Protein AF-0000000078947964 (afdb_homodimer)

pLDDT: mean 93.35, std 9.59, range [33.94, 98.94]

InterPro domains:
  IPR006076 FAD dependent oxidoreductase [PF01266] (6-351)
  IPR012727 Glycine oxidase ThiO [TIGR02352] (8-356)
  IPR036188 FAD/NAD(P)-binding domain superfamily [G3DSA:3.50.50.60] (6-352)
  IPR036188 FAD/NAD(P)-binding domain superfamily [SSF51905] (5-372)

Secondary structure (DSSP, 8-state):
-EEEEEEEEE--SHHHHHHHHHHHHTT--EEEE-SSSTT-SGGG-S--B---TTTTS-TT-HHHHHHHHHHHHHHHHHHHHHHHH------EEEEEEEEESSHHHHHHHHHHHHHHHHH-TT-EEEEHHHHHHH-TTS-TT--EEEEEEEEEE--HHHHHHHHHHHHHHTT-EEESS--EEEEEEETTEEEEEEETTS-EEEEEEEEE--GGGHHHHHHTTT-----EEEEEEEEEEEP-SS---SEEEETTEEEEE-TTSEEEEE---EE-SS----BHHHHHHHGGGGGTSGGGGGSBEEEEEEEEEEE-TTS--EEEEPTT-BSEEEEE--GGGHHHHHHHHHHHHHHHHTT---HHHHGGGSGGGGTGGGG-/-EEEEEEEEE--SHHHHHHHHHHHHTT--EEEE-SSSTT-SGGG-S--B---TTTTS-TT-HHHHHHHHHHHHHHHHHHHHHHHH------EEEEEEEEESSHHHHHHHHHHHHHHHHH-TT-EEEEHHHHHHH-TTS-TT--EEEEEEEEEE--HHHHHHHHHHHHHHTT-EEESS--EEEEEEETTEEEEEEETTS-EEEEEEEEE--GGGHHHHHHTTT-----EEEEEEEEEEEP-SS---SEEEETTEEEEE-TTSEEEEE---EE-SS----BHHHHHHHGGGGGTSGGGGGSBEEEEEEEEEEE-TTS--EEEEPTT-BSEEEEE--GGGHHHHHHHHHHHHHHHHTT---HHHHGGGSGGGGTGGGG-

Sequence (752 aa):
MKERFDLCIIGGGVIGLSIAIHTAKKGANVLVVEKDRLGQEASGGRAGLLTTVAEGVDRHDPYSIFSRESLQYLLQWIPELEEKTQISSGLVKQNLLRLALHEQEAALLEDHWLMQTETNSQIKRLSAEEARTLEPLLSNDLIMAICSPDEYHLEPSLYLNALARMARQLGVTIREQTEVIQFIHQNNRMYGVVTNTGTQIVAETTILAAGAWSHLLSRLAKVKVPVYPLKGQLIVLKQGDTDLNVMINTSKGYILSKPNGTVVLGATSEKEKFNKFITAKGIQELLPLFDYVPELKNWEIQHLWAGLRPATPDGQPIIGYVPEWEGWYLATGHSRHGVLLSGWTGHLVAEELEGKDQSHKLGSFGLHRFAMVERRMKERFDLCIIGGGVIGLSIAIHTAKKGANVLVVEKDRLGQEASGGRAGLLTTVAEGVDRHDPYSIFSRESLQYLLQWIPELEEKTQISSGLVKQNLLRLALHEQEAALLEDHWLMQTETNSQIKRLSAEEARTLEPLLSNDLIMAICSPDEYHLEPSLYLNALARMARQLGVTIREQTEVIQFIHQNNRMYGVVTNTGTQIVAETTILAAGAWSHLLSRLAKVKVPVYPLKGQLIVLKQGDTDLNVMINTSKGYILSKPNGTVVLGATSEKEKFNKFITAKGIQELLPLFDYVPELKNWEIQHLWAGLRPATPDGQPIIGYVPEWEGWYLATGHSRHGVLLSGWTGHLVAEELEGKDQSHKLGSFGLHRFAMVERR

Nearest PDB structures (foldseek):
  7cyx-assembly1_A  TM=9.283E-01  e=4.342E-41  Bacillus cereus ATCC 14579
  4ysh-assembly1_A  TM=9.351E-01  e=4.490E-38  Geobacillus kaustophilus HTA426
  7cyx-assembly1_B  TM=9.248E-01  e=4.918E-39  Bacillus cereus ATCC 14579
  6j39-assembly1_A  TM=8.889E-01  e=1.169E-32  Streptomyces sp. MJ635-86F5
  7fgp-assembly1_A  TM=8.368E-01  e=1.367E-29  Aureimonas altamirensis DSM 21988

Foldseek 3Di:
DEAEFAEEEEAQALQRLLLLLQLLVVPGAYEYEAQADHCPFLLQDFWQWLDAPPFQDDCPDLRNVLSVVLQVLCVVVQVVLCVVQVFHQQKDWFKEKEWDLDPVQVVVCCVRCVVVVVVPVQKDKAAPVRVCVQPVLFAPSTGIIIIHGGTIGTRSVSVSVSSVRSSVVSPYHYHHSWAFDAFDDDQQETQFTATPVRYTYGHQAYEYAHFQCSQVVVVNVPDGDQWHWWKWKKWKFAADPDDGRHWYQYPLFTWDDGPVRIIMFYIDTDRDHPDFDDDPVRVVSRVVVCNRRVVRVPTHGPDMGMHIGTAGPVQAWAWAADPPHGRYTYTYHNGNCCSSSNNVSSNLNSCVSVPHDPCVNNVCRHSVVVVPPVVD/DEAEWQEEEEAQALQRLLLLLQLLVVPGAYEYEAQADHCPFLLQDFWQWLDAPPFQDDCPDLRNVLSVVLQVLCVVVQVVLCVVQVFHQQKDWFKEKEWDLDDVQVVVCCVRCVVVVVVPVQKDKAAPVRVCVQPVLFAPSTGIIIIHGGTIGTRSVRVSVSSVRSSVVSPHHYHHSWAFDAFDDDQQETQFTATPVRYTYGHQAYEYAHFQCSQVVVVNVPDGDQWHWWKWKKWKFAADPDDGRHWYQYPLFTWDDGPVRIIMFYIDTDRDHPDFDDDPVRVVSRVVVCNRRVVRVPTHGPDMGMHIGTAGPVQAWAWAADPPHGRYTYTYHNGNCCSSSNNVSSNLNSCVSVPHDPCVNNVCRHPVVPVPPVVD

Solvent-accessible surface area (backbone atoms only — not comparable to full-atom values): 37801 Å² total; per-residue (Å²): 103,81,46,81,34,47,31,36,30,38,18,42,30,45,46,27,36,27,30,46,36,44,30,25,76,71,67,48,47,37,36,35,30,17,54,52,61,72,30,74,45,50,44,39,43,76,64,41,57,46,72,54,60,55,80,82,49,61,77,78,35,68,64,32,44,49,31,48,52,7,44,56,44,36,70,56,46,50,61,53,45,24,68,76,50,72,33,67,35,57,74,42,75,33,42,30,35,39,57,14,66,47,68,68,48,40,52,50,50,48,66,60,40,49,62,47,40,69,72,38,79,69,37,41,82,33,47,38,67,57,45,33,72,70,34,71,65,46,33,91,61,43,58,34,30,38,36,37,65,76,35,43,32,28,33,28,56,38,37,43,50,27,41,52,49,45,23,46,74,59,63,38,44,74,39,60,66,34,34,77,74,44,69,39,65,58,96,51,29,37,42,30,36,28,32,75,84,63,38,35,39,34,19,60,29,34,33,45,20,41,40,32,49,35,24,67,56,34,43,72,73,74,38,91,46,75,34,40,33,32,26,28,37,36,45,32,29,38,55,63,96,66,82,66,74,45,35,38,41,45,97,68,31,36,41,37,60,45,94,88,46,32,32,40,36,31,53,52,82,36,88,42,68,101,64,63,68,47,27,53,51,56,49,60,63,49,52,66,57,34,64,53,31,49,70,57,32,73,25,32,52,69,48,76,48,54,34,41,23,9,29,27,92,84,68,49,44,34,36,40,58,43,86,87,39,41,32,35,33,37,47,30,16,43,34,93,40,38,74,38,39,12,52,40,49,6,47,52,51,32,42,39,76,72,68,43,87,46,54,92,78,42,53,88,23,27,64,68,72,62,63,66,57,74,80,103,101,83,47,81,34,48,30,37,29,38,18,42,30,46,46,27,36,28,30,48,36,43,29,26,76,72,67,48,47,37,36,34,32,17,55,50,61,72,31,75,45,51,45,38,43,76,64,43,58,47,72,55,61,52,84,79,51,60,77,78,35,68,65,32,44,49,32,49,52,6,43,57,44,36,69,57,45,50,59,51,46,24,69,76,50,72,33,68,34,58,75,44,78,33,41,31,35,37,56,15,66,46,69,69,48,41,51,50,50,48,66,58,38,49,63,47,40,69,71,36,79,70,38,39,82,32,49,37,67,58,45,33,70,70,33,71,63,46,32,91,62,41,58,34,31,39,36,38,63,78,34,44,32,28,34,28,56,38,38,44,49,28,41,52,48,45,21,46,75,60,63,38,44,75,39,59,67,32,33,76,75,43,70,39,65,58,95,51,28,38,44,30,36,28,32,74,84,63,38,35,40,35,17,60,29,37,34,45,21,40,39,31,48,36,25,67,55,34,44,73,74,74,37,91,47,76,33,40,34,32,26,27,41,35,45,31,28,38,54,62,95,65,83,68,73,46,34,38,40,45,98,66,30,35,40,38,61,45,94,88,47,32,30,40,37,32,51,52,83,36,89,42,68,101,63,63,66,47,27,54,51,54,50,59,64,50,52,65,58,35,62,53,31,48,70,57,31,73,27,32,53,69,48,74,48,51,34,42,23,9,29,27,92,83,69,49,43,33,35,40,58,43,85,86,40,41,33,34,33,38,48,30,18,43,33,91,40,39,72,38,39,11,53,41,51,7,48,52,50,33,42,39,75,72,68,44,88,47,54,93,78,42,53,88,24,28,63,68,72,63,62,66,59,74,79,102

Structure (mmCIF, N/CA/C/O backbone):
data_AF-0000000078947964-model_v1
#
loop_
_entity.id
_entity.type
_entity.pdbx_description
1 polymer 'glycine oxidase'
#
loop_
_atom_site.group_PDB
_atom_site.id
_atom_site.type_symbol
_atom_site.label_atom_id
_atom_site.label_alt_id
_atom_site.label_comp_id
_atom_site.label_asym_id
_atom_site.label_entity_id
_atom_site.label_seq_id
_atom_site.pdbx_PDB_ins_code
_atom_site.Cartn_x
_atom_site.Cartn_y
_atom_site.Cartn_z
_atom_site.occupancy
_atom_site.B_iso_or_equiv
_atom_site.auth_seq_id
_atom_site.auth_comp_id
_atom_site.auth_asym_id
_atom_site.auth_atom_id
_atom_site.pdbx_PDB_model_num
ATOM 1 N N . MET A 1 1 ? -26.953 -17.953 -28.719 1 74.81 1 MET A N 1
ATOM 2 C CA . MET A 1 1 ? -26.016 -18.359 -29.766 1 74.81 1 MET A CA 1
ATOM 3 C C . MET A 1 1 ? -25.25 -19.609 -29.344 1 74.81 1 MET A C 1
ATOM 5 O O . MET A 1 1 ? -24.953 -19.781 -28.156 1 74.81 1 MET A O 1
ATOM 9 N N . LYS A 1 2 ? -25.156 -20.469 -30.234 1 86 2 LYS A N 1
ATOM 10 C CA . LYS A 1 2 ? -24.438 -21.719 -30.016 1 86 2 LYS A CA 1
ATOM 11 C C . LYS A 1 2 ? -23.141 -21.766 -30.812 1 86 2 LYS A C 1
ATOM 13 O O . LYS A 1 2 ? -23.141 -21.453 -32 1 86 2 LYS A O 1
ATOM 18 N N . GLU A 1 3 ? -22.016 -21.984 -30.047 1 94.38 3 GLU A N 1
ATOM 19 C CA . GLU A 1 3 ? -20.703 -22.094 -30.672 1 94.38 3 GLU A CA 1
ATOM 20 C C . GLU A 1 3 ? -20.062 -23.453 -30.375 1 94.38 3 GLU A C 1
ATOM 22 O O . GLU A 1 3 ? -20.297 -24.031 -29.312 1 94.38 3 GLU A O 1
ATOM 27 N N . ARG A 1 4 ? -19.297 -23.969 -31.375 1 97.38 4 ARG A N 1
ATOM 28 C CA . ARG A 1 4 ? -18.688 -25.297 -31.219 1 97.38 4 ARG A CA 1
ATOM 29 C C . ARG A 1 4 ? -17.172 -25.219 -31.266 1 97.38 4 ARG A C 1
ATOM 31 O O . ARG A 1 4 ? -16.609 -24.5 -32.094 1 97.38 4 ARG A O 1
ATOM 38 N N . PHE A 1 5 ? -16.562 -25.938 -30.391 1 98.38 5 PHE A N 1
ATOM 39 C CA . PHE A 1 5 ? -15.117 -26.047 -30.312 1 98.38 5 PHE A CA 1
ATOM 40 C C . PHE A 1 5 ? -14.695 -27.484 -30.016 1 98.38 5 PHE A C 1
ATOM 42 O O . PHE A 1 5 ? -15.516 -28.312 -29.594 1 98.38 5 PHE A O 1
ATOM 49 N N . ASP A 1 6 ? -13.461 -27.812 -30.375 1 98.5 6 ASP A N 1
ATOM 50 C CA . ASP A 1 6 ? -12.922 -29.094 -29.922 1 98.5 6 ASP A CA 1
ATOM 51 C C . ASP A 1 6 ? -12.688 -29.078 -28.406 1 98.5 6 ASP A C 1
ATOM 53 O O . ASP A 1 6 ? -13 -30.047 -27.719 1 98.5 6 ASP A O 1
ATOM 57 N N . LEU A 1 7 ? -12.141 -27.938 -27.953 1 98.69 7 LEU A N 1
ATOM 58 C CA . LEU A 1 7 ? -11.781 -27.797 -26.547 1 98.69 7 LEU A CA 1
ATOM 59 C C . LEU A 1 7 ? -12.305 -26.484 -25.969 1 98.69 7 LEU A C 1
ATOM 61 O O . LEU A 1 7 ? -12.164 -25.438 -26.594 1 98.69 7 LEU A O 1
ATOM 65 N N . CYS A 1 8 ? -12.914 -26.531 -24.812 1 98.81 8 CYS A N 1
ATOM 66 C CA . CYS A 1 8 ? -13.266 -25.375 -24 1 98.81 8 CYS A CA 1
ATOM 67 C C . CYS A 1 8 ? -12.469 -25.359 -22.703 1 98.81 8 CYS A C 1
ATOM 69 O O . CYS A 1 8 ? -12.648 -26.234 -21.844 1 98.81 8 CYS A O 1
ATOM 71 N N . ILE A 1 9 ? -11.594 -24.422 -22.609 1 98.94 9 ILE A N 1
ATOM 72 C CA . ILE A 1 9 ? -10.75 -24.297 -21.422 1 98.94 9 ILE A CA 1
ATOM 73 C C . ILE A 1 9 ? -11.289 -23.188 -20.531 1 98.94 9 ILE A C 1
ATOM 75 O O . ILE A 1 9 ? -11.422 -22.047 -20.953 1 98.94 9 ILE A O 1
ATOM 79 N N . ILE A 1 10 ? -11.586 -23.531 -19.266 1 98.75 10 ILE A N 1
ATOM 80 C CA . ILE A 1 10 ? -12.078 -22.578 -18.266 1 98.75 10 ILE A CA 1
ATOM 81 C C . ILE A 1 10 ? -10.914 -22.078 -17.406 1 98.75 10 ILE A C 1
ATOM 83 O O . ILE A 1 10 ? -10.422 -22.812 -16.547 1 98.75 10 ILE A O 1
ATOM 87 N N . GLY A 1 11 ? -10.516 -20.859 -17.641 1 98.38 11 GLY A N 1
ATOM 88 C CA . GLY A 1 11 ? -9.391 -20.266 -16.922 1 98.38 11 GLY A CA 1
ATOM 89 C C . GLY A 1 11 ? -8.289 -19.781 -17.844 1 98.38 11 GLY A C 1
ATOM 90 O O . GLY A 1 11 ? -7.672 -20.562 -18.562 1 98.38 11 GLY A O 1
ATOM 91 N N . GLY A 1 12 ? -8.086 -18.5 -17.766 1 97.94 12 GLY A N 1
ATOM 92 C CA . GLY A 1 12 ? -7.078 -17.875 -18.594 1 97.94 12 GLY A CA 1
ATOM 93 C C . GLY A 1 12 ? -5.773 -17.609 -17.859 1 97.94 12 GLY A C 1
ATOM 94 O O . GLY A 1 12 ? -5.129 -16.578 -18.078 1 97.94 12 GLY A O 1
ATOM 95 N N . GLY A 1 13 ? -5.332 -18.484 -17 1 98.06 13 GLY A N 1
ATOM 96 C CA . GLY A 1 13 ? -4.031 -18.438 -16.359 1 98.06 13 GLY A CA 1
ATOM 97 C C . GLY A 1 13 ? -2.953 -19.172 -17.141 1 98.06 13 GLY A C 1
ATOM 98 O O . GLY A 1 13 ? -3.17 -19.562 -18.281 1 98.06 13 GLY A O 1
ATOM 99 N N . VAL A 1 14 ? -1.85 -19.359 -16.484 1 98.44 14 VAL A N 1
ATOM 100 C CA . VAL A 1 14 ? -0.699 -19.938 -17.172 1 98.44 14 VAL A CA 1
ATOM 101 C C . VAL A 1 14 ? -0.992 -21.391 -17.531 1 98.44 14 VAL A C 1
ATOM 103 O O . VAL A 1 14 ? -0.545 -21.875 -18.578 1 98.44 14 VAL A O 1
ATOM 106 N N . ILE A 1 15 ? -1.751 -22.078 -16.734 1 98.69 15 ILE A N 1
ATOM 107 C CA . ILE A 1 15 ? -2.059 -23.469 -17.016 1 98.69 15 ILE A CA 1
ATOM 108 C C . ILE A 1 15 ? -2.992 -23.562 -18.219 1 98.69 15 ILE A C 1
ATOM 110 O O . ILE A 1 15 ? -2.707 -24.297 -19.172 1 98.69 15 ILE A O 1
ATOM 114 N N . GLY A 1 16 ? -4.086 -22.797 -18.234 1 98.81 16 GLY A N 1
ATOM 115 C CA . GLY A 1 16 ? -5.039 -22.812 -19.328 1 98.81 16 GLY A CA 1
ATOM 116 C C . GLY A 1 16 ? -4.43 -22.406 -20.656 1 98.81 16 GLY A C 1
ATOM 117 O O . GLY A 1 16 ? -4.641 -23.062 -21.672 1 98.81 16 GLY A O 1
ATOM 118 N N . LEU A 1 17 ? -3.678 -21.406 -20.609 1 98.81 17 LEU A N 1
ATOM 119 C CA . LEU A 1 17 ? -3.066 -20.906 -21.844 1 98.81 17 LEU A CA 1
ATOM 120 C C . LEU A 1 17 ? -2.023 -21.891 -22.375 1 98.81 17 LEU A C 1
ATOM 122 O O . LEU A 1 17 ? -1.867 -22.047 -23.578 1 98.81 17 LEU A O 1
ATOM 126 N N . SER A 1 18 ? -1.283 -22.531 -21.453 1 98.88 18 SER A N 1
ATOM 127 C CA . SER A 1 18 ? -0.306 -23.531 -21.875 1 98.88 18 SER A CA 1
ATOM 128 C C . SER A 1 18 ? -0.982 -24.703 -22.578 1 98.88 18 SER A C 1
ATOM 130 O O . SER A 1 18 ? -0.509 -25.172 -23.609 1 98.88 18 SER A O 1
ATOM 132 N N . ILE A 1 19 ? -2.076 -25.125 -22.047 1 98.88 19 ILE A N 1
ATOM 133 C CA . ILE A 1 19 ? -2.824 -26.203 -22.656 1 98.88 19 ILE A CA 1
ATOM 134 C C . ILE A 1 19 ? -3.361 -25.766 -24.016 1 98.88 19 ILE A C 1
ATOM 136 O O . ILE A 1 19 ? -3.27 -26.5 -25 1 98.88 19 ILE A O 1
ATOM 140 N N . ALA A 1 20 ? -3.881 -24.547 -24.078 1 98.94 20 ALA A N 1
ATOM 141 C CA . ALA A 1 20 ? -4.43 -24 -25.312 1 98.94 20 ALA A CA 1
ATOM 142 C C . ALA A 1 20 ? -3.383 -23.984 -26.422 1 98.94 20 ALA A C 1
ATOM 144 O O . ALA A 1 20 ? -3.654 -24.422 -27.547 1 98.94 20 ALA A O 1
ATOM 145 N N . ILE A 1 21 ? -2.221 -23.578 -26.094 1 98.88 21 ILE A N 1
ATOM 146 C CA . ILE A 1 21 ? -1.139 -23.453 -27.062 1 98.88 21 ILE A CA 1
ATOM 147 C C . ILE A 1 21 ? -0.768 -24.844 -27.594 1 98.88 21 ILE A C 1
ATOM 149 O O . ILE A 1 21 ? -0.714 -25.047 -28.812 1 98.88 21 ILE A O 1
ATOM 153 N N . HIS A 1 22 ? -0.539 -25.75 -26.719 1 98.88 22 HIS A N 1
ATOM 154 C CA . HIS A 1 22 ? -0.042 -27.062 -27.109 1 98.88 22 HIS A CA 1
ATOM 155 C C . HIS A 1 22 ? -1.091 -27.844 -27.906 1 98.88 22 HIS A C 1
ATOM 157 O O . HIS A 1 22 ? -0.754 -28.578 -28.828 1 98.88 22 HIS A O 1
ATOM 163 N N . THR A 1 23 ? -2.35 -27.672 -27.578 1 98.81 23 THR A N 1
ATOM 164 C CA . THR A 1 23 ? -3.41 -28.344 -28.312 1 98.81 23 THR A CA 1
ATOM 165 C C . THR A 1 23 ? -3.656 -27.688 -29.656 1 98.81 23 THR A C 1
ATOM 167 O O . THR A 1 23 ? -3.896 -28.359 -30.656 1 98.81 23 THR A O 1
ATOM 170 N N . ALA A 1 24 ? -3.574 -26.375 -29.672 1 98.75 24 ALA A N 1
ATOM 171 C CA . ALA A 1 24 ? -3.742 -25.641 -30.922 1 98.75 24 ALA A CA 1
ATOM 172 C C . ALA A 1 24 ? -2.639 -26.016 -31.922 1 98.75 24 ALA A C 1
ATOM 174 O O . ALA A 1 24 ? -2.891 -26.125 -33.125 1 98.75 24 ALA A O 1
ATOM 175 N N . LYS A 1 25 ? -1.42 -26.141 -31.438 1 98.19 25 LYS A N 1
ATOM 176 C CA . LYS A 1 25 ? -0.301 -26.547 -32.281 1 98.19 25 LYS A CA 1
ATOM 177 C C . LYS A 1 25 ? -0.592 -27.891 -32.969 1 98.19 25 LYS A C 1
ATOM 179 O O . LYS A 1 25 ? -0.065 -28.156 -34.062 1 98.19 25 LYS A O 1
ATOM 184 N N . LYS A 1 26 ? -1.456 -28.609 -32.344 1 97.56 26 LYS A N 1
ATOM 185 C CA . LYS A 1 26 ? -1.804 -29.922 -32.906 1 97.56 26 LYS A CA 1
ATOM 186 C C . LYS A 1 26 ? -3.064 -29.859 -33.75 1 97.56 26 LYS A C 1
ATOM 188 O O . LYS A 1 26 ? -3.574 -30.875 -34.219 1 97.56 26 LYS A O 1
ATOM 193 N N . GLY A 1 27 ? -3.648 -28.672 -33.844 1 97.88 27 GLY A N 1
ATOM 194 C CA . GLY A 1 27 ? -4.707 -28.453 -34.844 1 97.88 27 GLY A CA 1
ATOM 195 C C . GLY A 1 27 ? -6.082 -28.344 -34.188 1 97.88 27 GLY A C 1
ATOM 196 O O . GLY A 1 27 ? -7.086 -28.219 -34.906 1 97.88 27 GLY A O 1
ATOM 197 N N . ALA A 1 28 ? -6.164 -28.328 -32.938 1 98.5 28 ALA A N 1
ATOM 198 C CA . ALA A 1 28 ? -7.461 -28.281 -32.25 1 98.5 28 ALA A CA 1
ATOM 199 C C . ALA A 1 28 ? -8.062 -26.875 -32.344 1 98.5 28 ALA A C 1
ATOM 201 O O . ALA A 1 28 ? -7.34 -25.875 -32.25 1 98.5 28 ALA A O 1
ATOM 202 N N . ASN A 1 29 ? -9.352 -26.812 -32.469 1 98.75 29 ASN A N 1
ATOM 203 C CA . ASN A 1 29 ? -10.109 -25.578 -32.312 1 98.75 29 ASN A CA 1
ATOM 204 C C . ASN A 1 29 ? -10.414 -25.297 -30.844 1 98.75 29 ASN A C 1
ATOM 206 O O . ASN A 1 29 ? -11.289 -25.938 -30.25 1 98.75 29 ASN A O 1
ATOM 210 N N . VAL A 1 30 ? -9.734 -24.281 -30.297 1 98.88 30 VAL A N 1
ATOM 211 C CA . VAL A 1 30 ? -9.711 -24.125 -28.844 1 98.88 30 VAL A CA 1
ATOM 212 C C . VAL A 1 30 ? -10.336 -22.797 -28.453 1 98.88 30 VAL A C 1
ATOM 214 O O . VAL A 1 30 ? -10.086 -21.766 -29.094 1 98.88 30 VAL A O 1
ATOM 217 N N . LEU A 1 31 ? -11.156 -22.797 -27.344 1 98.81 31 LEU A N 1
ATOM 218 C CA . LEU A 1 31 ? -11.68 -21.594 -26.672 1 98.81 31 LEU A CA 1
ATOM 219 C C . LEU A 1 31 ? -11.211 -21.531 -25.234 1 98.81 31 LEU A C 1
ATOM 221 O O . LEU A 1 31 ? -11.32 -22.516 -24.484 1 98.81 31 LEU A O 1
ATOM 225 N N . VAL A 1 32 ? -10.617 -20.406 -24.906 1 98.81 32 VAL A N 1
ATOM 226 C CA . VAL A 1 32 ? -10.32 -20.109 -23.5 1 98.81 32 VAL A CA 1
ATOM 227 C C . VAL A 1 32 ? -11.289 -19.047 -22.984 1 98.81 32 VAL A C 1
ATOM 229 O O . VAL A 1 32 ? -11.438 -17.984 -23.578 1 98.81 32 VAL A O 1
ATOM 232 N N . VAL A 1 33 ? -11.953 -19.328 -21.859 1 98.44 33 VAL A N 1
ATOM 233 C CA . VAL A 1 33 ? -12.828 -18.344 -21.234 1 98.44 33 VAL A CA 1
ATOM 234 C C . VAL A 1 33 ? -12.281 -17.938 -19.875 1 98.44 33 VAL A C 1
ATOM 236 O O . VAL A 1 33 ? -11.781 -18.781 -19.125 1 98.44 33 VAL A O 1
ATOM 239 N N . GLU A 1 34 ? -12.273 -16.688 -19.625 1 97.94 34 GLU A N 1
ATOM 240 C CA . GLU A 1 34 ? -11.797 -16.078 -18.391 1 97.94 34 GLU A CA 1
ATOM 241 C C . GLU A 1 34 ? -12.82 -15.078 -17.828 1 97.94 34 GLU A C 1
ATOM 243 O O . GLU A 1 34 ? -13.273 -14.188 -18.547 1 97.94 34 GLU A O 1
ATOM 248 N N . LYS A 1 35 ? -13.234 -15.281 -16.562 1 96.06 35 LYS A N 1
ATOM 249 C CA . LYS A 1 35 ? -14.305 -14.484 -15.992 1 96.06 35 LYS A CA 1
ATOM 250 C C . LYS A 1 35 ? -13.898 -13.016 -15.883 1 96.06 35 LYS A C 1
ATOM 252 O O . LYS A 1 35 ? -14.742 -12.125 -16 1 96.06 35 LYS A O 1
ATOM 257 N N . ASP A 1 36 ? -12.594 -12.758 -15.641 1 95.19 36 ASP A N 1
ATOM 258 C CA . ASP A 1 36 ? -12.078 -11.391 -15.57 1 95.19 36 ASP A CA 1
ATOM 259 C C . ASP A 1 36 ? -11.086 -11.117 -16.703 1 95.19 36 ASP A C 1
ATOM 261 O O . ASP A 1 36 ? -11.406 -11.289 -17.875 1 95.19 36 ASP A O 1
ATOM 265 N N . ARG A 1 37 ? -9.93 -10.664 -16.375 1 94.38 37 ARG A N 1
ATOM 266 C CA . ARG A 1 37 ? -8.844 -10.5 -17.328 1 94.38 37 ARG A CA 1
ATOM 267 C C . ARG A 1 37 ? -7.805 -11.602 -17.172 1 94.38 37 ARG A C 1
ATOM 269 O O . ARG A 1 37 ? -7.68 -12.195 -16.109 1 94.38 37 ARG A O 1
ATOM 276 N N . LEU A 1 38 ? -7.09 -11.859 -18.203 1 95.25 38 LEU A N 1
ATOM 277 C CA . LEU A 1 38 ? -6.07 -12.898 -18.188 1 95.25 38 LEU A CA 1
ATOM 278 C C . LEU A 1 38 ? -5.043 -12.633 -17.078 1 95.25 38 LEU A C 1
ATOM 280 O O . LEU A 1 38 ? -4.609 -11.5 -16.891 1 95.25 38 LEU A O 1
ATOM 284 N N . GLY A 1 39 ? -4.75 -13.594 -16.344 1 91.38 39 GLY A N 1
ATOM 285 C CA . GLY A 1 39 ? -3.605 -13.578 -15.438 1 91.38 39 GLY A CA 1
ATOM 286 C C . GLY A 1 39 ? -3.812 -12.68 -14.234 1 91.38 39 GLY A C 1
ATOM 287 O O . GLY A 1 39 ? -2.846 -12.203 -13.633 1 91.38 39 GLY A O 1
ATOM 288 N N . GLN A 1 40 ? -5.008 -12.391 -13.797 1 87.56 40 GLN A N 1
ATOM 289 C CA . GLN A 1 40 ? -5.262 -11.438 -12.727 1 87.56 40 GLN A CA 1
ATOM 290 C C . GLN A 1 40 ? -5.191 -12.102 -11.359 1 87.56 40 GLN A C 1
ATOM 292 O O . GLN A 1 40 ? -5.176 -11.43 -10.328 1 87.56 40 GLN A O 1
ATOM 297 N N . GLU A 1 41 ? -5.09 -13.375 -11.32 1 89.69 41 GLU A N 1
ATOM 298 C CA . GLU A 1 41 ? -5.066 -14.078 -10.039 1 89.69 41 GLU A CA 1
ATOM 299 C C . GLU A 1 41 ? -3.689 -14.672 -9.766 1 89.69 41 GLU A C 1
ATOM 301 O O . GLU A 1 41 ? -2.678 -13.977 -9.844 1 89.69 41 GLU A O 1
ATOM 306 N N . ALA A 1 42 ? -3.578 -15.898 -9.406 1 86.62 42 ALA A N 1
ATOM 307 C CA . ALA A 1 42 ? -2.303 -16.484 -8.992 1 86.62 42 ALA A CA 1
ATOM 308 C C . ALA A 1 42 ? -1.256 -16.344 -10.094 1 86.62 42 ALA A C 1
ATOM 310 O O . ALA A 1 42 ? -0.069 -16.156 -9.812 1 86.62 42 ALA A O 1
ATOM 311 N N . SER A 1 43 ? -1.703 -16.375 -11.258 1 88.81 43 SER A N 1
ATOM 312 C CA . SER A 1 43 ? -0.79 -16.312 -12.391 1 88.81 43 SER A CA 1
ATOM 313 C C . SER A 1 43 ? -0.173 -14.93 -12.539 1 88.81 43 SER A C 1
ATOM 315 O O . SER A 1 43 ? 0.826 -14.758 -13.242 1 88.81 43 SER A O 1
ATOM 317 N N . GLY A 1 44 ? -0.773 -13.969 -11.969 1 87.06 44 GLY A N 1
ATOM 318 C CA . GLY A 1 44 ? -0.245 -12.617 -11.992 1 87.06 44 GLY A CA 1
ATOM 319 C C . GLY A 1 44 ? 0.666 -12.312 -10.812 1 87.06 44 GLY A C 1
ATOM 320 O O . GLY A 1 44 ? 1.015 -11.156 -10.578 1 87.06 44 GLY A O 1
ATOM 321 N N . GLY A 1 45 ? 1.02 -13.266 -10.078 1 86.94 45 GLY A N 1
ATOM 322 C CA . GLY A 1 45 ? 1.936 -13.047 -8.969 1 86.94 45 GLY A CA 1
ATOM 323 C C . GLY A 1 45 ? 3.227 -12.367 -9.391 1 86.94 45 GLY A C 1
ATOM 324 O O . GLY A 1 45 ? 3.422 -12.07 -10.57 1 86.94 45 GLY A O 1
ATOM 325 N N . ARG A 1 46 ? 4.102 -12.094 -8.438 1 83.69 46 ARG A N 1
ATOM 326 C CA . ARG A 1 46 ? 5.23 -11.227 -8.75 1 83.69 46 ARG A CA 1
ATOM 327 C C . ARG A 1 46 ? 6.555 -11.969 -8.609 1 83.69 46 ARG A C 1
ATOM 329 O O . ARG A 1 46 ? 7.582 -11.523 -9.117 1 83.69 46 ARG A O 1
ATOM 336 N N . ALA A 1 47 ? 6.555 -13.164 -8.031 1 91.44 47 ALA A N 1
ATOM 337 C CA . ALA A 1 47 ? 7.828 -13.812 -7.75 1 91.44 47 ALA A CA 1
ATOM 338 C C . ALA A 1 47 ? 8.336 -14.586 -8.969 1 91.44 47 ALA A C 1
ATOM 340 O O . ALA A 1 47 ? 9.43 -14.305 -9.477 1 91.44 47 ALA A O 1
ATOM 341 N N . GLY A 1 48 ? 7.527 -15.539 -9.469 1 94.81 48 GLY A N 1
ATOM 342 C CA . GLY A 1 48 ? 7.91 -16.297 -10.648 1 94.81 48 GLY A CA 1
ATOM 343 C C . GLY A 1 48 ? 9.125 -17.172 -10.422 1 94.81 48 GLY A C 1
ATOM 344 O O . GLY A 1 48 ? 9.914 -17.406 -11.336 1 94.81 48 GLY A O 1
ATOM 345 N N . LEU A 1 49 ? 9.352 -17.625 -9.211 1 93.62 49 LEU A N 1
ATOM 346 C CA . LEU A 1 49 ? 10.445 -18.531 -8.875 1 93.62 49 LEU A CA 1
ATOM 347 C C . LEU A 1 49 ? 10.266 -19.875 -9.555 1 93.62 49 LEU A C 1
ATOM 349 O O . LEU A 1 49 ? 9.164 -20.438 -9.547 1 93.62 49 LEU A O 1
ATOM 353 N N . LEU A 1 50 ? 11.312 -20.344 -10.172 1 94.5 50 LEU A N 1
ATOM 354 C CA . LEU A 1 50 ? 11.258 -21.625 -10.883 1 94.5 50 LEU A CA 1
ATOM 355 C C . LEU A 1 50 ? 12.062 -22.688 -10.148 1 94.5 50 LEU A C 1
ATOM 357 O O . LEU A 1 50 ? 12.758 -23.484 -10.781 1 94.5 50 LEU A O 1
ATOM 361 N N . THR A 1 51 ? 11.945 -22.688 -8.867 1 86.5 51 THR A N 1
ATOM 362 C CA . THR A 1 51 ? 12.648 -23.672 -8.07 1 86.5 51 THR A CA 1
ATOM 363 C C . THR A 1 51 ? 11.852 -24.984 -8.008 1 86.5 51 THR A C 1
ATOM 365 O O . THR A 1 51 ? 10.641 -24.953 -7.762 1 86.5 51 THR A O 1
ATOM 368 N N . THR A 1 52 ? 12.523 -26.047 -8.281 1 82.19 52 THR A N 1
ATOM 369 C CA . THR A 1 52 ? 11.867 -27.344 -8.289 1 82.19 52 THR A CA 1
ATOM 370 C C . THR A 1 52 ? 11.578 -27.812 -6.863 1 82.19 52 THR A C 1
ATOM 372 O O . THR A 1 52 ? 12.164 -27.297 -5.906 1 82.19 52 THR A O 1
ATOM 375 N N . VAL A 1 53 ? 10.523 -28.641 -6.695 1 64.81 53 VAL A N 1
ATOM 376 C CA . VAL A 1 53 ? 10.062 -29.172 -5.418 1 64.81 53 VAL A CA 1
ATOM 377 C C . VAL A 1 53 ? 11.109 -30.141 -4.855 1 64.81 53 VAL A C 1
ATOM 379 O O . VAL A 1 53 ? 10.953 -30.656 -3.74 1 64.81 53 VAL A O 1
ATOM 382 N N . ALA A 1 54 ? 12.25 -29.969 -5.168 1 57.25 54 ALA A N 1
ATOM 383 C CA . ALA A 1 54 ? 13.258 -30.938 -4.766 1 57.25 54 ALA A CA 1
ATOM 384 C C . ALA A 1 54 ? 13.43 -30.969 -3.25 1 57.25 54 ALA A C 1
ATOM 386 O O . ALA A 1 54 ? 13.922 -31.938 -2.688 1 57.25 54 ALA A O 1
ATOM 387 N N . GLU A 1 55 ? 12.883 -29.859 -2.555 1 51.12 55 GLU A N 1
ATOM 388 C CA . GLU A 1 55 ? 13.406 -29.703 -1.199 1 51.12 55 GLU A CA 1
ATOM 389 C C . GLU A 1 55 ? 12.75 -30.703 -0.243 1 51.12 55 GLU A C 1
ATOM 391 O O . GLU A 1 55 ? 11.531 -30.672 -0.051 1 51.12 55 GLU A O 1
ATOM 396 N N . GLY A 1 56 ? 13.445 -31.734 0.17 1 49.5 56 GLY A N 1
ATOM 397 C CA . GLY A 1 56 ? 13.18 -32.656 1.247 1 49.5 56 GLY A CA 1
ATOM 398 C C . GLY A 1 56 ? 12.555 -33.969 0.767 1 49.5 56 GLY A C 1
ATOM 399 O O . GLY A 1 56 ? 12.195 -34.812 1.576 1 49.5 56 GLY A O 1
ATOM 400 N N . VAL A 1 57 ? 12.203 -33.938 -0.666 1 57.28 57 VAL A N 1
ATOM 401 C CA . VAL A 1 57 ? 11.461 -35.156 -1.035 1 57.28 57 VAL A CA 1
ATOM 402 C C . VAL A 1 57 ? 12.367 -36.094 -1.826 1 57.28 57 VAL A C 1
ATOM 404 O O . VAL A 1 57 ? 13.375 -35.656 -2.395 1 57.28 57 VAL A O 1
ATOM 407 N N . ASP A 1 58 ? 12.047 -37.281 -1.636 1 64.69 58 ASP A N 1
ATOM 408 C CA . ASP A 1 58 ? 12.617 -38.406 -2.389 1 64.69 58 ASP A CA 1
ATOM 409 C C . ASP A 1 58 ? 12.656 -38.094 -3.883 1 64.69 58 ASP A C 1
ATOM 411 O O . ASP A 1 58 ? 11.664 -37.656 -4.461 1 64.69 58 ASP A O 1
ATOM 415 N N . ARG A 1 59 ? 13.883 -38.031 -4.445 1 69.69 59 ARG A N 1
ATOM 416 C CA . ARG A 1 59 ? 14.133 -37.75 -5.859 1 69.69 59 ARG A CA 1
ATOM 417 C C . ARG A 1 59 ? 13.258 -38.656 -6.742 1 69.69 59 ARG A C 1
ATOM 419 O O . ARG A 1 59 ? 13.055 -38.344 -7.922 1 69.69 59 ARG A O 1
ATOM 426 N N . HIS A 1 60 ? 12.695 -39.625 -6.078 1 79.44 60 HIS A N 1
ATOM 427 C CA . HIS A 1 60 ? 11.922 -40.562 -6.883 1 79.44 60 HIS A CA 1
ATOM 428 C C . HIS A 1 60 ? 10.43 -40.312 -6.734 1 79.44 60 HIS A C 1
ATOM 430 O O . HIS A 1 60 ? 9.617 -40.969 -7.395 1 79.44 60 HIS A O 1
ATOM 436 N N . ASP A 1 61 ? 10.172 -39.281 -6.043 1 86.94 61 ASP A N 1
ATOM 437 C CA . ASP A 1 61 ? 8.781 -38.906 -5.902 1 86.94 61 ASP A CA 1
ATOM 438 C C . ASP A 1 61 ? 8.234 -38.344 -7.211 1 86.94 61 ASP A C 1
ATOM 440 O O . ASP A 1 61 ? 8.914 -37.562 -7.887 1 86.94 61 ASP A O 1
ATOM 444 N N . PRO A 1 62 ? 7.031 -38.812 -7.652 1 90.56 62 PRO A N 1
ATOM 445 C CA . PRO A 1 62 ? 6.473 -38.375 -8.938 1 90.56 62 PRO A CA 1
ATOM 446 C C . PRO A 1 62 ? 6.398 -36.875 -9.07 1 90.56 62 PRO A C 1
ATOM 448 O O . PRO A 1 62 ? 6.625 -36.344 -10.156 1 90.56 62 PRO A O 1
ATOM 451 N N . TYR A 1 63 ? 6.098 -36.25 -7.992 1 93.06 63 TYR A N 1
ATOM 452 C CA . TYR A 1 63 ? 5.984 -34.781 -8.062 1 93.06 63 TYR A CA 1
ATOM 453 C C . TYR A 1 63 ? 7.355 -34.156 -8.234 1 93.06 63 TYR A C 1
ATOM 455 O O . TYR A 1 63 ? 7.496 -33.156 -8.961 1 93.06 63 TYR A O 1
ATOM 463 N N . SER A 1 64 ? 8.398 -34.656 -7.602 1 90.75 64 SER A N 1
ATOM 464 C CA . SER A 1 64 ? 9.766 -34.156 -7.773 1 90.75 64 SER A CA 1
ATOM 465 C C . SER A 1 64 ? 10.234 -34.344 -9.211 1 90.75 64 SER A C 1
ATOM 467 O O . SER A 1 64 ? 10.82 -33.438 -9.797 1 90.75 64 SER A O 1
ATOM 469 N N . ILE A 1 65 ? 9.938 -35.5 -9.727 1 91.75 65 ILE A N 1
ATOM 470 C CA . ILE A 1 65 ? 10.305 -35.781 -11.109 1 91.75 65 ILE A CA 1
ATOM 471 C C . ILE A 1 65 ? 9.57 -34.812 -12.047 1 91.75 65 ILE A C 1
ATOM 473 O O . ILE A 1 65 ? 10.188 -34.219 -12.922 1 91.75 65 ILE A O 1
ATOM 477 N N . PHE A 1 66 ? 8.273 -34.719 -11.773 1 94.75 66 PHE A N 1
ATOM 478 C CA . PHE A 1 66 ? 7.434 -33.812 -12.586 1 94.75 66 PHE A CA 1
ATOM 479 C C . PHE A 1 66 ? 7.973 -32.406 -12.578 1 94.75 66 PHE A C 1
ATOM 481 O O . PHE A 1 66 ? 8.062 -31.766 -13.625 1 94.75 66 PHE A O 1
ATOM 488 N N . SER A 1 67 ? 8.391 -31.938 -11.422 1 94 67 SER A N 1
ATOM 489 C CA . SER A 1 67 ? 8.883 -30.562 -11.266 1 94 67 SER A CA 1
ATOM 490 C C . SER A 1 67 ? 10.203 -30.359 -12 1 94 67 SER A C 1
ATOM 492 O O . SER A 1 67 ? 10.414 -29.328 -12.633 1 94 67 SER A O 1
ATOM 494 N N . ARG A 1 68 ? 11.07 -31.297 -11.953 1 92.38 68 ARG A N 1
ATOM 495 C CA . ARG A 1 68 ? 12.352 -31.203 -12.633 1 92.38 68 ARG A CA 1
ATOM 496 C C . ARG A 1 68 ? 12.172 -31.203 -14.148 1 92.38 68 ARG A C 1
ATOM 498 O O . ARG A 1 68 ? 12.805 -30.422 -14.859 1 92.38 68 ARG A O 1
ATOM 505 N N . GLU A 1 69 ? 11.32 -32.094 -14.578 1 95.5 69 GLU A N 1
ATOM 506 C CA . GLU A 1 69 ? 11.023 -32.156 -16 1 95.5 69 GLU A CA 1
ATOM 507 C C . GLU A 1 69 ? 10.375 -30.844 -16.469 1 95.5 69 GLU A C 1
ATOM 509 O O . GLU A 1 69 ? 10.633 -30.375 -17.594 1 95.5 69 GLU A O 1
ATOM 514 N N . SER A 1 70 ? 9.578 -30.312 -15.617 1 97 70 SER A N 1
ATOM 515 C CA . SER A 1 70 ? 8.906 -29.062 -15.938 1 97 70 SER A CA 1
ATOM 516 C C . SER A 1 70 ? 9.914 -27.922 -16.109 1 97 70 SER A C 1
ATOM 518 O O . SER A 1 70 ? 9.789 -27.125 -17.031 1 97 70 SER A O 1
ATOM 520 N N . LEU A 1 71 ? 10.883 -27.875 -15.219 1 95.69 71 LEU A N 1
ATOM 521 C CA . LEU A 1 71 ? 11.906 -26.844 -15.336 1 95.69 71 LEU A CA 1
ATOM 522 C C . LEU A 1 71 ? 12.688 -27 -16.641 1 95.69 71 LEU A C 1
ATOM 524 O O . LEU A 1 71 ? 12.891 -26.016 -17.359 1 95.69 71 LEU A O 1
ATOM 528 N N . GLN A 1 72 ? 13.07 -28.188 -16.938 1 96.06 72 GLN A N 1
ATOM 529 C CA . GLN A 1 72 ? 13.812 -28.438 -18.156 1 96.06 72 GLN A CA 1
ATOM 530 C C . GLN A 1 72 ? 13 -28.031 -19.391 1 96.06 72 GLN A C 1
ATOM 532 O O . GLN A 1 72 ? 13.531 -27.406 -20.312 1 96.06 72 GLN A O 1
ATOM 537 N N . TYR A 1 73 ? 11.805 -28.406 -19.344 1 98.06 73 TYR A N 1
ATOM 538 C CA . TYR A 1 73 ? 10.93 -28.062 -20.469 1 98.06 73 TYR A CA 1
ATOM 539 C C . TYR A 1 73 ? 10.789 -26.562 -20.594 1 98.06 73 TYR A C 1
ATOM 541 O O . TYR A 1 73 ? 10.867 -26.016 -21.703 1 98.06 73 TYR A O 1
ATOM 549 N N . LEU A 1 74 ? 10.562 -25.922 -19.5 1 97.62 74 LEU A N 1
ATOM 550 C CA . LEU A 1 74 ? 10.32 -24.484 -19.5 1 97.62 74 LEU A CA 1
ATOM 551 C C . LEU A 1 74 ? 11.539 -23.734 -20.047 1 97.62 74 LEU A C 1
ATOM 553 O O . LEU A 1 74 ? 11.391 -22.766 -20.781 1 97.62 74 LEU A O 1
ATOM 557 N N . LEU A 1 75 ? 12.719 -24.172 -19.688 1 96.75 75 LEU A N 1
ATOM 558 C CA . LEU A 1 75 ? 13.953 -23.5 -20.094 1 96.75 75 LEU A CA 1
ATOM 559 C C . LEU A 1 75 ? 14.148 -23.594 -21.609 1 96.75 75 LEU A C 1
ATOM 561 O O . LEU A 1 75 ? 14.805 -22.734 -22.203 1 96.75 75 LEU A O 1
ATOM 565 N N . GLN A 1 76 ? 13.523 -24.547 -22.172 1 97.25 76 GLN A N 1
ATOM 566 C CA . GLN A 1 76 ? 13.562 -24.672 -23.625 1 97.25 76 GLN A CA 1
ATOM 567 C C . GLN A 1 76 ? 12.406 -23.938 -24.281 1 97.25 76 GLN A C 1
ATOM 569 O O . GLN A 1 76 ? 12.555 -23.359 -25.359 1 97.25 76 GLN A O 1
ATOM 574 N N . TRP A 1 77 ? 11.328 -23.922 -23.625 1 98.12 77 TRP A N 1
ATOM 575 C CA . TRP A 1 77 ? 10.094 -23.391 -24.188 1 98.12 77 TRP A CA 1
ATOM 576 C C . TRP A 1 77 ? 10.102 -21.859 -24.156 1 98.12 77 TRP A C 1
ATOM 578 O O . TRP A 1 77 ? 9.586 -21.219 -25.062 1 98.12 77 TRP A O 1
ATOM 588 N N . ILE A 1 78 ? 10.672 -21.266 -23.156 1 97.69 78 ILE A N 1
ATOM 589 C CA . ILE A 1 78 ? 10.625 -19.828 -22.938 1 97.69 78 ILE A CA 1
ATOM 590 C C . ILE A 1 78 ? 11.312 -19.109 -24.109 1 97.69 78 ILE A C 1
ATOM 592 O O . ILE A 1 78 ? 10.758 -18.188 -24.703 1 97.69 78 ILE A O 1
ATOM 596 N N . PRO A 1 79 ? 12.5 -19.562 -24.516 1 96.94 79 PRO A N 1
ATOM 597 C CA . PRO A 1 79 ? 13.125 -18.938 -25.672 1 96.94 79 PRO A CA 1
ATOM 598 C C . PRO A 1 79 ? 12.266 -19.031 -26.938 1 96.94 79 PRO A C 1
ATOM 600 O O . PRO A 1 79 ? 12.203 -18.094 -27.719 1 96.94 79 PRO A O 1
ATOM 603 N N . GLU A 1 80 ? 11.633 -20.125 -27.078 1 96.62 80 GLU A N 1
ATOM 604 C CA . GLU A 1 80 ? 10.734 -20.281 -28.219 1 96.62 80 GLU A CA 1
ATOM 605 C C . GLU A 1 80 ? 9.578 -19.297 -28.156 1 96.62 80 GLU A C 1
ATOM 607 O O . GLU A 1 80 ? 9.234 -18.672 -29.172 1 96.62 80 GLU A O 1
ATOM 612 N N . LEU A 1 81 ? 8.953 -19.188 -27.031 1 97.75 81 LEU A N 1
ATOM 613 C CA . LEU A 1 81 ? 7.867 -18.234 -26.828 1 97.75 81 LEU A CA 1
ATOM 614 C C . LEU A 1 81 ? 8.32 -16.812 -27.156 1 97.75 81 LEU A C 1
ATOM 616 O O . LEU A 1 81 ? 7.617 -16.078 -27.859 1 97.75 81 LEU A O 1
ATOM 620 N N . GLU A 1 82 ? 9.453 -16.5 -26.656 1 97.62 82 GLU A N 1
ATOM 621 C CA . GLU A 1 82 ? 9.977 -15.148 -26.844 1 97.62 82 GLU A CA 1
ATOM 622 C C . GLU A 1 82 ? 10.25 -14.867 -28.328 1 97.62 82 GLU A C 1
ATOM 624 O O . GLU A 1 82 ? 9.953 -13.781 -28.812 1 97.62 82 GLU A O 1
ATOM 629 N N . GLU A 1 83 ? 10.797 -15.805 -28.969 1 97.44 83 GLU A N 1
ATOM 630 C CA . GLU A 1 83 ? 11.102 -15.656 -30.391 1 97.44 83 GLU A CA 1
ATOM 631 C C . GLU A 1 83 ? 9.82 -15.469 -31.203 1 97.44 83 GLU A C 1
ATOM 633 O O . GLU A 1 83 ? 9.75 -14.594 -32.062 1 97.44 83 GLU A O 1
ATOM 638 N N . LYS A 1 84 ? 8.875 -16.203 -30.906 1 97.5 84 LYS A N 1
ATOM 639 C CA . LYS A 1 84 ? 7.648 -16.219 -31.703 1 97.5 84 LYS A CA 1
ATOM 640 C C . LYS A 1 84 ? 6.766 -15.023 -31.375 1 97.5 84 LYS A C 1
ATOM 642 O O . LYS A 1 84 ? 6.031 -14.531 -32.25 1 97.5 84 LYS A O 1
ATOM 647 N N . THR A 1 85 ? 6.855 -14.539 -30.188 1 98.19 85 THR A N 1
ATOM 648 C CA . THR A 1 85 ? 5.914 -13.508 -29.766 1 98.19 85 THR A CA 1
ATOM 649 C C . THR A 1 85 ? 6.609 -12.148 -29.656 1 98.19 85 THR A C 1
ATOM 651 O O . THR A 1 85 ? 5.949 -11.117 -29.562 1 98.19 85 THR A O 1
ATOM 654 N N . GLN A 1 86 ? 7.891 -12.133 -29.547 1 97.94 86 GLN A N 1
ATOM 655 C CA . GLN A 1 86 ? 8.703 -10.938 -29.344 1 97.94 86 GLN A CA 1
ATOM 656 C C . GLN A 1 86 ? 8.414 -10.297 -28 1 97.94 86 GLN A C 1
ATOM 658 O O . GLN A 1 86 ? 8.469 -9.078 -27.859 1 97.94 86 GLN A O 1
ATOM 663 N N . ILE A 1 87 ? 7.961 -11.102 -27.094 1 97.44 87 ILE A N 1
ATOM 664 C CA . ILE A 1 87 ? 7.762 -10.664 -25.719 1 97.44 87 ILE A CA 1
ATOM 665 C C . ILE A 1 87 ? 8.742 -11.375 -24.797 1 97.44 87 ILE A C 1
ATOM 667 O O . ILE A 1 87 ? 8.758 -12.609 -24.734 1 97.44 87 ILE A O 1
ATOM 671 N N . SER A 1 88 ? 9.547 -10.625 -24.125 1 96.44 88 SER A N 1
ATOM 672 C CA . SER A 1 88 ? 10.461 -11.219 -23.141 1 96.44 88 SER A CA 1
ATOM 673 C C . SER A 1 88 ? 9.719 -11.641 -21.875 1 96.44 88 SER A C 1
ATOM 675 O O . SER A 1 88 ? 8.867 -10.914 -21.375 1 96.44 88 SER A O 1
ATOM 677 N N . SER A 1 89 ? 10.055 -12.805 -21.422 1 95.19 89 SER A N 1
ATOM 678 C CA . SER A 1 89 ? 9.438 -13.289 -20.188 1 95.19 89 SER A CA 1
ATOM 679 C C . SER A 1 89 ? 10.211 -12.82 -18.953 1 95.19 89 SER A C 1
ATOM 681 O O . SER A 1 89 ? 9.797 -13.078 -17.828 1 95.19 89 SER A O 1
ATOM 683 N N . GLY A 1 90 ? 11.312 -12.18 -19.141 1 95 90 GLY A N 1
ATOM 684 C CA . GLY A 1 90 ? 12.109 -11.688 -18.016 1 95 90 GLY A CA 1
ATOM 685 C C . GLY A 1 90 ? 12.844 -12.789 -17.281 1 95 90 GLY A C 1
ATOM 686 O O . GLY A 1 90 ? 12.992 -12.727 -16.062 1 95 90 GLY A O 1
ATOM 687 N N . LEU A 1 91 ? 13.242 -13.82 -17.969 1 95.94 91 LEU A N 1
ATOM 688 C CA . LEU A 1 91 ? 13.945 -14.938 -17.344 1 95.94 91 LEU A CA 1
ATOM 689 C C . LEU A 1 91 ? 15.312 -14.508 -16.828 1 95.94 91 LEU A C 1
ATOM 691 O O . LEU A 1 91 ? 16.078 -13.867 -17.547 1 95.94 91 LEU A O 1
ATOM 695 N N . VAL A 1 92 ? 15.578 -14.781 -15.547 1 95.25 92 VAL A N 1
ATOM 696 C CA . VAL A 1 92 ? 16.828 -14.438 -14.875 1 95.25 92 VAL A CA 1
ATOM 697 C C . VAL A 1 92 ? 17.469 -15.695 -14.297 1 95.25 92 VAL A C 1
ATOM 699 O O . VAL A 1 92 ? 16.766 -16.562 -13.75 1 95.25 92 VAL A O 1
ATOM 702 N N . LYS A 1 93 ? 18.734 -15.812 -14.523 1 95.06 93 LYS A N 1
ATOM 703 C CA . LYS A 1 93 ? 19.547 -16.859 -13.898 1 95.06 93 LYS A CA 1
ATOM 704 C C . LYS A 1 93 ? 20.484 -16.281 -12.844 1 95.06 93 LYS A C 1
ATOM 706 O O . LYS A 1 93 ? 21.266 -15.367 -13.125 1 95.06 93 LYS A O 1
ATOM 711 N N . GLN A 1 94 ? 20.328 -16.781 -11.562 1 94.25 94 GLN A N 1
ATOM 712 C CA . GLN A 1 94 ? 21.125 -16.25 -10.461 1 94.25 94 GLN A CA 1
ATOM 713 C C . GLN A 1 94 ? 21.359 -17.312 -9.391 1 94.25 94 GLN A C 1
ATOM 715 O O . GLN A 1 94 ? 20.766 -18.391 -9.438 1 94.25 94 GLN A O 1
ATOM 720 N N . ASN A 1 95 ? 22.359 -16.969 -8.477 1 94.81 95 ASN A N 1
ATOM 721 C CA . ASN A 1 95 ? 22.516 -17.781 -7.277 1 94.81 95 ASN A CA 1
ATOM 722 C C . ASN A 1 95 ? 21.344 -17.625 -6.328 1 94.81 95 ASN A C 1
ATOM 724 O O . ASN A 1 95 ? 20.828 -16.516 -6.152 1 94.81 95 ASN A O 1
ATOM 728 N N . LEU A 1 96 ? 20.906 -18.734 -5.855 1 95.5 96 LEU A N 1
ATOM 729 C CA . LEU A 1 96 ? 19.938 -18.719 -4.77 1 95.5 96 LEU A CA 1
ATOM 730 C C . LEU A 1 96 ? 20.609 -19.016 -3.432 1 95.5 96 LEU A C 1
ATOM 732 O O . LEU A 1 96 ? 21.297 -20.016 -3.283 1 95.5 96 LEU A O 1
ATOM 736 N N . LEU A 1 97 ? 20.469 -18.094 -2.543 1 96.19 97 LEU A N 1
ATOM 737 C CA . LEU A 1 97 ? 21 -18.266 -1.2 1 96.19 97 LEU A CA 1
ATOM 738 C C . LEU A 1 97 ? 19.891 -18.594 -0.204 1 96.19 97 LEU A C 1
ATOM 740 O O . LEU A 1 97 ? 18.906 -17.875 -0.119 1 96.19 97 LEU A O 1
ATOM 744 N N . ARG A 1 98 ? 20.031 -19.703 0.472 1 95.44 98 ARG A N 1
ATOM 745 C CA . ARG A 1 98 ? 19.219 -20.016 1.645 1 95.44 98 ARG A CA 1
ATOM 746 C C . ARG A 1 98 ? 19.938 -19.609 2.928 1 95.44 98 ARG A C 1
ATOM 748 O O . ARG A 1 98 ? 21 -20.125 3.244 1 95.44 98 ARG A O 1
ATOM 755 N N . LEU A 1 99 ? 19.266 -18.734 3.699 1 96.94 99 LEU A N 1
ATOM 756 C CA . LEU A 1 99 ? 19.984 -18.031 4.75 1 96.94 99 LEU A CA 1
ATOM 757 C C . LEU A 1 99 ? 19.5 -18.469 6.129 1 96.94 99 LEU A C 1
ATOM 759 O O . LEU A 1 99 ? 18.328 -18.797 6.309 1 96.94 99 LEU A O 1
ATOM 763 N N . ALA A 1 100 ? 20.438 -18.422 7.113 1 96.62 100 ALA A N 1
ATOM 764 C CA . ALA A 1 100 ? 20.141 -18.641 8.523 1 96.62 100 ALA A CA 1
ATOM 765 C C . ALA A 1 100 ? 20.688 -17.5 9.383 1 96.62 100 ALA A C 1
ATOM 767 O O . ALA A 1 100 ? 21.875 -17.188 9.312 1 96.62 100 ALA A O 1
ATOM 768 N N . LEU A 1 101 ? 19.797 -16.875 10.195 1 96.75 101 LEU A N 1
ATOM 769 C CA . LEU A 1 101 ? 20.203 -15.789 11.078 1 96.75 101 LEU A CA 1
ATOM 770 C C . LEU A 1 101 ? 20.422 -16.297 12.5 1 96.75 101 LEU A C 1
ATOM 772 O O . LEU A 1 101 ? 21.047 -15.609 13.312 1 96.75 101 LEU A O 1
ATOM 776 N N . HIS A 1 102 ? 19.891 -17.406 12.836 1 94.94 102 HIS A N 1
ATOM 777 C CA . HIS A 1 102 ? 20.047 -17.969 14.172 1 94.94 102 HIS A CA 1
ATOM 778 C C . HIS A 1 102 ? 20.297 -19.469 14.117 1 94.94 102 HIS A C 1
ATOM 780 O O . HIS A 1 102 ? 20.141 -20.094 13.062 1 94.94 102 HIS A O 1
ATOM 786 N N . GLU A 1 103 ? 20.641 -20.016 15.211 1 94.19 103 GLU A N 1
ATOM 787 C CA . GLU A 1 103 ? 21.109 -21.406 15.289 1 94.19 103 GLU A CA 1
ATOM 788 C C . GLU A 1 103 ? 20 -22.375 14.906 1 94.19 103 GLU A C 1
ATOM 790 O O . GLU A 1 103 ? 20.266 -23.406 14.289 1 94.19 103 GLU A O 1
ATOM 795 N N . GLN A 1 104 ? 18.859 -22.031 15.258 1 93.88 104 GLN A N 1
ATOM 796 C CA . GLN A 1 104 ? 17.734 -22.891 14.922 1 93.88 104 GLN A CA 1
ATOM 797 C C . GLN A 1 104 ? 17.547 -23 13.414 1 93.88 104 GLN A C 1
ATOM 799 O O . GLN A 1 104 ? 17.344 -24.094 12.883 1 93.88 104 GLN A O 1
ATOM 804 N N . GLU A 1 105 ? 17.609 -21.906 12.734 1 92.88 105 GLU A N 1
ATOM 805 C CA . GLU A 1 105 ? 17.531 -21.891 11.281 1 92.88 105 GLU A CA 1
ATOM 806 C C . GLU A 1 105 ? 18.703 -22.625 10.648 1 92.88 105 GLU A C 1
ATOM 808 O O . GLU A 1 105 ? 18.547 -23.328 9.648 1 92.88 105 GLU A O 1
ATOM 813 N N . ALA A 1 106 ? 19.844 -22.438 11.242 1 92.56 106 ALA A N 1
ATOM 814 C CA . ALA A 1 106 ? 21.047 -23.094 10.734 1 92.56 106 ALA A CA 1
ATOM 815 C C . ALA A 1 106 ? 20.906 -24.609 10.797 1 92.56 106 ALA A C 1
ATOM 817 O O . ALA A 1 106 ? 21.234 -25.312 9.844 1 92.56 106 ALA A O 1
ATOM 818 N N . ALA A 1 107 ? 20.406 -25.047 11.891 1 90.88 107 ALA A N 1
ATOM 819 C CA . ALA A 1 107 ? 20.219 -26.484 12.078 1 90.88 107 ALA A CA 1
ATOM 820 C C . ALA A 1 107 ? 19.234 -27.047 11.047 1 90.88 107 ALA A C 1
ATOM 822 O O . ALA A 1 107 ? 19.453 -28.109 10.484 1 90.88 107 ALA A O 1
ATOM 823 N N . LEU A 1 108 ? 18.219 -26.328 10.82 1 86.75 108 LEU A N 1
ATOM 824 C CA . LEU A 1 108 ? 17.219 -26.734 9.844 1 86.75 108 LEU A CA 1
ATOM 825 C C . LEU A 1 108 ? 17.812 -26.797 8.438 1 86.75 108 LEU A C 1
ATOM 827 O O . LEU A 1 108 ? 17.547 -27.734 7.688 1 86.75 108 LEU A O 1
ATOM 831 N N . LEU A 1 109 ? 18.5 -25.844 8.078 1 87.5 109 LEU A N 1
ATOM 832 C CA . LEU A 1 109 ? 19.141 -25.781 6.766 1 87.5 109 LEU A CA 1
ATOM 833 C C . LEU A 1 109 ? 20.109 -26.938 6.586 1 87.5 109 LEU A C 1
ATOM 835 O O . LEU A 1 109 ? 20.141 -27.594 5.539 1 87.5 109 LEU A O 1
ATOM 839 N N . GLU A 1 110 ? 20.891 -27.141 7.566 1 84.62 110 GLU A N 1
ATOM 840 C CA . GLU A 1 110 ? 21.859 -28.219 7.5 1 84.62 110 GLU A CA 1
ATOM 841 C C . GLU A 1 110 ? 21.172 -29.578 7.344 1 84.62 110 GLU A C 1
ATOM 843 O O . GLU A 1 110 ? 21.594 -30.406 6.523 1 84.62 110 GLU A O 1
ATOM 848 N N . ASP A 1 111 ? 20.156 -29.734 8.086 1 81.38 111 ASP A N 1
ATOM 849 C CA . ASP A 1 111 ? 19.438 -31.016 8.039 1 81.38 111 ASP A CA 1
ATOM 850 C C . ASP A 1 111 ? 18.797 -31.219 6.668 1 81.38 111 ASP A C 1
ATOM 852 O O . ASP A 1 111 ? 18.812 -32.344 6.133 1 81.38 111 ASP A O 1
ATOM 856 N N . HIS A 1 112 ? 18.234 -30.219 6.145 1 77.38 112 HIS A N 1
ATOM 857 C CA . HIS A 1 112 ? 17.5 -30.328 4.891 1 77.38 112 HIS A CA 1
ATOM 858 C C . HIS A 1 112 ? 18.438 -30.453 3.699 1 77.38 112 HIS A C 1
ATOM 860 O O . HIS A 1 112 ? 18.109 -31.078 2.697 1 77.38 112 HIS A O 1
ATOM 866 N N . TRP A 1 113 ? 19.578 -29.859 3.883 1 77.06 113 TRP A N 1
ATOM 867 C CA . TRP A 1 113 ? 20.391 -29.734 2.672 1 77.06 113 TRP A CA 1
ATOM 868 C C . TRP A 1 113 ? 21.656 -30.578 2.771 1 77.06 113 TRP A C 1
ATOM 870 O O . TRP A 1 113 ? 22.469 -30.609 1.845 1 77.06 113 TRP A O 1
ATOM 880 N N . LEU A 1 114 ? 21.734 -31.219 3.934 1 65.31 114 LEU A N 1
ATOM 881 C CA . LEU A 1 114 ? 22.906 -32.062 4.152 1 65.31 114 LEU A CA 1
ATOM 882 C C . LEU A 1 114 ? 23.031 -33.125 3.051 1 65.31 114 LEU A C 1
ATOM 884 O O . LEU A 1 114 ? 24.109 -33.281 2.467 1 65.31 114 LEU A O 1
ATOM 888 N N . MET A 1 115 ? 21.875 -33.719 2.873 1 61.94 115 MET A N 1
ATOM 889 C CA . MET A 1 115 ? 21.922 -34.781 1.898 1 61.94 115 MET A CA 1
ATOM 890 C C . MET A 1 115 ? 22.109 -34.25 0.485 1 61.94 115 MET A C 1
ATOM 892 O O . MET A 1 115 ? 22.797 -34.844 -0.332 1 61.94 115 MET A O 1
ATOM 896 N N . GLN A 1 116 ? 21.531 -33.188 0.204 1 66.25 116 GLN A N 1
ATOM 897 C CA . GLN A 1 116 ? 21.594 -32.625 -1.142 1 66.25 116 GLN A CA 1
ATOM 898 C C . GLN A 1 116 ? 22.984 -32.125 -1.464 1 66.25 116 GLN A C 1
ATOM 900 O O . GLN A 1 116 ? 23.453 -32.25 -2.598 1 66.25 116 GLN A O 1
ATOM 905 N N . THR A 1 117 ? 23.594 -31.609 -0.517 1 61.41 117 THR A N 1
ATOM 906 C CA . THR A 1 117 ? 24.953 -31.109 -0.722 1 61.41 117 THR A CA 1
ATOM 907 C C . THR A 1 117 ? 25.922 -32.25 -1.005 1 61.41 117 THR A C 1
ATOM 909 O O . THR A 1 117 ? 26.922 -32.062 -1.678 1 61.41 117 THR A O 1
ATOM 912 N N . GLU A 1 118 ? 25.406 -33.312 -0.633 1 61.09 118 GLU A N 1
ATOM 913 C CA . GLU A 1 118 ? 26.25 -34.5 -0.872 1 61.09 118 GLU A CA 1
ATOM 914 C C . GLU A 1 118 ? 26 -35.094 -2.26 1 61.09 118 GLU A C 1
ATOM 916 O O . GLU A 1 118 ? 26.922 -35.625 -2.883 1 61.09 118 GLU A O 1
ATOM 921 N N . THR A 1 119 ? 24.797 -34.844 -2.66 1 60.19 119 THR A N 1
ATOM 922 C CA . THR A 1 119 ? 24.438 -35.5 -3.914 1 60.19 119 THR A CA 1
ATOM 923 C C . THR A 1 119 ? 24.578 -34.531 -5.086 1 60.19 119 THR A C 1
ATOM 925 O O . THR A 1 119 ? 24.781 -34.969 -6.227 1 60.19 119 THR A O 1
ATOM 928 N N . ASN A 1 120 ? 24.422 -33.312 -4.836 1 68 120 ASN A N 1
ATOM 929 C CA . ASN A 1 120 ? 24.578 -32.281 -5.863 1 68 120 ASN A CA 1
ATOM 930 C C . ASN A 1 120 ? 25.781 -31.375 -5.578 1 68 120 ASN A C 1
ATOM 932 O O . ASN A 1 120 ? 25.719 -30.5 -4.719 1 68 120 ASN A O 1
ATOM 936 N N . SER A 1 121 ? 26.844 -31.594 -6.266 1 67.38 121 SER A N 1
ATOM 937 C CA . SER A 1 121 ? 28.125 -30.938 -6.016 1 67.38 121 SER A CA 1
ATOM 938 C C . SER A 1 121 ? 28.031 -29.438 -6.258 1 67.38 121 SER A C 1
ATOM 940 O O . SER A 1 121 ? 28.906 -28.688 -5.832 1 67.38 121 SER A O 1
ATOM 942 N N . GLN A 1 122 ? 27.016 -29.047 -6.824 1 81 122 GLN A N 1
ATOM 943 C CA . GLN A 1 122 ? 26.953 -27.625 -7.152 1 81 122 GLN A CA 1
ATOM 944 C C . GLN A 1 122 ? 26.422 -26.812 -5.977 1 81 122 GLN A C 1
ATOM 946 O O . GLN A 1 122 ? 26.609 -25.594 -5.918 1 81 122 GLN A O 1
ATOM 951 N N . ILE A 1 123 ? 25.812 -27.516 -5.008 1 86.88 123 ILE A N 1
ATOM 952 C CA . ILE A 1 123 ? 25.297 -26.844 -3.824 1 86.88 123 ILE A CA 1
ATOM 953 C C . ILE A 1 123 ? 26.406 -26.688 -2.789 1 86.88 123 ILE A C 1
ATOM 955 O O . ILE A 1 123 ? 27.094 -27.641 -2.465 1 86.88 123 ILE A O 1
ATOM 959 N N . LYS A 1 124 ? 26.594 -25.469 -2.27 1 89 124 LYS A N 1
ATOM 960 C CA . LYS A 1 124 ? 27.719 -25.172 -1.383 1 89 124 LYS A CA 1
ATOM 961 C C . LYS A 1 124 ? 27.25 -24.531 -0.082 1 89 124 LYS A C 1
ATOM 963 O O . LYS A 1 124 ? 26.344 -23.688 -0.092 1 89 124 LYS A O 1
ATOM 968 N N . ARG A 1 125 ? 27.828 -25.031 0.919 1 91.88 125 ARG A N 1
ATOM 969 C CA . ARG A 1 125 ? 27.688 -24.328 2.193 1 91.88 125 ARG A CA 1
ATOM 970 C C . ARG A 1 125 ? 28.625 -23.141 2.27 1 91.88 125 ARG A C 1
ATOM 972 O O . ARG A 1 125 ? 29.812 -23.25 1.947 1 91.88 125 ARG A O 1
ATOM 979 N N . LEU A 1 126 ? 28.094 -21.984 2.66 1 94.75 126 LEU A N 1
ATOM 980 C CA . LEU A 1 126 ? 28.891 -20.75 2.75 1 94.75 126 LEU A CA 1
ATOM 981 C C . LEU A 1 126 ? 28.906 -20.219 4.18 1 94.75 126 LEU A C 1
ATOM 983 O O . LEU A 1 126 ? 27.891 -20.266 4.875 1 94.75 126 LEU A O 1
ATOM 987 N N . SER A 1 127 ? 30.094 -19.703 4.539 1 96.12 127 SER A N 1
ATOM 988 C CA . SER A 1 127 ? 30.156 -18.891 5.742 1 96.12 127 SER A CA 1
ATOM 989 C C . SER A 1 127 ? 29.438 -17.547 5.535 1 96.12 127 SER A C 1
ATOM 991 O O . SER A 1 127 ? 29.109 -17.188 4.406 1 96.12 127 SER A O 1
ATOM 993 N N . ALA A 1 128 ? 29.219 -16.922 6.672 1 97.12 128 ALA A N 1
ATOM 994 C CA . ALA A 1 128 ? 28.594 -15.594 6.59 1 97.12 128 ALA A CA 1
ATOM 995 C C . ALA A 1 128 ? 29.438 -14.664 5.715 1 97.12 128 ALA A C 1
ATOM 997 O O . ALA A 1 128 ? 28.891 -13.922 4.895 1 97.12 128 ALA A O 1
ATOM 998 N N . GLU A 1 129 ? 30.719 -14.688 5.809 1 97.62 129 GLU A N 1
ATOM 999 C CA . GLU A 1 129 ? 31.625 -13.828 5.055 1 97.62 129 GLU A CA 1
ATOM 1000 C C . GLU A 1 129 ? 31.578 -14.156 3.564 1 97.62 129 GLU A C 1
ATOM 1002 O O . GLU A 1 129 ? 31.531 -13.258 2.725 1 97.62 129 GLU A O 1
ATOM 1007 N N . GLU A 1 130 ? 31.609 -15.414 3.271 1 97.38 130 GLU A N 1
ATOM 1008 C CA . GLU A 1 130 ? 31.531 -15.844 1.878 1 97.38 130 GLU A CA 1
ATOM 1009 C C . GLU A 1 130 ? 30.203 -15.406 1.243 1 97.38 130 GLU A C 1
ATOM 1011 O O . GLU A 1 130 ? 30.188 -14.961 0.094 1 97.38 130 GLU A O 1
ATOM 1016 N N . ALA A 1 131 ? 29.156 -15.594 1.981 1 97.44 131 ALA A N 1
ATOM 1017 C CA . ALA A 1 131 ? 27.844 -15.18 1.488 1 97.44 131 ALA A CA 1
ATOM 1018 C C . ALA A 1 131 ? 27.812 -13.68 1.203 1 97.44 131 ALA A C 1
ATOM 1020 O O . ALA A 1 131 ? 27.266 -13.25 0.184 1 97.44 131 ALA A O 1
ATOM 1021 N N . ARG A 1 132 ? 28.359 -12.852 2.049 1 97.38 132 ARG A N 1
ATOM 1022 C CA . ARG A 1 132 ? 28.359 -11.398 1.905 1 97.38 132 ARG A CA 1
ATOM 1023 C C . ARG A 1 132 ? 29.266 -10.953 0.763 1 97.38 132 ARG A C 1
ATOM 1025 O O . ARG A 1 132 ? 29.125 -9.836 0.263 1 97.38 132 ARG A O 1
ATOM 1032 N N . THR A 1 133 ? 30.266 -11.766 0.39 1 96.5 133 THR A N 1
ATOM 1033 C CA . THR A 1 133 ? 31.047 -11.492 -0.813 1 96.5 133 THR A CA 1
ATOM 1034 C C . THR A 1 133 ? 30.172 -11.602 -2.059 1 96.5 133 THR A C 1
ATOM 1036 O O . THR A 1 133 ? 30.328 -10.82 -3.002 1 96.5 133 THR A O 1
ATOM 1039 N N . LEU A 1 134 ? 29.281 -12.547 -2.01 1 95.38 134 LEU A N 1
ATOM 1040 C CA . LEU A 1 134 ? 28.359 -12.734 -3.123 1 95.38 134 LEU A CA 1
ATOM 1041 C C . LEU A 1 134 ? 27.281 -11.648 -3.121 1 95.38 134 LEU A C 1
ATOM 1043 O O . LEU A 1 134 ? 26.875 -11.172 -4.18 1 95.38 134 LEU A O 1
ATOM 1047 N N . GLU A 1 135 ? 26.797 -11.266 -1.922 1 97.56 135 GLU A N 1
ATOM 1048 C CA . GLU A 1 135 ? 25.781 -10.242 -1.745 1 97.56 135 GLU A CA 1
ATOM 1049 C C . GLU A 1 135 ? 26.078 -9.359 -0.533 1 97.56 135 GLU A C 1
ATOM 1051 O O . GLU A 1 135 ? 25.688 -9.695 0.59 1 97.56 135 GLU A O 1
ATOM 1056 N N . PRO A 1 136 ? 26.594 -8.203 -0.771 1 96.56 136 PRO A N 1
ATOM 1057 C CA . PRO A 1 136 ? 27.047 -7.336 0.312 1 96.56 136 PRO A CA 1
ATOM 1058 C C . PRO A 1 136 ? 25.906 -6.793 1.166 1 96.56 136 PRO A C 1
ATOM 1060 O O . PRO A 1 136 ? 26.141 -6.336 2.289 1 96.56 136 PRO A O 1
ATOM 1063 N N . LEU A 1 137 ? 24.688 -6.812 0.718 1 97 137 LEU A N 1
ATOM 1064 C CA . LEU A 1 137 ? 23.562 -6.23 1.436 1 97 137 LEU A CA 1
ATOM 1065 C C . LEU A 1 137 ? 23.094 -7.152 2.557 1 97 137 LEU A C 1
ATOM 1067 O O . LEU A 1 137 ? 22.25 -6.77 3.373 1 97 137 LEU A O 1
ATOM 1071 N N . LEU A 1 138 ? 23.641 -8.383 2.676 1 98.19 138 LEU A N 1
ATOM 1072 C CA . LEU A 1 138 ? 23.188 -9.344 3.672 1 98.19 138 LEU A CA 1
ATOM 1073 C C . LEU A 1 138 ? 23.484 -8.852 5.082 1 98.19 138 LEU A C 1
ATOM 1075 O O . LEU A 1 138 ? 24.5 -8.18 5.309 1 98.19 138 LEU A O 1
ATOM 1079 N N . SER A 1 139 ? 22.656 -9.219 5.996 1 98 139 SER A N 1
ATOM 1080 C CA . SER A 1 139 ? 22.766 -8.82 7.395 1 98 139 SER A CA 1
ATOM 1081 C C . SER A 1 139 ? 24.094 -9.234 8 1 98 139 SER A C 1
ATOM 1083 O O . SER A 1 139 ? 24.594 -10.328 7.711 1 98 139 SER A O 1
ATOM 1085 N N . ASN A 1 140 ? 24.578 -8.406 8.953 1 97.38 140 ASN A N 1
ATOM 1086 C CA . ASN A 1 140 ? 25.781 -8.742 9.711 1 97.38 140 ASN A CA 1
ATOM 1087 C C . ASN A 1 140 ? 25.516 -9.867 10.703 1 97.38 140 ASN A C 1
ATOM 1089 O O . ASN A 1 140 ? 26.453 -10.461 11.242 1 97.38 140 ASN A O 1
ATOM 1093 N N . ASP A 1 141 ? 24.281 -10.203 10.906 1 97.19 141 ASP A N 1
ATOM 1094 C CA . ASP A 1 141 ? 23.906 -11.234 11.867 1 97.19 141 ASP A CA 1
ATOM 1095 C C . ASP A 1 141 ? 23.828 -12.609 11.203 1 97.19 141 ASP A C 1
ATOM 1097 O O . ASP A 1 141 ? 23.562 -13.617 11.867 1 97.19 141 ASP A O 1
ATOM 1101 N N . LEU A 1 142 ? 24.078 -12.656 9.906 1 97.44 142 LEU A N 1
ATOM 1102 C CA . LEU A 1 142 ? 24.016 -13.914 9.172 1 97.44 142 LEU A CA 1
ATOM 1103 C C . LEU A 1 142 ? 24.984 -14.93 9.758 1 97.44 142 LEU A C 1
ATOM 1105 O O . LEU A 1 142 ? 26.141 -14.602 10.039 1 97.44 142 LEU A O 1
ATOM 1109 N N . ILE A 1 143 ? 24.5 -16.219 9.906 1 96.25 143 ILE A N 1
ATOM 1110 C CA . ILE A 1 143 ? 25.328 -17.281 10.461 1 96.25 143 ILE A CA 1
ATOM 1111 C C . ILE A 1 143 ? 25.922 -18.125 9.336 1 96.25 143 ILE A C 1
ATOM 1113 O O . ILE A 1 143 ? 27.094 -18.484 9.375 1 96.25 143 ILE A O 1
ATOM 1117 N N . MET A 1 144 ? 25.078 -18.5 8.398 1 95.25 144 MET A N 1
ATOM 1118 C CA . MET A 1 144 ? 25.5 -19.328 7.285 1 95.25 144 MET A CA 1
ATOM 1119 C C . MET A 1 144 ? 24.516 -19.234 6.125 1 95.25 144 MET A C 1
ATOM 1121 O O . MET A 1 144 ? 23.422 -18.688 6.281 1 95.25 144 MET A O 1
ATOM 1125 N N . ALA A 1 145 ? 24.922 -19.75 5 1 95.75 145 ALA A N 1
ATOM 1126 C CA . ALA A 1 145 ? 24.062 -19.828 3.816 1 95.75 145 ALA A CA 1
ATOM 1127 C C . ALA A 1 145 ? 24.328 -21.109 3.023 1 95.75 145 ALA A C 1
ATOM 1129 O O . ALA A 1 145 ? 25.406 -21.688 3.111 1 95.75 145 ALA A O 1
ATOM 1130 N N . ILE A 1 146 ? 23.344 -21.562 2.447 1 93.69 146 ILE A N 1
ATOM 1131 C CA . ILE A 1 146 ? 23.484 -22.578 1.416 1 93.69 146 ILE A CA 1
ATOM 1132 C C . ILE A 1 146 ? 23.266 -21.969 0.04 1 93.69 146 ILE A C 1
ATOM 1134 O O . ILE A 1 146 ? 22.25 -21.297 -0.193 1 93.69 146 ILE A O 1
ATOM 1138 N N . CYS A 1 147 ? 24.188 -22.156 -0.848 1 94.19 147 CYS A N 1
ATOM 1139 C CA . CYS A 1 147 ? 24.141 -21.547 -2.172 1 94.19 147 CYS A CA 1
ATOM 1140 C C . CYS A 1 147 ? 23.828 -22.594 -3.24 1 94.19 147 CYS A C 1
ATOM 1142 O O . CYS A 1 147 ? 24.531 -23.594 -3.35 1 94.19 147 CYS A O 1
ATOM 1144 N N . SER A 1 148 ? 22.719 -22.422 -3.912 1 91.12 148 SER A N 1
ATOM 1145 C CA . SER A 1 148 ? 22.406 -23.156 -5.133 1 91.12 148 SER A CA 1
ATOM 1146 C C . SER A 1 148 ? 22.656 -22.312 -6.371 1 91.12 148 SER A C 1
ATOM 1148 O O . SER A 1 148 ? 21.969 -21.297 -6.582 1 91.12 148 SER A O 1
ATOM 1150 N N . PRO A 1 149 ? 23.547 -22.734 -7.199 1 90.31 149 PRO A N 1
ATOM 1151 C CA . PRO A 1 149 ? 23.828 -21.938 -8.391 1 90.31 149 PRO A CA 1
ATOM 1152 C C . PRO A 1 149 ? 22.797 -22.156 -9.5 1 90.31 149 PRO A C 1
ATOM 1154 O O . PRO A 1 149 ? 22.094 -23.172 -9.508 1 90.31 149 PRO A O 1
ATOM 1157 N N . ASP A 1 150 ? 22.641 -21.25 -10.375 1 88.25 150 ASP A N 1
ATOM 1158 C CA . ASP A 1 150 ? 21.891 -21.344 -11.633 1 88.25 150 ASP A CA 1
ATOM 1159 C C . ASP A 1 150 ? 20.406 -21.594 -11.383 1 88.25 150 ASP A C 1
ATOM 1161 O O . ASP A 1 150 ? 19.828 -22.516 -11.961 1 88.25 150 ASP A O 1
ATOM 1165 N N . GLU A 1 151 ? 19.906 -20.969 -10.438 1 93.19 151 GLU A N 1
ATOM 1166 C CA . GLU A 1 151 ? 18.469 -20.969 -10.234 1 93.19 151 GLU A CA 1
ATOM 1167 C C . GLU A 1 151 ? 17.781 -19.875 -11.062 1 93.19 151 GLU A C 1
ATOM 1169 O O . GLU A 1 151 ? 18.453 -18.969 -11.578 1 93.19 151 GLU A O 1
ATOM 1174 N N . TYR A 1 152 ? 16.438 -20.047 -11.281 1 95.62 152 TYR A N 1
ATOM 1175 C CA . TYR A 1 152 ? 15.781 -19.172 -12.234 1 95.62 152 TYR A CA 1
ATOM 1176 C C . TYR A 1 152 ? 14.531 -18.547 -11.625 1 95.62 152 TYR A C 1
ATOM 1178 O O . TYR A 1 152 ? 13.906 -19.141 -10.734 1 95.62 152 TYR A O 1
ATOM 1186 N N . HIS A 1 153 ? 14.25 -17.344 -12.055 1 95.81 153 HIS A N 1
ATOM 1187 C CA . HIS A 1 153 ? 12.922 -16.75 -11.938 1 95.81 153 HIS A CA 1
ATOM 1188 C C . HIS A 1 153 ? 12.57 -15.945 -13.18 1 95.81 153 HIS A C 1
ATOM 1190 O O . HIS A 1 153 ? 13.414 -15.75 -14.055 1 95.81 153 HIS A O 1
ATOM 1196 N N . LEU A 1 154 ? 11.305 -15.57 -13.297 1 96.75 154 LEU A N 1
ATOM 1197 C CA . LEU A 1 154 ? 10.875 -14.727 -14.406 1 96.75 154 LEU A CA 1
ATOM 1198 C C . LEU A 1 154 ? 9.789 -13.758 -13.961 1 96.75 154 LEU A C 1
ATOM 1200 O O . LEU A 1 154 ? 9.531 -13.609 -12.758 1 96.75 154 LEU A O 1
ATOM 1204 N N . GLU A 1 155 ? 9.297 -12.992 -14.93 1 96.12 155 GLU A N 1
ATOM 1205 C CA . GLU A 1 155 ? 8.172 -12.102 -14.672 1 96.12 155 GLU A CA 1
ATOM 1206 C C . GLU A 1 155 ? 6.852 -12.727 -15.109 1 96.12 155 GLU A C 1
ATOM 1208 O O . GLU A 1 155 ? 6.523 -12.727 -16.297 1 96.12 155 GLU A O 1
ATOM 1213 N N . PRO A 1 156 ? 6.078 -13.102 -14.156 1 96.12 156 PRO A N 1
ATOM 1214 C CA . PRO A 1 156 ? 4.875 -13.859 -14.5 1 96.12 156 PRO A CA 1
ATOM 1215 C C . PRO A 1 156 ? 3.947 -13.094 -15.445 1 96.12 156 PRO A C 1
ATOM 1217 O O . PRO A 1 156 ? 3.373 -13.688 -16.359 1 96.12 156 PRO A O 1
ATOM 1220 N N . SER A 1 157 ? 3.822 -11.805 -15.227 1 94.5 157 SER A N 1
ATOM 1221 C CA . SER A 1 157 ? 2.943 -11.008 -16.078 1 94.5 157 SER A CA 1
ATOM 1222 C C . SER A 1 157 ? 3.43 -11.016 -17.531 1 94.5 157 SER A C 1
ATOM 1224 O O . SER A 1 157 ? 2.631 -11.156 -18.453 1 94.5 157 SER A O 1
ATOM 1226 N N . LEU A 1 158 ? 4.664 -10.898 -17.703 1 96.12 158 LEU A N 1
ATOM 1227 C CA . LEU A 1 158 ? 5.234 -10.914 -19.047 1 96.12 158 LEU A CA 1
ATOM 1228 C C . LEU A 1 158 ? 5.113 -12.305 -19.672 1 96.12 158 LEU A C 1
ATOM 1230 O O . LEU A 1 158 ? 4.789 -12.43 -20.859 1 96.12 158 LEU A O 1
ATOM 1234 N N . TYR A 1 159 ? 5.422 -13.227 -18.844 1 97.31 159 TYR A N 1
ATOM 1235 C CA . TYR A 1 159 ? 5.281 -14.609 -19.297 1 97.31 159 TYR A CA 1
ATOM 1236 C C . TYR A 1 159 ? 3.852 -14.891 -19.75 1 97.31 159 TYR A C 1
ATOM 1238 O O . TYR A 1 159 ? 3.633 -15.469 -20.812 1 97.31 159 TYR A O 1
ATOM 1246 N N . LEU A 1 160 ? 2.908 -14.477 -19 1 97.62 160 LEU A N 1
ATOM 1247 C CA . LEU A 1 160 ? 1.496 -14.656 -19.312 1 97.62 160 LEU A CA 1
ATOM 1248 C C . LEU A 1 160 ? 1.135 -13.945 -20.609 1 97.62 160 LEU A C 1
ATOM 1250 O O . LEU A 1 160 ? 0.383 -14.477 -21.438 1 97.62 160 LEU A O 1
ATOM 1254 N N . ASN A 1 161 ? 1.64 -12.773 -20.766 1 97.25 161 ASN A N 1
ATOM 1255 C CA . ASN A 1 161 ? 1.399 -12.031 -22 1 97.25 161 ASN A CA 1
ATOM 1256 C C . ASN A 1 161 ? 1.945 -12.766 -23.219 1 97.25 161 ASN A C 1
ATOM 1258 O O . ASN A 1 161 ? 1.313 -12.781 -24.281 1 97.25 161 ASN A O 1
ATOM 1262 N N . ALA A 1 162 ? 3.107 -13.336 -23.047 1 98.12 162 ALA A N 1
ATOM 1263 C CA . ALA A 1 162 ? 3.688 -14.133 -24.125 1 98.12 162 ALA A CA 1
ATOM 1264 C C . ALA A 1 162 ? 2.814 -15.344 -24.453 1 98.12 162 ALA A C 1
ATOM 1266 O O . ALA A 1 162 ? 2.586 -15.656 -25.625 1 98.12 162 ALA A O 1
ATOM 1267 N N . LEU A 1 163 ? 2.344 -16 -23.453 1 98.62 163 LEU A N 1
ATOM 1268 C CA . LEU A 1 163 ? 1.46 -17.141 -23.656 1 98.62 163 LEU A CA 1
ATOM 1269 C C . LEU A 1 163 ? 0.206 -16.734 -24.422 1 98.62 163 LEU A C 1
ATOM 1271 O O . LEU A 1 163 ? -0.185 -17.391 -25.375 1 98.62 163 LEU A O 1
ATOM 1275 N N . ALA A 1 164 ? -0.394 -15.641 -24 1 98.5 164 ALA A N 1
ATOM 1276 C CA . ALA A 1 164 ? -1.632 -15.18 -24.609 1 98.5 164 ALA A CA 1
ATOM 1277 C C . ALA A 1 164 ? -1.414 -14.836 -26.078 1 98.5 164 ALA A C 1
ATOM 1279 O O . ALA A 1 164 ? -2.221 -15.203 -26.938 1 98.5 164 ALA A O 1
ATOM 1280 N N . ARG A 1 165 ? -0.342 -14.148 -26.328 1 98.56 165 ARG A N 1
ATOM 1281 C CA . ARG A 1 165 ? -0.029 -13.773 -27.703 1 98.56 165 ARG A CA 1
ATOM 1282 C C . ARG A 1 165 ? 0.197 -15.016 -28.562 1 98.56 165 ARG A C 1
ATOM 1284 O O . ARG A 1 165 ? -0.296 -15.086 -29.703 1 98.56 165 ARG A O 1
ATOM 1291 N N . MET A 1 166 ? 0.925 -15.953 -28.062 1 98.75 166 MET A N 1
ATOM 1292 C CA . MET A 1 166 ? 1.176 -17.188 -28.812 1 98.75 166 MET A CA 1
ATOM 1293 C C . MET A 1 166 ? -0.128 -17.922 -29.094 1 98.75 166 MET A C 1
ATOM 1295 O O . MET A 1 166 ? -0.349 -18.406 -30.203 1 98.75 166 MET A O 1
ATOM 1299 N N . ALA A 1 167 ? -0.957 -18.031 -28.094 1 98.81 167 ALA A N 1
ATOM 1300 C CA . ALA A 1 167 ? -2.246 -18.703 -28.25 1 98.81 167 ALA A CA 1
ATOM 1301 C C . ALA A 1 167 ? -3.062 -18.047 -29.375 1 98.81 167 ALA A C 1
ATOM 1303 O O . ALA A 1 167 ? -3.588 -18.734 -30.25 1 98.81 167 ALA A O 1
ATOM 1304 N N . ARG A 1 168 ? -3.096 -16.75 -29.359 1 98.69 168 ARG A N 1
ATOM 1305 C CA . ARG A 1 168 ? -3.844 -16.031 -30.375 1 98.69 168 ARG A CA 1
ATOM 1306 C C . ARG A 1 168 ? -3.25 -16.266 -31.766 1 98.69 168 ARG A C 1
ATOM 1308 O O . ARG A 1 168 ? -3.984 -16.453 -32.719 1 98.69 168 ARG A O 1
ATOM 1315 N N . GLN A 1 169 ? -1.977 -16.266 -31.844 1 98.5 169 GLN A N 1
ATOM 1316 C CA . GLN A 1 169 ? -1.29 -16.484 -33.094 1 98.5 169 GLN A CA 1
ATOM 1317 C C . GLN A 1 169 ? -1.599 -17.859 -33.656 1 98.5 169 GLN A C 1
ATOM 1319 O O . GLN A 1 169 ? -1.629 -18.047 -34.875 1 98.5 169 GLN A O 1
ATOM 1324 N N . LEU A 1 170 ? -1.892 -18.75 -32.812 1 98.56 170 LEU A N 1
ATOM 1325 C CA . LEU A 1 170 ? -2.166 -20.125 -33.219 1 98.56 170 LEU A CA 1
ATOM 1326 C C . LEU A 1 170 ? -3.65 -20.328 -33.5 1 98.56 170 LEU A C 1
ATOM 1328 O O . LEU A 1 170 ? -4.09 -21.438 -33.812 1 98.56 170 LEU A O 1
ATOM 1332 N N . GLY A 1 171 ? -4.453 -19.234 -33.344 1 98.56 171 GLY A N 1
ATOM 1333 C CA . GLY A 1 171 ? -5.863 -19.281 -33.688 1 98.56 171 GLY A CA 1
ATOM 1334 C C . GLY A 1 171 ? -6.766 -19.609 -32.5 1 98.56 171 GLY A C 1
ATOM 1335 O O . GLY A 1 171 ? -7.965 -19.828 -32.688 1 98.56 171 GLY A O 1
ATOM 1336 N N . VAL A 1 172 ? -6.219 -19.625 -31.328 1 98.88 172 VAL A N 1
ATOM 1337 C CA . VAL A 1 172 ? -7.035 -19.859 -30.141 1 98.88 172 VAL A CA 1
ATOM 1338 C C . VAL A 1 172 ? -7.98 -18.688 -29.922 1 98.88 172 VAL A C 1
ATOM 1340 O O . VAL A 1 172 ? -7.566 -17.531 -30 1 98.88 172 VAL A O 1
ATOM 1343 N N . THR A 1 173 ? -9.242 -18.953 -29.688 1 98.69 173 THR A N 1
ATOM 1344 C CA . THR A 1 173 ? -10.195 -17.922 -29.266 1 98.69 173 THR A CA 1
ATOM 1345 C C . THR A 1 173 ? -10.109 -17.688 -27.766 1 98.69 173 THR A C 1
ATOM 1347 O O . THR A 1 173 ? -10.266 -18.625 -26.969 1 98.69 173 THR A O 1
ATOM 1350 N N . ILE A 1 174 ? -9.789 -16.484 -27.438 1 98.69 174 ILE A N 1
ATOM 1351 C CA . ILE A 1 174 ? -9.711 -16.125 -26.016 1 98.69 174 ILE A CA 1
ATOM 1352 C C . ILE A 1 174 ? -10.805 -15.102 -25.703 1 98.69 174 ILE A C 1
ATOM 1354 O O . ILE A 1 174 ? -10.891 -14.055 -26.344 1 98.69 174 ILE A O 1
ATOM 1358 N N . ARG A 1 175 ? -11.648 -15.391 -24.688 1 98.25 175 ARG A N 1
ATOM 1359 C CA . ARG A 1 175 ? -12.711 -14.484 -24.281 1 98.25 175 ARG A CA 1
ATOM 1360 C C . ARG A 1 175 ? -12.562 -14.102 -22.812 1 98.25 175 ARG A C 1
ATOM 1362 O O . ARG A 1 175 ? -12.766 -14.938 -21.922 1 98.25 175 ARG A O 1
ATOM 1369 N N . GLU A 1 176 ? -12.266 -12.852 -22.578 1 97.69 176 GLU A N 1
ATOM 1370 C CA . GLU A 1 176 ? -12.25 -12.281 -21.234 1 97.69 176 GLU A CA 1
ATOM 1371 C C . GLU A 1 176 ? -13.641 -11.82 -20.812 1 97.69 176 GLU A C 1
ATOM 1373 O O . GLU A 1 176 ? -14.57 -11.812 -21.625 1 97.69 176 GLU A O 1
ATOM 1378 N N . GLN A 1 177 ? -13.797 -11.523 -19.516 1 97.25 177 GLN A N 1
ATOM 1379 C CA . GLN A 1 177 ? -15.078 -11.094 -18.984 1 97.25 177 GLN A CA 1
ATOM 1380 C C . GLN A 1 177 ? -16.188 -12.086 -19.328 1 97.25 177 GLN A C 1
ATOM 1382 O O . GLN A 1 177 ? -17.297 -11.688 -19.672 1 97.25 177 GLN A O 1
ATOM 1387 N N . THR A 1 178 ? -15.844 -13.336 -19.391 1 97.62 178 THR A N 1
ATOM 1388 C CA . THR A 1 178 ? -16.75 -14.43 -19.719 1 97.62 178 THR A CA 1
ATOM 1389 C C . THR A 1 178 ? -16.719 -15.5 -18.625 1 97.62 178 THR A C 1
ATOM 1391 O O . THR A 1 178 ? -15.781 -16.312 -18.578 1 97.62 178 THR A O 1
ATOM 1394 N N . GLU A 1 179 ? -17.719 -15.461 -17.859 1 97.75 179 GLU A N 1
ATOM 1395 C CA . GLU A 1 179 ? -17.812 -16.375 -16.719 1 97.75 179 GLU A CA 1
ATOM 1396 C C . GLU A 1 179 ? -18.672 -17.594 -17.062 1 97.75 179 GLU A C 1
ATOM 1398 O O . GLU A 1 179 ? -19.734 -17.469 -17.656 1 97.75 179 GLU A O 1
ATOM 1403 N N . VAL A 1 180 ? -18.188 -18.766 -16.781 1 98.38 180 VAL A N 1
ATOM 1404 C CA . VAL A 1 180 ? -19 -19.969 -16.891 1 98.38 180 VAL A CA 1
ATOM 1405 C C . VAL A 1 180 ? -19.953 -20.062 -15.703 1 98.38 180 VAL A C 1
ATOM 1407 O O . VAL A 1 180 ? -19.531 -20 -14.547 1 98.38 180 VAL A O 1
ATOM 1410 N N . ILE A 1 181 ? -21.234 -20.25 -16 1 97.69 181 ILE A N 1
ATOM 1411 C CA . ILE A 1 181 ? -22.188 -20.234 -14.906 1 97.69 181 ILE A CA 1
ATOM 1412 C C . ILE A 1 181 ? -22.922 -21.578 -14.82 1 97.69 181 ILE A C 1
ATOM 1414 O O . ILE A 1 181 ? -23.594 -21.859 -13.828 1 97.69 181 ILE A O 1
ATOM 1418 N N . GLN A 1 182 ? -22.75 -22.391 -15.906 1 97.38 182 GLN A N 1
ATOM 1419 C CA . GLN A 1 182 ? -23.406 -23.688 -15.938 1 97.38 182 GLN A CA 1
ATOM 1420 C C . GLN A 1 182 ? -22.641 -24.672 -16.828 1 97.38 182 GLN A C 1
ATOM 1422 O O . GLN A 1 182 ? -22.047 -24.266 -17.828 1 97.38 182 GLN A O 1
ATOM 1427 N N . PHE A 1 183 ? -22.703 -25.953 -16.422 1 97.94 183 PHE A N 1
ATOM 1428 C CA . PHE A 1 183 ? -22.188 -27.016 -17.266 1 97.94 183 PHE A CA 1
ATOM 1429 C C . PHE A 1 183 ? -23.312 -27.719 -18 1 97.94 183 PHE A C 1
ATOM 1431 O O . PHE A 1 183 ? -24.391 -27.953 -17.438 1 97.94 183 PHE A O 1
ATOM 1438 N N . ILE A 1 184 ? -23.047 -28.031 -19.25 1 97.69 184 ILE A N 1
ATOM 1439 C CA . ILE A 1 184 ? -23.984 -28.828 -20.031 1 97.69 184 ILE A CA 1
ATOM 1440 C C . ILE A 1 184 ? -23.531 -30.297 -20.031 1 97.69 184 ILE A C 1
ATOM 1442 O O . ILE A 1 184 ? -22.516 -30.641 -20.641 1 97.69 184 ILE A O 1
ATOM 1446 N N . HIS A 1 185 ? -24.25 -31.109 -19.328 1 96.88 185 HIS A N 1
ATOM 1447 C CA . HIS A 1 185 ? -23.844 -32.5 -19.219 1 96.88 185 HIS A CA 1
ATOM 1448 C C . HIS A 1 185 ? -25.062 -33.406 -19.062 1 96.88 185 HIS A C 1
ATOM 1450 O O . HIS A 1 185 ? -26.141 -32.969 -18.672 1 96.88 185 HIS A O 1
ATOM 1456 N N . GLN A 1 186 ? -24.875 -34.656 -19.516 1 95.94 186 GLN A N 1
ATOM 1457 C CA . GLN A 1 186 ? -25.844 -35.75 -19.359 1 95.94 186 GLN A CA 1
ATOM 1458 C C . GLN A 1 186 ? -25.172 -37.094 -19.156 1 95.94 186 GLN A C 1
ATOM 1460 O O . GLN A 1 186 ? -24.234 -37.438 -19.875 1 95.94 186 GLN A O 1
ATOM 1465 N N . ASN A 1 187 ? -25.672 -37.906 -18.234 1 95 187 ASN A N 1
ATOM 1466 C CA . ASN A 1 187 ? -25.172 -39.25 -17.969 1 95 187 ASN A CA 1
ATOM 1467 C C . ASN A 1 187 ? -23.641 -39.281 -17.906 1 95 187 ASN A C 1
ATOM 1469 O O . ASN A 1 187 ? -23 -40.062 -18.594 1 95 187 ASN A O 1
ATOM 1473 N N . ASN A 1 188 ? -23.031 -38.312 -17.25 1 94.81 188 ASN A N 1
ATOM 1474 C CA . ASN A 1 188 ? -21.594 -38.219 -16.984 1 94.81 188 ASN A CA 1
ATOM 1475 C C . ASN A 1 188 ? -20.812 -37.938 -18.266 1 94.81 188 ASN A C 1
ATOM 1477 O O . ASN A 1 188 ? -19.688 -38.438 -18.422 1 94.81 188 ASN A O 1
ATOM 1481 N N . ARG A 1 189 ? -21.5 -37.344 -19.125 1 97.06 189 ARG A N 1
ATOM 1482 C CA . ARG A 1 189 ? -20.812 -36.812 -20.297 1 97.06 189 ARG A CA 1
ATOM 1483 C C . ARG A 1 189 ? -20.922 -35.281 -20.312 1 97.06 189 ARG A C 1
ATOM 1485 O O . ARG A 1 189 ? -22 -34.719 -20.172 1 97.06 189 ARG A O 1
ATOM 1492 N N . MET A 1 190 ? -19.797 -34.656 -20.453 1 97.94 190 MET A N 1
ATOM 1493 C CA . MET A 1 190 ? -19.719 -33.219 -20.547 1 97.94 190 MET A CA 1
ATOM 1494 C C . MET A 1 190 ? -19.844 -32.75 -22 1 97.94 190 MET A C 1
ATOM 1496 O O . MET A 1 190 ? -19.078 -33.188 -22.859 1 97.94 190 MET A O 1
ATOM 1500 N N . TYR A 1 191 ? -20.797 -31.828 -22.25 1 97.62 191 TYR A N 1
ATOM 1501 C CA . TYR A 1 191 ? -21.031 -31.391 -23.609 1 97.62 191 TYR A CA 1
ATOM 1502 C C . TYR A 1 191 ? -20.609 -29.938 -23.797 1 97.62 191 TYR A C 1
ATOM 1504 O O . TYR A 1 191 ? -20.516 -29.453 -24.938 1 97.62 191 TYR A O 1
ATOM 1512 N N . GLY A 1 192 ? -20.453 -29.281 -22.703 1 98.06 192 GLY A N 1
ATOM 1513 C CA . GLY A 1 192 ? -20.062 -27.875 -22.828 1 98.06 192 GLY A CA 1
ATOM 1514 C C . GLY A 1 192 ? -20.453 -27.047 -21.625 1 98.06 192 GLY A C 1
ATOM 1515 O O . GLY A 1 192 ? -20.516 -27.547 -20.5 1 98.06 192 GLY A O 1
ATOM 1516 N N . VAL A 1 193 ? -20.531 -25.656 -21.906 1 98.5 193 VAL A N 1
ATOM 1517 C CA . VAL A 1 193 ? -20.812 -24.75 -20.812 1 98.5 193 VAL A CA 1
ATOM 1518 C C . VAL A 1 193 ? -21.75 -23.641 -21.281 1 98.5 193 VAL A C 1
ATOM 1520 O O . VAL A 1 193 ? -21.938 -23.453 -22.5 1 98.5 193 VAL A O 1
ATOM 1523 N N . VAL A 1 194 ? -22.359 -23.016 -20.297 1 98.31 194 VAL A N 1
ATOM 1524 C CA . VAL A 1 194 ? -23.109 -21.766 -20.516 1 98.31 194 VAL A CA 1
ATOM 1525 C C . VAL A 1 194 ? -22.391 -20.609 -19.828 1 98.31 194 VAL A C 1
ATOM 1527 O O . VAL A 1 194 ? -21.953 -20.75 -18.672 1 98.31 194 VAL A O 1
ATOM 1530 N N . THR A 1 195 ? -22.25 -19.516 -20.531 1 97.69 195 THR A N 1
ATOM 1531 C CA . THR A 1 195 ? -21.562 -18.359 -19.984 1 97.69 195 THR A CA 1
ATOM 1532 C C . THR A 1 195 ? -22.562 -17.359 -19.406 1 97.69 195 THR A C 1
ATOM 1534 O O . THR A 1 195 ? -23.781 -17.5 -19.578 1 97.69 195 THR A O 1
ATOM 1537 N N . ASN A 1 196 ? -22.016 -16.328 -18.719 1 96.06 196 ASN A N 1
ATOM 1538 C CA . ASN A 1 196 ? -22.844 -15.305 -18.062 1 96.06 196 ASN A CA 1
ATOM 1539 C C . ASN A 1 196 ? -23.594 -14.461 -19.094 1 96.06 196 ASN A C 1
ATOM 1541 O O . ASN A 1 196 ? -24.562 -13.781 -18.75 1 96.06 196 ASN A O 1
ATOM 1545 N N . THR A 1 197 ? -23.219 -14.562 -20.344 1 92.19 197 THR A N 1
ATOM 1546 C CA . THR A 1 197 ? -23.938 -13.844 -21.406 1 92.19 197 THR A CA 1
ATOM 1547 C C . THR A 1 197 ? -25.078 -14.688 -21.969 1 92.19 197 THR A C 1
ATOM 1549 O O . THR A 1 197 ? -25.844 -14.219 -22.812 1 92.19 197 THR A O 1
ATOM 1552 N N . GLY A 1 198 ? -25.125 -15.852 -21.594 1 93.88 198 GLY A N 1
ATOM 1553 C CA . GLY A 1 198 ? -26.156 -16.75 -22.094 1 93.88 198 GLY A CA 1
ATOM 1554 C C . GLY A 1 198 ? -25.703 -17.578 -23.281 1 93.88 198 GLY A C 1
ATOM 1555 O O . GLY A 1 198 ? -26.453 -18.438 -23.766 1 93.88 198 GLY A O 1
ATOM 1556 N N . THR A 1 199 ? -24.516 -17.406 -23.703 1 96.25 199 THR A N 1
ATOM 1557 C CA . THR A 1 199 ? -23.969 -18.156 -24.828 1 96.25 199 THR A CA 1
ATOM 1558 C C . THR A 1 199 ? -23.688 -19.609 -24.438 1 96.25 199 THR A C 1
ATOM 1560 O O . THR A 1 199 ? -23.094 -19.875 -23.391 1 96.25 199 THR A O 1
ATOM 1563 N N . GLN A 1 200 ? -24.109 -20.531 -25.312 1 97.88 200 GLN A N 1
ATOM 1564 C CA . GLN A 1 200 ? -23.781 -21.938 -25.125 1 97.88 200 GLN A CA 1
ATOM 1565 C C . GLN A 1 200 ? -22.547 -22.328 -25.922 1 97.88 200 GLN A C 1
ATOM 1567 O O . GLN A 1 200 ? -22.5 -22.141 -27.141 1 97.88 200 GLN A O 1
ATOM 1572 N N . ILE A 1 201 ? -21.625 -22.828 -25.25 1 98.19 201 ILE A N 1
ATOM 1573 C CA . ILE A 1 201 ? -20.406 -23.312 -25.875 1 98.19 201 ILE A CA 1
ATOM 1574 C C . ILE A 1 201 ? -20.406 -24.844 -25.844 1 98.19 201 ILE A C 1
ATOM 1576 O O . ILE A 1 201 ? -20.359 -25.453 -24.781 1 98.19 201 ILE A O 1
ATOM 1580 N N . VAL A 1 202 ? -20.422 -25.453 -26.984 1 98.25 202 VAL A N 1
ATOM 1581 C CA . VAL A 1 202 ? -20.312 -26.906 -27.094 1 98.25 202 VAL A CA 1
ATOM 1582 C C . VAL A 1 202 ? -18.875 -27.297 -27.406 1 98.25 202 VAL A C 1
ATOM 1584 O O . VAL A 1 202 ? -18.234 -26.688 -28.266 1 98.25 202 VAL A O 1
ATOM 1587 N N . ALA A 1 203 ? -18.422 -28.328 -26.656 1 98.31 203 ALA A N 1
ATOM 1588 C CA . ALA A 1 203 ? -17.047 -28.766 -26.875 1 98.31 203 ALA A CA 1
ATOM 1589 C C . ALA A 1 203 ? -16.906 -30.281 -26.672 1 98.31 203 ALA A C 1
ATOM 1591 O O . ALA A 1 203 ? -17.656 -30.875 -25.906 1 98.31 203 ALA A O 1
ATOM 1592 N N . GLU A 1 204 ? -15.984 -30.875 -27.406 1 97.94 204 GLU A N 1
ATOM 1593 C CA . GLU A 1 204 ? -15.703 -32.281 -27.203 1 97.94 204 GLU A CA 1
ATOM 1594 C C . GLU A 1 204 ? -15.117 -32.562 -25.828 1 97.94 204 GLU A C 1
ATOM 1596 O O . GLU A 1 204 ? -15.445 -33.562 -25.188 1 97.94 204 GLU A O 1
ATOM 1601 N N . THR A 1 205 ? -14.258 -31.703 -25.438 1 98.5 205 THR A N 1
ATOM 1602 C CA . THR A 1 205 ? -13.664 -31.781 -24.109 1 98.5 205 THR A CA 1
ATOM 1603 C C . THR A 1 205 ? -13.711 -30.406 -23.422 1 98.5 205 THR A C 1
ATOM 1605 O O . THR A 1 205 ? -13.422 -29.391 -24.047 1 98.5 205 THR A O 1
ATOM 1608 N N . THR A 1 206 ? -14.164 -30.375 -22.188 1 98.75 206 THR A N 1
ATOM 1609 C CA . THR A 1 206 ? -14.102 -29.203 -21.328 1 98.75 206 THR A CA 1
ATOM 1610 C C . THR A 1 206 ? -13.008 -29.375 -20.266 1 98.75 206 THR A C 1
ATOM 1612 O O . THR A 1 206 ? -12.953 -30.391 -19.578 1 98.75 206 THR A O 1
ATOM 1615 N N . ILE A 1 207 ? -12.117 -28.406 -20.219 1 98.88 207 ILE A N 1
ATOM 1616 C CA . ILE A 1 207 ? -11 -28.469 -19.281 1 98.88 207 ILE A CA 1
ATOM 1617 C C . ILE A 1 207 ? -11.188 -27.422 -18.188 1 98.88 207 ILE A C 1
ATOM 1619 O O . ILE A 1 207 ? -11.359 -26.234 -18.484 1 98.88 207 ILE A O 1
ATOM 1623 N N . LEU A 1 208 ? -11.164 -27.859 -16.938 1 98.81 208 LEU A N 1
ATOM 1624 C CA . LEU A 1 208 ? -11.258 -26.953 -15.797 1 98.81 208 LEU A CA 1
ATOM 1625 C C . LEU A 1 208 ? -9.867 -26.562 -15.297 1 98.81 208 LEU A C 1
ATOM 1627 O O . LEU A 1 208 ? -9.211 -27.359 -14.617 1 98.81 208 LEU A O 1
ATOM 1631 N N . ALA A 1 209 ? -9.43 -25.438 -15.625 1 98.69 209 ALA A N 1
ATOM 1632 C CA . ALA A 1 209 ? -8.172 -24.828 -15.195 1 98.69 209 ALA A CA 1
ATOM 1633 C C . ALA A 1 209 ? -8.414 -23.484 -14.508 1 98.69 209 ALA A C 1
ATOM 1635 O O . ALA A 1 209 ? -7.758 -22.484 -14.828 1 98.69 209 ALA A O 1
ATOM 1636 N N . ALA A 1 210 ? -9.281 -23.484 -13.523 1 97.94 210 ALA A N 1
ATOM 1637 C CA . ALA A 1 210 ? -9.805 -22.25 -12.953 1 97.94 210 ALA A CA 1
ATOM 1638 C C . ALA A 1 210 ? -9.117 -21.906 -11.633 1 97.94 210 ALA A C 1
ATOM 1640 O O . ALA A 1 210 ? -9.68 -21.219 -10.789 1 97.94 210 ALA A O 1
ATOM 1641 N N . GLY A 1 211 ? -7.973 -22.484 -11.414 1 96.88 211 GLY A N 1
ATOM 1642 C CA . GLY A 1 211 ? -7.203 -22.141 -10.227 1 96.88 211 GLY A CA 1
ATOM 1643 C C . GLY A 1 211 ? -7.98 -22.344 -8.938 1 96.88 211 GLY A C 1
ATOM 1644 O O . GLY A 1 211 ? -8.578 -23.391 -8.719 1 96.88 211 GLY A O 1
ATOM 1645 N N . ALA A 1 212 ? -7.961 -21.359 -8.07 1 96.62 212 ALA A N 1
ATOM 1646 C CA . ALA A 1 212 ? -8.539 -21.453 -6.73 1 96.62 212 ALA A CA 1
ATOM 1647 C C . ALA A 1 212 ? -10.055 -21.625 -6.801 1 96.62 212 ALA A C 1
ATOM 1649 O O . ALA A 1 212 ? -10.672 -22.094 -5.844 1 96.62 212 ALA A O 1
ATOM 1650 N N . TRP A 1 213 ? -10.641 -21.312 -7.902 1 97.06 213 TRP A N 1
ATOM 1651 C CA . TRP A 1 213 ? -12.094 -21.328 -8.039 1 97.06 213 TRP A CA 1
ATOM 1652 C C . TRP A 1 213 ? -12.57 -22.672 -8.578 1 97.06 213 TRP A C 1
ATOM 1654 O O . TRP A 1 213 ? -13.766 -22.875 -8.797 1 97.06 213 TRP A O 1
ATOM 1664 N N . SER A 1 214 ? -11.672 -23.594 -8.805 1 97.94 214 SER A N 1
ATOM 1665 C CA . SER A 1 214 ? -12 -24.875 -9.406 1 97.94 214 SER A CA 1
ATOM 1666 C C . SER A 1 214 ? -13.031 -25.641 -8.578 1 97.94 214 SER A C 1
ATOM 1668 O O . SER A 1 214 ? -13.922 -26.281 -9.125 1 97.94 214 SER A O 1
ATOM 1670 N N . HIS A 1 215 ? -12.852 -25.531 -7.285 1 96.62 215 HIS A N 1
ATOM 1671 C CA . HIS A 1 215 ? -13.805 -26.203 -6.41 1 96.62 215 HIS A CA 1
ATOM 1672 C C . HIS A 1 215 ? -15.219 -25.656 -6.598 1 96.62 215 HIS A C 1
ATOM 1674 O O . HIS A 1 215 ? -16.172 -26.422 -6.68 1 96.62 215 HIS A O 1
ATOM 1680 N N . LEU A 1 216 ? -15.367 -24.359 -6.676 1 96.31 216 LEU A N 1
ATOM 1681 C CA . LEU A 1 216 ? -16.672 -23.734 -6.84 1 96.31 216 LEU A CA 1
ATOM 1682 C C . LEU A 1 216 ? -17.312 -24.141 -8.164 1 96.31 216 LEU A C 1
ATOM 1684 O O . LEU A 1 216 ? -18.5 -24.453 -8.203 1 96.31 216 LEU A O 1
ATOM 1688 N N . LEU A 1 217 ? -16.531 -24.188 -9.188 1 97.44 217 LEU A N 1
ATOM 1689 C CA . LEU A 1 217 ? -17.047 -24.516 -10.516 1 97.44 217 LEU A CA 1
ATOM 1690 C C . LEU A 1 217 ? -17.406 -26 -10.609 1 97.44 217 LEU A C 1
ATOM 1692 O O . LEU A 1 217 ? -18.438 -26.359 -11.164 1 97.44 217 LEU A O 1
ATOM 1696 N N . SER A 1 218 ? -16.562 -26.875 -10.086 1 97.12 218 SER A N 1
ATOM 1697 C CA . SER A 1 218 ? -16.828 -28.297 -10.18 1 97.12 218 SER A CA 1
ATOM 1698 C C . SER A 1 218 ? -18.094 -28.688 -9.438 1 97.12 218 SER A C 1
ATOM 1700 O O . SER A 1 218 ? -18.797 -29.625 -9.836 1 97.12 218 SER A O 1
ATOM 1702 N N . ARG A 1 219 ? -18.422 -27.938 -8.445 1 95.81 219 ARG A N 1
ATOM 1703 C CA . ARG A 1 219 ? -19.625 -28.203 -7.66 1 95.81 219 ARG A CA 1
ATOM 1704 C C . ARG A 1 219 ? -20.875 -27.984 -8.492 1 95.81 219 ARG A C 1
ATOM 1706 O O . ARG A 1 219 ? -21.922 -28.562 -8.211 1 95.81 219 ARG A O 1
ATOM 1713 N N . LEU A 1 220 ? -20.781 -27.109 -9.484 1 94.38 220 LEU A N 1
ATOM 1714 C CA . LEU A 1 220 ? -21.906 -26.891 -10.383 1 94.38 220 LEU A CA 1
ATOM 1715 C C . LEU A 1 220 ? -22.312 -28.188 -11.086 1 94.38 220 LEU A C 1
ATOM 1717 O O . LEU A 1 220 ? -23.453 -28.328 -11.516 1 94.38 220 LEU A O 1
ATOM 1721 N N . ALA A 1 221 ? -21.422 -29.156 -11.227 1 94.12 221 ALA A N 1
ATOM 1722 C CA . ALA A 1 221 ? -21.703 -30.453 -11.82 1 94.12 221 ALA A CA 1
ATOM 1723 C C . ALA A 1 221 ? -21.734 -31.547 -10.758 1 94.12 221 ALA A C 1
ATOM 1725 O O . ALA A 1 221 ? -21.641 -32.75 -11.07 1 94.12 221 ALA A O 1
ATOM 1726 N N . LYS A 1 222 ? -21.688 -31.172 -9.469 1 93.81 222 LYS A N 1
ATOM 1727 C CA . LYS A 1 222 ? -21.781 -32.062 -8.32 1 93.81 222 LYS A CA 1
ATOM 1728 C C . LYS A 1 222 ? -20.562 -32.938 -8.195 1 93.81 222 LYS A C 1
ATOM 1730 O O . LYS A 1 222 ? -20.656 -34.094 -7.801 1 93.81 222 LYS A O 1
ATOM 1735 N N . VAL A 1 223 ? -19.453 -32.438 -8.648 1 95.06 223 VAL A N 1
ATOM 1736 C CA . VAL A 1 223 ? -18.172 -33.125 -8.469 1 95.06 223 VAL A CA 1
ATOM 1737 C C . VAL A 1 223 ? -17.328 -32.344 -7.457 1 95.06 223 VAL A C 1
ATOM 1739 O O . VAL A 1 223 ? -17.234 -31.109 -7.527 1 95.06 223 VAL A O 1
ATOM 1742 N N . LYS A 1 224 ? -16.766 -33.031 -6.543 1 95.62 224 LYS A N 1
ATOM 1743 C CA . LYS A 1 224 ? -15.93 -32.406 -5.523 1 95.62 224 LYS A CA 1
ATOM 1744 C C . LYS A 1 224 ? -14.461 -32.406 -5.922 1 95.62 224 LYS A C 1
ATOM 1746 O O . LYS A 1 224 ? -13.844 -33.469 -5.988 1 95.62 224 LYS A O 1
ATOM 1751 N N . VAL A 1 225 ? -13.922 -31.359 -6.258 1 97.38 225 VAL A N 1
ATOM 1752 C CA . VAL A 1 225 ? -12.5 -31.172 -6.512 1 97.38 225 VAL A CA 1
ATOM 1753 C C . VAL A 1 225 ? -11.859 -30.453 -5.328 1 97.38 225 VAL A C 1
ATOM 1755 O O . VAL A 1 225 ? -12.203 -29.297 -5.031 1 97.38 225 VAL A O 1
ATOM 1758 N N . PRO A 1 226 ? -10.953 -31.078 -4.574 1 97.31 226 PRO A N 1
ATOM 1759 C CA . PRO A 1 226 ? -10.453 -30.516 -3.314 1 97.31 226 PRO A CA 1
ATOM 1760 C C . PRO A 1 226 ? -9.375 -29.453 -3.523 1 97.31 226 PRO A C 1
ATOM 1762 O O . PRO A 1 226 ? -8.25 -29.609 -3.043 1 97.31 226 PRO A O 1
ATOM 1765 N N . VAL A 1 227 ? -9.773 -28.406 -4.105 1 97.38 227 VAL A N 1
ATOM 1766 C CA . VAL A 1 227 ? -8.938 -27.219 -4.266 1 97.38 227 VAL A CA 1
ATOM 1767 C C . VAL A 1 227 ? -9.477 -26.078 -3.4 1 97.38 227 VAL A C 1
ATOM 1769 O O . VAL A 1 227 ? -10.688 -25.859 -3.342 1 97.38 227 VAL A O 1
ATOM 1772 N N . TYR A 1 228 ? -8.578 -25.469 -2.639 1 96.75 228 TYR A N 1
ATOM 1773 C CA . TYR A 1 228 ? -8.992 -24.344 -1.815 1 96.75 228 TYR A CA 1
ATOM 1774 C C . TYR A 1 228 ? -8.039 -23.172 -1.974 1 96.75 228 TYR A C 1
ATOM 1776 O O . TYR A 1 228 ? -6.871 -23.359 -2.324 1 96.75 228 TYR A O 1
ATOM 1784 N N . PRO A 1 229 ? -8.57 -21.969 -1.802 1 96.75 229 PRO A N 1
ATOM 1785 C CA . PRO A 1 229 ? -7.719 -20.781 -1.949 1 96.75 229 PRO A CA 1
ATOM 1786 C C . PRO A 1 229 ? -6.723 -20.625 -0.803 1 96.75 229 PRO A C 1
ATOM 1788 O O . PRO A 1 229 ? -7.102 -20.734 0.367 1 96.75 229 PRO A O 1
ATOM 1791 N N . LEU A 1 230 ? -5.539 -20.453 -1.14 1 96.5 230 LEU A N 1
ATOM 1792 C CA . LEU A 1 230 ? -4.465 -20.094 -0.219 1 96.5 230 LEU A CA 1
ATOM 1793 C C . LEU A 1 230 ? -3.92 -18.703 -0.531 1 96.5 230 LEU A C 1
ATOM 1795 O O . LEU A 1 230 ? -3.232 -18.516 -1.536 1 96.5 230 LEU A O 1
ATOM 1799 N N . LYS A 1 231 ? -4.176 -17.797 0.361 1 96.25 231 LYS A N 1
ATOM 1800 C CA . LYS A 1 231 ? -3.816 -16.406 0.119 1 96.25 231 LYS A CA 1
ATOM 1801 C C . LYS A 1 231 ? -2.336 -16.156 0.404 1 96.25 231 LYS A C 1
ATOM 1803 O O . LYS A 1 231 ? -1.802 -16.656 1.4 1 96.25 231 LYS A O 1
ATOM 1808 N N . GLY A 1 232 ? -1.75 -15.484 -0.502 1 95.75 232 GLY A N 1
ATOM 1809 C CA . GLY A 1 232 ? -0.411 -14.953 -0.295 1 95.75 232 GLY A CA 1
ATOM 1810 C C . GLY A 1 232 ? -0.336 -13.445 -0.435 1 95.75 232 GLY A C 1
ATOM 1811 O O . GLY A 1 232 ? -0.914 -12.875 -1.362 1 95.75 232 GLY A O 1
ATOM 1812 N N . GLN A 1 233 ? 0.305 -12.805 0.523 1 96.5 233 GLN A N 1
ATOM 1813 C CA . GLN A 1 233 ? 0.569 -11.375 0.448 1 96.5 233 GLN A CA 1
ATOM 1814 C C . GLN A 1 233 ? 2.049 -11.102 0.199 1 96.5 233 GLN A C 1
ATOM 1816 O O . GLN A 1 233 ? 2.91 -11.859 0.639 1 96.5 233 GLN A O 1
ATOM 1821 N N . LEU A 1 234 ? 2.301 -10 -0.527 1 97.19 234 LEU A N 1
ATOM 1822 C CA . LEU A 1 234 ? 3.652 -9.602 -0.896 1 97.19 234 LEU A CA 1
ATOM 1823 C C . LEU A 1 234 ? 3.867 -8.109 -0.648 1 97.19 234 LEU A C 1
ATOM 1825 O O . LEU A 1 234 ? 2.912 -7.332 -0.661 1 97.19 234 LEU A O 1
ATOM 1829 N N . ILE A 1 235 ? 5.094 -7.793 -0.39 1 98 235 ILE A N 1
ATOM 1830 C CA . ILE A 1 235 ? 5.559 -6.41 -0.438 1 98 235 ILE A CA 1
ATOM 1831 C C . ILE A 1 235 ? 6.457 -6.207 -1.656 1 98 235 ILE A C 1
ATOM 1833 O O . ILE A 1 235 ? 7.379 -6.992 -1.891 1 98 235 ILE A O 1
ATOM 1837 N N . VAL A 1 236 ? 6.164 -5.203 -2.473 1 97.88 236 VAL A N 1
ATOM 1838 C CA . VAL A 1 236 ? 6.988 -4.863 -3.627 1 97.88 236 VAL A CA 1
ATOM 1839 C C . VAL A 1 236 ? 7.68 -3.523 -3.395 1 97.88 236 VAL A C 1
ATOM 1841 O O . VAL A 1 236 ? 7.016 -2.5 -3.209 1 97.88 236 VAL A O 1
ATOM 1844 N N . LEU A 1 237 ? 8.961 -3.598 -3.402 1 98.06 237 LEU A N 1
ATOM 1845 C CA . LEU A 1 237 ? 9.766 -2.404 -3.188 1 98.06 237 LEU A CA 1
ATOM 1846 C C . LEU A 1 237 ? 10.289 -1.851 -4.512 1 98.06 237 LEU A C 1
ATOM 1848 O O . LEU A 1 237 ? 10.508 -2.605 -5.461 1 98.06 237 LEU A O 1
ATOM 1852 N N . LYS A 1 238 ? 10.445 -0.548 -4.566 1 97 238 LYS A N 1
ATOM 1853 C CA . LYS A 1 238 ? 11.289 0.03 -5.609 1 97 238 LYS A CA 1
ATOM 1854 C C . LYS A 1 238 ? 12.766 -0.17 -5.293 1 97 238 LYS A C 1
ATOM 1856 O O . LYS A 1 238 ? 13.219 0.133 -4.188 1 97 238 LYS A O 1
ATOM 1861 N N . GLN A 1 239 ? 13.391 -0.699 -6.227 1 93.31 239 GLN A N 1
ATOM 1862 C CA . GLN A 1 239 ? 14.812 -0.944 -6.008 1 93.31 239 GLN A CA 1
ATOM 1863 C C . GLN A 1 239 ? 15.547 0.35 -5.668 1 93.31 239 GLN A C 1
ATOM 1865 O O . GLN A 1 239 ? 15.305 1.387 -6.293 1 93.31 239 GLN A O 1
ATOM 1870 N N . GLY A 1 240 ? 16.391 0.274 -4.711 1 89.88 240 GLY A N 1
ATOM 1871 C CA . GLY A 1 240 ? 17.188 1.42 -4.312 1 89.88 240 GLY A CA 1
ATOM 1872 C C . GLY A 1 240 ? 18.453 1.59 -5.156 1 89.88 240 GLY A C 1
ATOM 1873 O O . GLY A 1 240 ? 18.484 1.171 -6.316 1 89.88 240 GLY A O 1
ATOM 1874 N N . ASP A 1 241 ? 19.375 2.236 -4.52 1 87.06 241 ASP A N 1
ATOM 1875 C CA . ASP A 1 241 ? 20.609 2.598 -5.227 1 87.06 241 ASP A CA 1
ATOM 1876 C C . ASP A 1 241 ? 21.516 1.384 -5.406 1 87.06 241 ASP A C 1
ATOM 1878 O O . ASP A 1 241 ? 22.344 1.352 -6.316 1 87.06 241 ASP A O 1
ATOM 1882 N N . THR A 1 242 ? 21.375 0.402 -4.523 1 87.12 242 THR A N 1
ATOM 1883 C CA . THR A 1 242 ? 22.203 -0.805 -4.594 1 87.12 242 THR A CA 1
ATOM 1884 C C . THR A 1 242 ? 21.359 -1.999 -5.043 1 87.12 242 THR A C 1
ATOM 1886 O O . THR A 1 242 ? 20.281 -2.236 -4.516 1 87.12 242 THR A O 1
ATOM 1889 N N . ASP A 1 243 ? 21.953 -2.725 -5.938 1 88.38 243 ASP A N 1
ATOM 1890 C CA . ASP A 1 243 ? 21.219 -3.863 -6.492 1 88.38 243 ASP A CA 1
ATOM 1891 C C . ASP A 1 243 ? 21.359 -5.09 -5.594 1 88.38 243 ASP A C 1
ATOM 1893 O O . ASP A 1 243 ? 22.406 -5.316 -4.996 1 88.38 243 ASP A O 1
ATOM 1897 N N . LEU A 1 244 ? 20.312 -5.77 -5.418 1 92.31 244 LEU A N 1
ATOM 1898 C CA . LEU A 1 244 ? 20.359 -7.133 -4.895 1 92.31 244 LEU A CA 1
ATOM 1899 C C . LEU A 1 244 ? 20.734 -8.125 -5.988 1 92.31 244 LEU A C 1
ATOM 1901 O O . LEU A 1 244 ? 19.984 -8.289 -6.961 1 92.31 244 LEU A O 1
ATOM 1905 N N . ASN A 1 245 ? 21.812 -8.914 -5.82 1 91.69 245 ASN A N 1
ATOM 1906 C CA . ASN A 1 245 ? 22.406 -9.664 -6.922 1 91.69 245 ASN A CA 1
ATOM 1907 C C . ASN A 1 245 ? 22.078 -11.148 -6.832 1 91.69 245 ASN A C 1
ATOM 1909 O O . ASN A 1 245 ? 22.469 -11.93 -7.699 1 91.69 245 ASN A O 1
ATOM 1913 N N . VAL A 1 246 ? 21.406 -11.57 -5.812 1 95.75 246 VAL A N 1
ATOM 1914 C CA . VAL A 1 246 ? 21.078 -12.977 -5.598 1 95.75 246 VAL A CA 1
ATOM 1915 C C . VAL A 1 246 ? 19.578 -13.109 -5.309 1 95.75 246 VAL A C 1
ATOM 1917 O O . VAL A 1 246 ? 18.922 -12.133 -4.98 1 95.75 246 VAL A O 1
ATOM 1920 N N . MET A 1 247 ? 19.141 -14.344 -5.496 1 96.38 247 MET A N 1
ATOM 1921 C CA . MET A 1 247 ? 17.844 -14.719 -4.934 1 96.38 247 MET A CA 1
ATOM 1922 C C . MET A 1 247 ? 18 -15.188 -3.488 1 96.38 247 MET A C 1
ATOM 1924 O O . MET A 1 247 ? 18.969 -15.875 -3.152 1 96.38 247 MET A O 1
ATOM 1928 N N . ILE A 1 248 ? 17.031 -14.812 -2.707 1 97 248 ILE A N 1
ATOM 1929 C CA . ILE A 1 248 ? 17.094 -15.211 -1.305 1 97 248 ILE A CA 1
ATOM 1930 C C . ILE A 1 248 ? 15.859 -16.016 -0.929 1 97 248 ILE A C 1
ATOM 1932 O O . ILE A 1 248 ? 14.734 -15.648 -1.291 1 97 248 ILE A O 1
ATOM 1936 N N . ASN A 1 249 ? 16.062 -17.109 -0.296 1 93.69 249 ASN A N 1
ATOM 1937 C CA . ASN A 1 249 ? 15.016 -17.922 0.307 1 93.69 249 ASN A CA 1
ATOM 1938 C C . ASN A 1 249 ? 15.281 -18.188 1.787 1 93.69 249 ASN A C 1
ATOM 1940 O O . ASN A 1 249 ? 16.422 -18.438 2.18 1 93.69 249 ASN A O 1
ATOM 1944 N N . THR A 1 250 ? 14.25 -18.047 2.619 1 92.56 250 THR A N 1
ATOM 1945 C CA . THR A 1 250 ? 14.359 -18.25 4.059 1 92.56 250 THR A CA 1
ATOM 1946 C C . THR A 1 250 ? 13.141 -19 4.59 1 92.56 250 THR A C 1
ATOM 1948 O O . THR A 1 250 ? 12.234 -19.344 3.828 1 92.56 250 THR A O 1
ATOM 1951 N N . SER A 1 251 ? 13.164 -19.297 5.855 1 87.75 251 SER A N 1
ATOM 1952 C CA . SER A 1 251 ? 12.016 -19.922 6.508 1 87.75 251 SER A CA 1
ATOM 1953 C C . SER A 1 251 ? 10.82 -18.969 6.555 1 87.75 251 SER A C 1
ATOM 1955 O O . SER A 1 251 ? 9.688 -19.406 6.777 1 87.75 251 SER A O 1
ATOM 1957 N N . LYS A 1 252 ? 11.086 -17.719 6.273 1 91.38 252 LYS A N 1
ATOM 1958 C CA . LYS A 1 252 ? 10.031 -16.703 6.402 1 91.38 252 LYS A CA 1
ATOM 1959 C C . LYS A 1 252 ? 9.508 -16.297 5.031 1 91.38 252 LYS A C 1
ATOM 1961 O O . LYS A 1 252 ? 8.508 -15.57 4.938 1 91.38 252 LYS A O 1
ATOM 1966 N N . GLY A 1 253 ? 10.195 -16.703 4.012 1 94.44 253 GLY A N 1
ATOM 1967 C CA . GLY A 1 253 ? 9.805 -16.297 2.672 1 94.44 253 GLY A CA 1
ATOM 1968 C C . GLY A 1 253 ? 10.984 -16.031 1.759 1 94.44 253 GLY A C 1
ATOM 1969 O O . GLY A 1 253 ? 12.086 -16.516 2.002 1 94.44 253 GLY A O 1
ATOM 1970 N N . TYR A 1 254 ? 10.742 -15.328 0.717 1 96.5 254 TYR A N 1
ATOM 1971 C CA . TYR A 1 254 ? 11.781 -15.078 -0.276 1 96.5 254 TYR A CA 1
ATOM 1972 C C . TYR A 1 254 ? 11.961 -13.578 -0.514 1 96.5 254 TYR A C 1
ATOM 1974 O O . TYR A 1 254 ? 11.102 -12.781 -0.134 1 96.5 254 TYR A O 1
ATOM 1982 N N . ILE A 1 255 ? 13.07 -13.188 -1.014 1 97.81 255 ILE A N 1
ATOM 1983 C CA . ILE A 1 255 ? 13.422 -11.859 -1.503 1 97.81 255 ILE A CA 1
ATOM 1984 C C . ILE A 1 255 ? 14.031 -11.969 -2.898 1 97.81 255 ILE A C 1
ATOM 1986 O O . ILE A 1 255 ? 15.086 -12.586 -3.074 1 97.81 255 ILE A O 1
ATOM 1990 N N . LEU A 1 256 ? 13.375 -11.305 -3.867 1 96.12 256 LEU A N 1
ATOM 1991 C CA . LEU A 1 256 ? 13.82 -11.406 -5.25 1 96.12 256 LEU A CA 1
ATOM 1992 C C . LEU A 1 256 ? 13.938 -10.023 -5.883 1 96.12 256 LEU A C 1
ATOM 1994 O O . LEU A 1 256 ? 13.016 -9.203 -5.781 1 96.12 256 LEU A O 1
ATOM 1998 N N . SER A 1 257 ? 15.055 -9.797 -6.512 1 95.69 257 SER A N 1
ATOM 1999 C CA . SER A 1 257 ? 15.18 -8.617 -7.367 1 95.69 257 SER A CA 1
ATOM 2000 C C . SER A 1 257 ? 14.711 -8.914 -8.789 1 95.69 257 SER A C 1
ATOM 2002 O O . SER A 1 257 ? 15.07 -9.938 -9.367 1 95.69 257 SER A O 1
ATOM 2004 N N . LYS A 1 258 ? 13.914 -8.055 -9.336 1 95.06 258 LYS A N 1
ATOM 2005 C CA . LYS A 1 258 ? 13.344 -8.242 -10.672 1 95.06 258 LYS A CA 1
ATOM 2006 C C . LYS A 1 258 ? 13.961 -7.277 -11.68 1 95.06 258 LYS A C 1
ATOM 2008 O O . LYS A 1 258 ? 14.352 -6.168 -11.32 1 95.06 258 LYS A O 1
ATOM 2013 N N . PRO A 1 259 ? 13.961 -7.652 -12.898 1 92.69 259 PRO A N 1
ATOM 2014 C CA . PRO A 1 259 ? 14.531 -6.797 -13.938 1 92.69 259 PRO A CA 1
ATOM 2015 C C . PRO A 1 259 ? 13.789 -5.469 -14.086 1 92.69 259 PRO A C 1
ATOM 2017 O O . PRO A 1 259 ? 14.352 -4.492 -14.586 1 92.69 259 PRO A O 1
ATOM 2020 N N . ASN A 1 260 ? 12.602 -5.363 -13.68 1 92.06 260 ASN A N 1
ATOM 2021 C CA . ASN A 1 260 ? 11.812 -4.145 -13.844 1 92.06 260 ASN A CA 1
ATOM 2022 C C . ASN A 1 260 ? 12.141 -3.117 -12.766 1 92.06 260 ASN A C 1
ATOM 2024 O O . ASN A 1 260 ? 11.438 -2.111 -12.633 1 92.06 260 ASN A O 1
ATOM 2028 N N . GLY A 1 261 ? 13.094 -3.43 -11.969 1 93.94 261 GLY A N 1
ATOM 2029 C CA . GLY A 1 261 ? 13.547 -2.463 -10.977 1 93.94 261 GLY A CA 1
ATOM 2030 C C . GLY A 1 261 ? 12.828 -2.588 -9.648 1 93.94 261 GLY A C 1
ATOM 2031 O O . GLY A 1 261 ? 12.836 -1.655 -8.844 1 93.94 261 GLY A O 1
ATOM 2032 N N . THR A 1 262 ? 12.227 -3.713 -9.406 1 96.38 262 THR A N 1
ATOM 2033 C CA . THR A 1 262 ? 11.539 -3.918 -8.133 1 96.38 262 THR A CA 1
ATOM 2034 C C . THR A 1 262 ? 12.172 -5.074 -7.363 1 96.38 262 THR A C 1
ATOM 2036 O O . THR A 1 262 ? 12.93 -5.863 -7.926 1 96.38 262 THR A O 1
ATOM 2039 N N . VAL A 1 263 ? 11.977 -5.082 -6.105 1 97.5 263 VAL A N 1
ATOM 2040 C CA . VAL A 1 263 ? 12.32 -6.195 -5.227 1 97.5 263 VAL A CA 1
ATOM 2041 C C . VAL A 1 263 ? 11.055 -6.742 -4.566 1 97.5 263 VAL A C 1
ATOM 2043 O O . VAL A 1 263 ? 10.297 -5.996 -3.947 1 97.5 263 VAL A O 1
ATOM 2046 N N . VAL A 1 264 ? 10.859 -8.016 -4.703 1 97.56 264 VAL A N 1
ATOM 2047 C CA . VAL A 1 264 ? 9.641 -8.656 -4.219 1 97.56 264 VAL A CA 1
ATOM 2048 C C . VAL A 1 264 ? 9.938 -9.453 -2.951 1 97.56 264 VAL A C 1
ATOM 2050 O O . VAL A 1 264 ? 10.875 -10.25 -2.916 1 97.56 264 VAL A O 1
ATOM 2053 N N . LEU A 1 265 ? 9.219 -9.188 -1.887 1 98 265 LEU A N 1
ATOM 2054 C CA . LEU A 1 265 ? 9.297 -9.945 -0.643 1 98 265 LEU A CA 1
ATOM 2055 C C . LEU A 1 265 ? 7.996 -10.711 -0.387 1 98 265 LEU A C 1
ATOM 2057 O O . LEU A 1 265 ? 6.918 -10.109 -0.355 1 98 265 LEU A O 1
ATOM 2061 N N . GLY A 1 266 ? 8.055 -11.969 -0.189 1 96.19 266 GLY A N 1
ATOM 2062 C CA . GLY A 1 266 ? 6.852 -12.758 0.04 1 96.19 266 GLY A CA 1
ATOM 2063 C C . GLY A 1 266 ? 7.141 -14.211 0.347 1 96.19 266 GLY A C 1
ATOM 2064 O O . GLY A 1 266 ? 8.297 -14.594 0.52 1 96.19 266 GLY A O 1
ATOM 2065 N N . ALA A 1 267 ? 6.156 -14.945 0.351 1 93.31 267 ALA A N 1
ATOM 2066 C CA . ALA A 1 267 ? 4.762 -14.562 0.552 1 93.31 267 ALA A CA 1
ATOM 2067 C C . ALA A 1 267 ? 4.203 -15.18 1.83 1 93.31 267 ALA A C 1
ATOM 2069 O O . ALA A 1 267 ? 4.719 -16.188 2.318 1 93.31 267 ALA A O 1
ATOM 2070 N N . THR A 1 268 ? 3.123 -14.578 2.387 1 95.38 268 THR A N 1
ATOM 2071 C CA . THR A 1 268 ? 2.363 -15.242 3.438 1 95.38 268 THR A CA 1
ATOM 2072 C C . THR A 1 268 ? 1.645 -16.469 2.887 1 95.38 268 THR A C 1
ATOM 2074 O O . THR A 1 268 ? 1.658 -16.719 1.679 1 95.38 268 THR A O 1
ATOM 2077 N N . SER A 1 269 ? 1.173 -17.328 3.707 1 94.94 269 SER A N 1
ATOM 2078 C CA . SER A 1 269 ? 0.313 -18.469 3.42 1 94.94 269 SER A CA 1
ATOM 2079 C C . SER A 1 269 ? -0.857 -18.547 4.395 1 94.94 269 SER A C 1
ATOM 2081 O O . SER A 1 269 ? -0.709 -19.031 5.516 1 94.94 269 SER A O 1
ATOM 2083 N N . GLU A 1 270 ? -1.944 -18.047 3.863 1 93.81 270 GLU A N 1
ATOM 2084 C CA . GLU A 1 270 ? -3.096 -17.875 4.742 1 93.81 270 GLU A CA 1
ATOM 2085 C C . GLU A 1 270 ? -4.312 -18.641 4.219 1 93.81 270 GLU A C 1
ATOM 2087 O O . GLU A 1 270 ? -4.742 -18.422 3.084 1 93.81 270 GLU A O 1
AT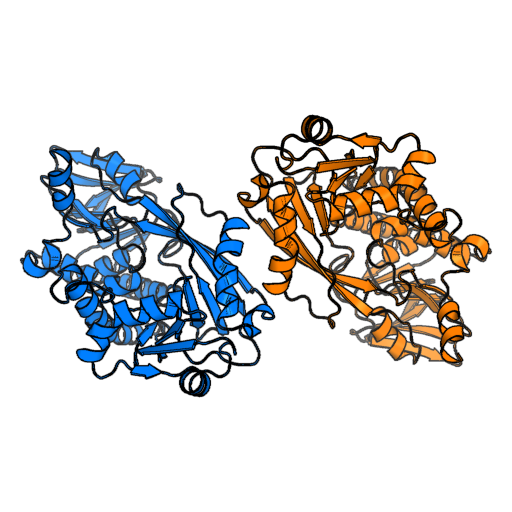OM 2092 N N . LYS A 1 271 ? -4.727 -19.531 5.027 1 89.31 271 LYS A N 1
ATOM 2093 C CA . LYS A 1 271 ? -5.98 -20.188 4.652 1 89.31 271 LYS A CA 1
ATOM 2094 C C . LYS A 1 271 ? -7.164 -19.234 4.812 1 89.31 271 LYS A C 1
ATOM 2096 O O . LYS A 1 271 ? -7.504 -18.844 5.93 1 89.31 271 LYS A O 1
ATOM 2101 N N . GLU A 1 272 ? -7.543 -18.703 3.723 1 77.62 272 GLU A N 1
ATOM 2102 C CA . GLU A 1 272 ? -8.648 -17.734 3.711 1 77.62 272 GLU A CA 1
ATOM 2103 C C . GLU A 1 272 ? -9.75 -18.188 2.76 1 77.62 272 GLU A C 1
ATOM 2105 O O . GLU A 1 272 ? -9.562 -19.109 1.962 1 77.62 272 GLU A O 1
ATOM 2110 N N . LYS A 1 273 ? -10.812 -17.656 2.992 1 83.44 273 LYS A N 1
ATOM 2111 C CA . LYS A 1 273 ? -11.82 -17.75 1.941 1 83.44 273 LYS A CA 1
ATOM 2112 C C . LYS A 1 273 ? -11.43 -16.922 0.722 1 83.44 273 LYS A C 1
ATOM 2114 O O . LYS A 1 273 ? -10.242 -16.797 0.407 1 83.44 273 LYS A O 1
ATOM 2119 N N . PHE A 1 274 ? -12.188 -16.609 -0.185 1 92.62 274 PHE A N 1
ATOM 2120 C CA . PHE A 1 274 ? -11.922 -15.906 -1.431 1 92.62 274 PHE A CA 1
ATOM 2121 C C . PHE A 1 274 ? -11.75 -14.414 -1.178 1 92.62 274 PHE A C 1
ATOM 2123 O O . PHE A 1 274 ? -12.344 -13.586 -1.87 1 92.62 274 PHE A O 1
ATOM 2130 N N . ASN A 1 275 ? -10.914 -14.109 -0.076 1 90.81 275 ASN A N 1
ATOM 2131 C CA . ASN A 1 275 ? -10.609 -12.742 0.327 1 90.81 275 ASN A CA 1
ATOM 2132 C C . ASN A 1 275 ? -9.172 -12.359 -0.011 1 90.81 275 ASN A C 1
ATOM 2134 O O . ASN A 1 275 ? -8.234 -13.062 0.377 1 90.81 275 ASN A O 1
ATOM 2138 N N . LYS A 1 276 ? -9.008 -11.188 -0.735 1 93.75 276 LYS A N 1
ATOM 2139 C CA . LYS A 1 276 ? -7.668 -10.742 -1.115 1 93.75 276 LYS A CA 1
ATOM 2140 C C . LYS A 1 276 ? -7.285 -9.461 -0.391 1 93.75 276 LYS A C 1
ATOM 2142 O O . LYS A 1 276 ? -6.531 -8.641 -0.923 1 93.75 276 LYS A O 1
ATOM 2147 N N . PHE A 1 277 ? -7.809 -9.312 0.819 1 94.5 277 PHE A N 1
ATOM 2148 C CA . PHE A 1 277 ? -7.461 -8.133 1.605 1 94.5 277 PHE A CA 1
ATOM 2149 C C . PHE A 1 277 ? -5.977 -8.125 1.94 1 94.5 277 PHE A C 1
ATOM 2151 O O . PHE A 1 277 ? -5.434 -9.133 2.4 1 94.5 277 PHE A O 1
ATOM 2158 N N . ILE A 1 278 ? -5.383 -7.043 1.624 1 96.88 278 ILE A N 1
ATOM 2159 C CA . ILE A 1 278 ? -4.082 -6.793 2.234 1 96.88 278 ILE A CA 1
ATOM 2160 C C . ILE A 1 278 ? -4.27 -6.328 3.678 1 96.88 278 ILE A C 1
ATOM 2162 O O . ILE A 1 278 ? -5.023 -5.387 3.939 1 96.88 278 ILE A O 1
ATOM 2166 N N . THR A 1 279 ? -3.576 -6.965 4.637 1 96.94 279 THR A N 1
ATOM 2167 C CA . THR A 1 279 ? -3.828 -6.676 6.043 1 96.94 279 THR A CA 1
ATOM 2168 C C . THR A 1 279 ? -2.523 -6.379 6.773 1 96.94 279 THR A C 1
ATOM 2170 O O . THR A 1 279 ? -1.445 -6.766 6.316 1 96.94 279 THR A O 1
ATOM 2173 N N . ALA A 1 280 ? -2.658 -5.723 7.887 1 96.5 280 ALA A N 1
ATOM 2174 C CA . ALA A 1 280 ? -1.496 -5.484 8.734 1 96.5 280 ALA A CA 1
ATOM 2175 C C . ALA A 1 280 ? -0.914 -6.797 9.25 1 96.5 280 ALA A C 1
ATOM 2177 O O . ALA A 1 280 ? 0.302 -6.922 9.422 1 96.5 280 ALA A O 1
ATOM 2178 N N . LYS A 1 281 ? -1.815 -7.711 9.547 1 95.81 281 LYS A N 1
ATOM 2179 C CA . LYS A 1 281 ? -1.36 -9.031 9.969 1 95.81 281 LYS A CA 1
ATOM 2180 C C . LYS A 1 281 ? -0.445 -9.664 8.922 1 95.81 281 LYS A C 1
ATOM 2182 O O . LYS A 1 281 ? 0.606 -10.211 9.258 1 95.81 281 LYS A O 1
ATOM 2187 N N . GLY A 1 282 ? -0.884 -9.578 7.66 1 96.44 282 GLY A N 1
ATOM 2188 C CA . GLY A 1 282 ? -0.065 -10.094 6.574 1 96.44 282 GLY A CA 1
ATOM 2189 C C . GLY A 1 282 ? 1.275 -9.391 6.453 1 96.44 282 GLY A C 1
ATOM 2190 O O . GLY A 1 282 ? 2.309 -10.039 6.281 1 96.44 282 GLY A O 1
ATOM 2191 N N . ILE A 1 283 ? 1.278 -8.078 6.59 1 97.06 283 ILE A N 1
ATOM 2192 C CA . ILE A 1 283 ? 2.516 -7.309 6.508 1 97.06 283 ILE A CA 1
ATOM 2193 C C . ILE A 1 283 ? 3.438 -7.695 7.664 1 97.06 283 ILE A C 1
ATOM 2195 O O . ILE A 1 283 ? 4.637 -7.898 7.469 1 97.06 283 ILE A O 1
ATOM 2199 N N . GLN A 1 284 ? 2.875 -7.754 8.836 1 96.56 284 GLN A N 1
ATOM 2200 C CA . GLN A 1 284 ? 3.641 -8.125 10.023 1 96.56 284 GLN A CA 1
ATOM 2201 C C . GLN A 1 284 ? 4.367 -9.445 9.82 1 96.56 284 GLN A C 1
ATOM 2203 O O . GLN A 1 284 ? 5.512 -9.609 10.25 1 96.56 284 GLN A O 1
ATOM 2208 N N . GLU A 1 285 ? 3.709 -10.391 9.188 1 96.5 285 GLU A N 1
ATOM 2209 C CA . GLU A 1 285 ? 4.297 -11.703 8.922 1 96.5 285 GLU A CA 1
ATOM 2210 C C . GLU A 1 285 ? 5.496 -11.594 7.988 1 96.5 285 GLU A C 1
ATOM 2212 O O . GLU A 1 285 ? 6.414 -12.414 8.047 1 96.5 285 GLU A O 1
ATOM 2217 N N . LEU A 1 286 ? 5.555 -10.547 7.172 1 97.81 286 LEU A N 1
ATOM 2218 C CA . LEU A 1 286 ? 6.59 -10.414 6.156 1 97.81 286 LEU A CA 1
ATOM 2219 C C . LEU A 1 286 ? 7.762 -9.586 6.68 1 97.81 286 LEU A C 1
ATOM 2221 O O . LEU A 1 286 ? 8.852 -9.609 6.105 1 97.81 286 LEU A O 1
ATOM 2225 N N . LEU A 1 287 ? 7.613 -8.859 7.781 1 97.31 287 LEU A N 1
ATOM 2226 C CA . LEU A 1 287 ? 8.594 -7.898 8.266 1 97.31 287 LEU A CA 1
ATOM 2227 C C . LEU A 1 287 ? 9.906 -8.594 8.625 1 97.31 287 LEU A C 1
ATOM 2229 O O . LEU A 1 287 ? 10.984 -8.047 8.406 1 97.31 287 LEU A O 1
ATOM 2233 N N . PRO A 1 288 ? 9.867 -9.867 9.141 1 96.75 288 PRO A N 1
ATOM 2234 C CA . PRO A 1 288 ? 11.125 -10.539 9.492 1 96.75 288 PRO A CA 1
ATOM 2235 C C . PRO A 1 288 ? 12.047 -10.727 8.289 1 96.75 288 PRO A C 1
ATOM 2237 O O . PRO A 1 288 ? 13.25 -10.914 8.461 1 96.75 288 PRO A O 1
ATOM 2240 N N . LEU A 1 289 ? 11.531 -10.711 7.086 1 97.81 289 LEU A N 1
ATOM 2241 C CA . LEU A 1 289 ? 12.359 -10.852 5.895 1 97.81 289 LEU A CA 1
ATOM 2242 C C . LEU A 1 289 ? 13.391 -9.734 5.812 1 97.81 289 LEU A C 1
ATOM 2244 O O . LEU A 1 289 ? 14.484 -9.938 5.285 1 97.81 289 LEU A O 1
ATOM 2248 N N . PHE A 1 290 ? 13.023 -8.617 6.367 1 97.94 290 PHE A N 1
ATOM 2249 C CA . PHE A 1 290 ? 13.906 -7.461 6.297 1 97.94 290 PHE A CA 1
ATOM 2250 C C . PHE A 1 290 ? 15.133 -7.664 7.18 1 97.94 290 PHE A C 1
ATOM 2252 O O . PHE A 1 290 ? 16.141 -6.957 7.035 1 97.94 290 PHE A O 1
ATOM 2259 N N . ASP A 1 291 ? 15.094 -8.586 8.117 1 97.44 291 ASP A N 1
ATOM 2260 C CA . ASP A 1 291 ? 16.234 -8.859 8.992 1 97.44 291 ASP A CA 1
ATOM 2261 C C . ASP A 1 291 ? 17.375 -9.492 8.211 1 97.44 291 ASP A C 1
ATOM 2263 O O . ASP A 1 291 ? 18.531 -9.414 8.633 1 97.44 291 ASP A O 1
ATOM 2267 N N . TYR A 1 292 ? 17.062 -10.172 7.086 1 98.06 292 TYR A N 1
ATOM 2268 C CA . TYR A 1 292 ? 18.094 -10.828 6.277 1 98.06 292 TYR A CA 1
ATOM 2269 C C . TYR A 1 292 ? 18.828 -9.812 5.414 1 98.06 292 TYR A C 1
ATOM 2271 O O . TYR A 1 292 ? 20 -10.023 5.066 1 98.06 292 TYR A O 1
ATOM 2279 N N . VAL A 1 293 ? 18.188 -8.773 4.977 1 98 293 VAL A N 1
ATOM 2280 C CA . VAL A 1 293 ? 18.734 -7.648 4.227 1 98 293 VAL A CA 1
ATOM 2281 C C . VAL A 1 293 ? 18.219 -6.336 4.805 1 98 293 VAL A C 1
ATOM 2283 O O . VAL A 1 293 ? 17.344 -5.695 4.219 1 98 293 VAL A O 1
ATOM 2286 N N . PRO A 1 294 ? 18.828 -5.836 5.844 1 97.5 294 PRO A N 1
ATOM 2287 C CA . PRO A 1 294 ? 18.281 -4.727 6.625 1 97.5 294 PRO A CA 1
ATOM 2288 C C . PRO A 1 294 ? 18.125 -3.449 5.801 1 97.5 294 PRO A C 1
ATOM 2290 O O . PRO A 1 294 ? 17.203 -2.67 6.047 1 97.5 294 PRO A O 1
ATOM 2293 N N . GLU A 1 295 ? 18.922 -3.209 4.789 1 96.56 295 GLU A N 1
ATOM 2294 C CA . GLU A 1 295 ? 18.859 -2.004 3.965 1 96.56 295 GLU A CA 1
ATOM 2295 C C . GLU A 1 295 ? 17.5 -1.848 3.303 1 96.56 295 GLU A C 1
ATOM 2297 O O . GLU A 1 295 ? 17.047 -0.729 3.043 1 96.56 295 GLU A O 1
ATOM 2302 N N . LEU A 1 296 ? 16.812 -2.957 3.051 1 97.56 296 LEU A N 1
ATOM 2303 C CA . LEU A 1 296 ? 15.531 -2.941 2.35 1 97.56 296 LEU A CA 1
ATOM 2304 C C . LEU A 1 296 ? 14.477 -2.209 3.168 1 97.56 296 LEU A C 1
ATOM 2306 O O . LEU A 1 296 ? 13.469 -1.76 2.623 1 97.56 296 LEU A O 1
ATOM 2310 N N . LYS A 1 297 ? 14.648 -2.113 4.492 1 96.25 297 LYS A N 1
ATOM 2311 C CA . LYS A 1 297 ? 13.68 -1.442 5.355 1 96.25 297 LYS A CA 1
ATOM 2312 C C . LYS A 1 297 ? 13.539 0.03 4.984 1 96.25 297 LYS A C 1
ATOM 2314 O O . LYS A 1 297 ? 12.539 0.667 5.32 1 96.25 297 LYS A O 1
ATOM 2319 N N . ASN A 1 298 ? 14.5 0.595 4.27 1 94 298 ASN A N 1
ATOM 2320 C CA . ASN A 1 298 ? 14.523 2.016 3.936 1 94 298 ASN A CA 1
ATOM 2321 C C . ASN A 1 298 ? 14.07 2.264 2.502 1 94 298 ASN A C 1
ATOM 2323 O O . ASN A 1 298 ? 13.938 3.412 2.076 1 94 298 ASN A O 1
ATOM 2327 N N . TRP A 1 299 ? 13.875 1.155 1.763 1 96.56 299 TRP A N 1
ATOM 2328 C CA . TRP A 1 299 ? 13.438 1.303 0.378 1 96.56 299 TRP A CA 1
ATOM 2329 C C . TRP A 1 299 ? 11.953 1.636 0.307 1 96.56 299 TRP A C 1
ATOM 2331 O O . TRP A 1 299 ? 11.195 1.329 1.231 1 96.56 299 TRP A O 1
ATOM 2341 N N . GLU A 1 300 ? 11.547 2.324 -0.776 1 97.38 300 GLU A N 1
ATOM 2342 C CA . GLU A 1 300 ? 10.164 2.719 -0.999 1 97.38 300 GLU A CA 1
ATOM 2343 C C . GLU A 1 300 ? 9.289 1.511 -1.333 1 97.38 300 GLU A C 1
ATOM 2345 O O . GLU A 1 300 ? 9.641 0.709 -2.201 1 97.38 300 GLU A O 1
ATOM 2350 N N . ILE A 1 301 ? 8.227 1.364 -0.57 1 97.88 301 ILE A N 1
ATOM 2351 C CA . ILE A 1 301 ? 7.211 0.392 -0.958 1 97.88 301 ILE A CA 1
ATOM 2352 C C . ILE A 1 301 ? 6.461 0.893 -2.189 1 97.88 301 ILE A C 1
ATOM 2354 O O . ILE A 1 301 ? 5.738 1.892 -2.123 1 97.88 301 ILE A O 1
ATOM 2358 N N . GLN A 1 302 ? 6.645 0.236 -3.264 1 96.81 302 GLN A N 1
ATOM 2359 C CA . GLN A 1 302 ? 5.926 0.603 -4.48 1 96.81 302 GLN A CA 1
ATOM 2360 C C . GLN A 1 302 ? 4.453 0.21 -4.391 1 96.81 302 GLN A C 1
ATOM 2362 O O . GLN A 1 302 ? 3.572 1.017 -4.691 1 96.81 302 GLN A O 1
ATOM 2367 N N . HIS A 1 303 ? 4.203 -1.004 -3.986 1 95.31 303 HIS A N 1
ATOM 2368 C CA . HIS A 1 303 ? 2.834 -1.444 -3.744 1 95.31 303 HIS A CA 1
ATOM 2369 C C . HIS A 1 303 ? 2.807 -2.75 -2.957 1 95.31 303 HIS A C 1
ATOM 2371 O O . HIS A 1 303 ? 3.848 -3.377 -2.75 1 95.31 303 HIS A O 1
ATOM 2377 N N . LEU A 1 304 ? 1.634 -3.068 -2.471 1 96.44 304 LEU A N 1
ATOM 2378 C CA . LEU A 1 304 ? 1.307 -4.34 -1.836 1 96.44 304 LEU A CA 1
ATOM 2379 C C . LEU A 1 304 ? 0.424 -5.191 -2.744 1 96.44 304 LEU A C 1
ATOM 2381 O O . LEU A 1 304 ? -0.329 -4.656 -3.562 1 96.44 304 LEU A O 1
ATOM 2385 N N . TRP A 1 305 ? 0.623 -6.48 -2.604 1 95.31 305 TRP A N 1
ATOM 2386 C CA . TRP A 1 305 ? -0.115 -7.375 -3.49 1 95.31 305 TRP A CA 1
ATOM 2387 C C . TRP A 1 305 ? -0.644 -8.586 -2.725 1 95.31 305 TRP A C 1
ATOM 2389 O O . TRP A 1 305 ? 0 -9.062 -1.789 1 95.31 305 TRP A O 1
ATOM 2399 N N . ALA A 1 306 ? -1.81 -9.078 -3.146 1 95.5 306 ALA A N 1
ATOM 2400 C CA . ALA A 1 306 ? -2.365 -10.32 -2.625 1 95.5 306 ALA A CA 1
ATOM 2401 C C . ALA A 1 306 ? -2.967 -11.164 -3.744 1 95.5 306 ALA A C 1
ATOM 2403 O O . ALA A 1 306 ? -3.549 -10.625 -4.691 1 95.5 306 ALA A O 1
ATOM 2404 N N . GLY A 1 307 ? -2.783 -12.445 -3.654 1 94.31 307 GLY A N 1
ATOM 2405 C CA . GLY A 1 307 ? -3.361 -13.398 -4.59 1 94.31 307 GLY A CA 1
ATOM 2406 C C . GLY A 1 307 ? -3.795 -14.695 -3.928 1 94.31 307 GLY A C 1
ATOM 2407 O O . GLY A 1 307 ? -3.436 -14.961 -2.779 1 94.31 307 GLY A O 1
ATOM 2408 N N . LEU A 1 308 ? -4.59 -15.445 -4.625 1 96.12 308 LEU A N 1
ATOM 2409 C CA . LEU A 1 308 ? -5.102 -16.719 -4.141 1 96.12 308 LEU A CA 1
ATOM 2410 C C . LEU A 1 308 ? -4.523 -17.875 -4.949 1 96.12 308 LEU A C 1
ATOM 2412 O O . LEU A 1 308 ? -4.836 -18.031 -6.133 1 96.12 308 LEU A O 1
ATOM 2416 N N . ARG A 1 309 ? -3.707 -18.703 -4.324 1 96.38 309 ARG A N 1
ATOM 2417 C CA . ARG A 1 309 ? -3.145 -19.891 -4.949 1 96.38 309 ARG A CA 1
ATOM 2418 C C . ARG A 1 309 ? -4.105 -21.062 -4.844 1 96.38 309 ARG A C 1
ATOM 2420 O O . ARG A 1 309 ? -4.824 -21.203 -3.852 1 96.38 309 ARG A O 1
ATOM 2427 N N . PRO A 1 310 ? -4.133 -21.875 -5.926 1 97.5 310 PRO A N 1
ATOM 2428 C CA . PRO A 1 310 ? -4.926 -23.094 -5.836 1 97.5 310 PRO A CA 1
ATOM 2429 C C . PRO A 1 310 ? -4.215 -24.203 -5.066 1 97.5 310 PRO A C 1
ATOM 2431 O O . PRO A 1 310 ? -3.439 -24.969 -5.648 1 97.5 310 PRO A O 1
ATOM 2434 N N . ALA A 1 311 ? -4.566 -24.391 -3.822 1 96.88 311 ALA A N 1
ATOM 2435 C CA . ALA A 1 311 ? -3.918 -25.391 -2.99 1 96.88 311 ALA A CA 1
ATOM 2436 C C . ALA A 1 311 ? -4.734 -26.688 -2.951 1 96.88 311 ALA A C 1
ATOM 2438 O O . ALA A 1 311 ? -5.949 -26.656 -3.174 1 96.88 311 ALA A O 1
ATOM 2439 N N . THR A 1 312 ? -4.078 -27.766 -2.797 1 96.94 312 THR A N 1
ATOM 2440 C CA . THR A 1 312 ? -4.691 -29.078 -2.555 1 96.94 312 THR A CA 1
ATOM 2441 C C . THR A 1 312 ? -4.227 -29.641 -1.221 1 96.94 312 THR A C 1
ATOM 2443 O O . THR A 1 312 ? -3.209 -29.219 -0.671 1 96.94 312 THR A O 1
ATOM 2446 N N . PRO A 1 313 ? -4.934 -30.594 -0.687 1 95.38 313 PRO A N 1
ATOM 2447 C CA . PRO A 1 313 ? -4.582 -31.141 0.625 1 95.38 313 PRO A CA 1
ATOM 2448 C C . PRO A 1 313 ? -3.186 -31.766 0.651 1 95.38 313 PRO A C 1
ATOM 2450 O O . PRO A 1 313 ? -2.502 -31.719 1.676 1 95.38 313 PRO A O 1
ATOM 2453 N N . ASP A 1 314 ? -2.76 -32.312 -0.486 1 93.69 314 ASP A N 1
ATOM 2454 C CA . ASP A 1 314 ? -1.463 -32.969 -0.501 1 93.69 314 ASP A CA 1
ATOM 2455 C C . ASP A 1 314 ? -0.41 -32.125 -1.2 1 93.69 314 ASP A C 1
ATOM 2457 O O . ASP A 1 314 ? 0.72 -32.562 -1.413 1 93.69 314 ASP A O 1
ATOM 2461 N N . GLY A 1 315 ? -0.784 -30.953 -1.674 1 94.19 315 GLY A N 1
ATOM 2462 C CA . GLY A 1 315 ? 0.162 -30 -2.23 1 94.19 315 GLY A CA 1
ATOM 2463 C C . GLY A 1 315 ? 0.519 -30.281 -3.676 1 94.19 315 GLY A C 1
ATOM 2464 O O . GLY A 1 315 ? 1.385 -29.625 -4.25 1 94.19 315 GLY A O 1
ATOM 2465 N N . GLN A 1 316 ? -0.16 -31.25 -4.277 1 96 316 GLN A N 1
ATOM 2466 C CA . GLN A 1 316 ? 0.142 -31.625 -5.652 1 96 316 GLN A CA 1
ATOM 2467 C C . GLN A 1 316 ? -0.997 -31.234 -6.594 1 96 316 GLN A C 1
ATOM 2469 O O . GLN A 1 316 ? -2.156 -31.172 -6.18 1 96 316 GLN A O 1
ATOM 2474 N N . PRO A 1 317 ? -0.66 -31.016 -7.836 1 97.88 317 PRO A N 1
ATOM 2475 C CA . PRO A 1 317 ? -1.722 -30.656 -8.781 1 97.88 317 PRO A CA 1
ATOM 2476 C C . PRO A 1 317 ? -2.684 -31.812 -9.055 1 97.88 317 PRO A C 1
ATOM 2478 O O . PRO A 1 317 ? -2.395 -32.969 -8.703 1 97.88 317 PRO A O 1
ATOM 2481 N N . ILE A 1 318 ? -3.855 -31.469 -9.539 1 98.5 318 ILE A N 1
ATOM 2482 C CA . ILE A 1 318 ? -4.844 -32.438 -10.023 1 98.5 318 ILE A CA 1
ATOM 2483 C C . ILE A 1 318 ? -4.941 -32.344 -11.547 1 98.5 318 ILE A C 1
ATOM 2485 O O . ILE A 1 318 ? -5.438 -31.359 -12.086 1 98.5 318 ILE A O 1
ATOM 2489 N N . ILE A 1 319 ? -4.449 -33.375 -12.188 1 98.75 319 ILE A N 1
ATOM 2490 C CA . ILE A 1 319 ? -4.398 -33.406 -13.641 1 98.75 319 ILE A CA 1
ATOM 2491 C C . ILE A 1 319 ? -4.953 -34.719 -14.156 1 98.75 319 ILE A C 1
ATOM 2493 O O . ILE A 1 319 ? -4.477 -35.781 -13.766 1 98.75 319 ILE A O 1
ATOM 2497 N N . GLY A 1 320 ? -5.969 -34.594 -14.984 1 98.19 320 GLY A N 1
ATOM 2498 C CA . GLY A 1 320 ? -6.535 -35.812 -15.57 1 98.19 320 GLY A CA 1
ATOM 2499 C C . GLY A 1 320 ? -8.039 -35.719 -15.773 1 98.19 320 GLY A C 1
ATOM 2500 O O . GLY A 1 320 ? -8.672 -34.781 -15.336 1 98.19 320 GLY A O 1
ATOM 2501 N N . TYR A 1 321 ? -8.539 -36.75 -16.453 1 97.25 321 TYR A N 1
ATOM 2502 C CA . TYR A 1 321 ? -9.984 -36.844 -16.641 1 97.25 321 TYR A CA 1
ATOM 2503 C C . TYR A 1 321 ? -10.695 -37.062 -15.305 1 97.25 321 TYR A C 1
ATOM 2505 O O . TYR A 1 321 ? -10.164 -37.719 -14.406 1 97.25 321 TYR A O 1
ATOM 2513 N N . VAL A 1 322 ? -11.867 -36.438 -15.234 1 96.94 322 VAL A N 1
ATOM 2514 C CA . VAL A 1 322 ? -12.719 -36.719 -14.086 1 96.94 322 VAL A CA 1
ATOM 2515 C C . VAL A 1 322 ? -13.156 -38.188 -14.117 1 96.94 322 VAL A C 1
ATOM 2517 O O . VAL A 1 322 ? -13.672 -38.656 -15.133 1 96.94 322 VAL A O 1
ATOM 2520 N N . PRO A 1 323 ? -12.953 -38.875 -13.039 1 94.94 323 PRO A N 1
ATOM 2521 C CA . PRO A 1 323 ? -13.336 -40.312 -13.039 1 94.94 323 PRO A CA 1
ATOM 2522 C C . PRO A 1 323 ? -14.789 -40.531 -13.438 1 94.94 323 PRO A C 1
ATOM 2524 O O . PRO A 1 323 ? -15.68 -39.781 -12.984 1 94.94 323 PRO A O 1
ATOM 2527 N N . GLU A 1 324 ? -14.992 -41.406 -14.336 1 93.44 324 GLU A N 1
ATOM 2528 C CA . GLU A 1 324 ? -16.312 -41.844 -14.766 1 93.44 324 GLU A CA 1
ATOM 2529 C C . GLU A 1 324 ? -17 -40.812 -15.656 1 93.44 324 GLU A C 1
ATOM 2531 O O . GLU A 1 324 ? -18.188 -40.938 -15.961 1 93.44 324 GLU A O 1
ATOM 2536 N N . TRP A 1 325 ? -16.297 -39.75 -16 1 95.94 325 TRP A N 1
ATOM 2537 C CA . TRP A 1 325 ? -16.828 -38.75 -16.891 1 95.94 325 TRP A CA 1
ATOM 2538 C C . TRP A 1 325 ? -16.188 -38.812 -18.266 1 95.94 325 TRP A C 1
ATOM 2540 O O . TRP A 1 325 ? -15 -39.156 -18.375 1 95.94 325 TRP A O 1
ATOM 2550 N N . GLU A 1 326 ? -16.953 -38.5 -19.234 1 97 326 GLU A N 1
ATOM 2551 C CA . GLU A 1 326 ? -16.438 -38.312 -20.594 1 97 326 GLU A CA 1
ATOM 2552 C C . GLU A 1 326 ? -16.422 -36.844 -20.969 1 97 326 GLU A C 1
ATOM 2554 O O . GLU A 1 326 ? -17.359 -36.125 -20.672 1 97 326 GLU A O 1
ATOM 2559 N N . GLY A 1 327 ? -15.297 -36.438 -21.484 1 97.62 327 GLY A N 1
ATOM 2560 C CA . GLY A 1 327 ? -15.227 -35.094 -22.031 1 97.62 327 GLY A CA 1
ATOM 2561 C C . GLY A 1 327 ? -14.969 -34.031 -20.984 1 97.62 327 GLY A C 1
ATOM 2562 O O . GLY A 1 327 ? -15.188 -32.844 -21.219 1 97.62 327 GLY A O 1
ATOM 2563 N N . TRP A 1 328 ? -14.562 -34.469 -19.781 1 98.25 328 TRP A N 1
ATOM 2564 C CA . TRP A 1 328 ? -14.305 -33.531 -18.688 1 98.25 328 TRP A CA 1
ATOM 2565 C C . TRP A 1 328 ? -12.906 -33.75 -18.109 1 98.25 328 TRP A C 1
ATOM 2567 O O . TRP A 1 328 ? -12.594 -34.844 -17.625 1 98.25 328 TRP A 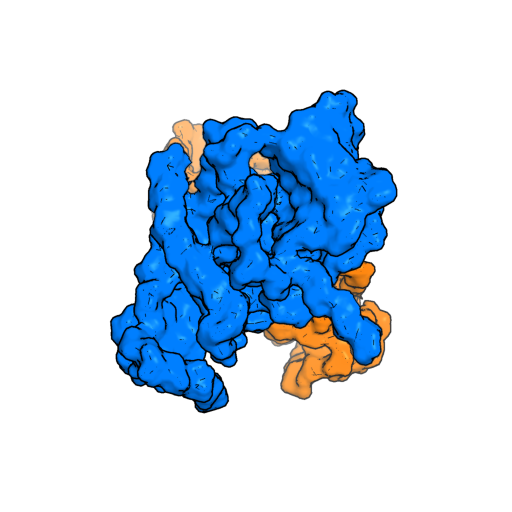O 1
ATOM 2577 N N . TYR A 1 329 ? -12.102 -32.781 -18.188 1 98.5 329 TYR A N 1
ATOM 2578 C CA . TYR A 1 329 ? -10.695 -32.875 -17.812 1 98.5 329 TYR A CA 1
ATOM 2579 C C . TYR A 1 329 ? -10.336 -31.797 -16.797 1 98.5 329 TYR A C 1
ATOM 2581 O O . TYR A 1 329 ? -10.828 -30.672 -16.875 1 98.5 329 TYR A O 1
ATOM 2589 N N . LEU A 1 330 ? -9.508 -32.156 -15.805 1 98.69 330 LEU A N 1
ATOM 2590 C CA . LEU A 1 330 ? -9.039 -31.219 -14.781 1 98.69 330 LEU A CA 1
ATOM 2591 C C . LEU A 1 330 ? -7.562 -30.906 -14.977 1 98.69 330 LEU A C 1
ATOM 2593 O O . LEU A 1 330 ? -6.766 -31.781 -15.297 1 98.69 330 LEU A O 1
ATOM 2597 N N . ALA A 1 331 ? -7.168 -29.688 -14.852 1 98.81 331 ALA A N 1
ATOM 2598 C CA . ALA A 1 331 ? -5.797 -29.188 -14.727 1 98.81 331 ALA A CA 1
ATOM 2599 C C . ALA A 1 331 ? -5.73 -28.016 -13.766 1 98.81 331 ALA A C 1
ATOM 2601 O O . ALA A 1 331 ? -5.707 -26.859 -14.203 1 98.81 331 ALA A O 1
ATOM 2602 N N . THR A 1 332 ? -5.652 -28.297 -12.469 1 98.56 332 THR A N 1
ATOM 2603 C CA . THR A 1 332 ? -5.746 -27.281 -11.414 1 98.56 332 THR A CA 1
ATOM 2604 C C . THR A 1 332 ? -4.945 -27.719 -10.188 1 98.56 332 THR A C 1
ATOM 2606 O O . THR A 1 332 ? -4.234 -28.719 -10.227 1 98.56 332 THR A O 1
ATOM 2609 N N . GLY A 1 333 ? -4.891 -26.844 -9.195 1 98.12 333 GLY A N 1
ATOM 2610 C CA . GLY A 1 333 ? -4.242 -27.203 -7.945 1 98.12 333 GLY A CA 1
ATOM 2611 C C . GLY A 1 333 ? -2.73 -27.078 -8 1 98.12 333 GLY A C 1
ATOM 2612 O O . GLY A 1 333 ? -2.02 -27.703 -7.215 1 98.12 333 GLY A O 1
ATOM 2613 N N . HIS A 1 334 ? -2.201 -26.281 -8.812 1 97.06 334 HIS A N 1
ATOM 2614 C CA . HIS A 1 334 ? -0.76 -26.188 -9.008 1 97.06 334 HIS A CA 1
ATOM 2615 C C . HIS A 1 334 ? -0.115 -25.328 -7.926 1 97.06 334 HIS A C 1
ATOM 2617 O O . HIS A 1 334 ? 1.106 -25.156 -7.91 1 97.06 334 HIS A O 1
ATOM 2623 N N . SER A 1 335 ? -0.874 -24.734 -7.055 1 94.44 335 SER A N 1
ATOM 2624 C CA . SER A 1 335 ? -0.455 -23.984 -5.879 1 94.44 335 SER A CA 1
ATOM 2625 C C . SER A 1 335 ? 0.589 -22.938 -6.238 1 94.44 335 SER A C 1
ATOM 2627 O O . SER A 1 335 ? 0.367 -22.109 -7.125 1 94.44 335 SER A O 1
ATOM 2629 N N . ARG A 1 336 ? 1.813 -23.016 -5.602 1 92.88 336 ARG A N 1
ATOM 2630 C CA . ARG A 1 336 ? 2.826 -21.984 -5.766 1 92.88 336 ARG A CA 1
ATOM 2631 C C . ARG A 1 336 ? 3.707 -22.266 -6.977 1 92.88 336 ARG A C 1
ATOM 2633 O O . ARG A 1 336 ? 4.586 -21.469 -7.312 1 92.88 336 ARG A O 1
ATOM 2640 N N . HIS A 1 337 ? 3.41 -23.328 -7.719 1 94.81 337 HIS A N 1
ATOM 2641 C CA . HIS A 1 337 ? 4.301 -23.75 -8.797 1 94.81 337 HIS A CA 1
ATOM 2642 C C . HIS A 1 337 ? 3.611 -23.641 -10.148 1 94.81 337 HIS A C 1
ATOM 2644 O O . HIS A 1 337 ? 4.012 -24.312 -11.109 1 94.81 337 HIS A O 1
ATOM 2650 N N . GLY A 1 338 ? 2.615 -22.828 -10.242 1 96.12 338 GLY A N 1
ATOM 2651 C CA . GLY A 1 338 ? 1.853 -22.719 -11.477 1 96.12 338 GLY A CA 1
ATOM 2652 C C . GLY A 1 338 ? 2.707 -22.344 -12.672 1 96.12 338 GLY A C 1
ATOM 2653 O O . GLY A 1 338 ? 2.615 -22.984 -13.727 1 96.12 338 GLY A O 1
ATOM 2654 N N . VAL A 1 339 ? 3.568 -21.391 -12.516 1 96.94 339 VAL A N 1
ATOM 2655 C CA . VAL A 1 339 ? 4.414 -20.938 -13.609 1 96.94 339 VAL A CA 1
ATOM 2656 C C . VAL A 1 339 ? 5.41 -22.031 -13.984 1 96.94 339 VAL A C 1
ATOM 2658 O O . VAL A 1 339 ? 5.516 -22.422 -15.148 1 96.94 339 VAL A O 1
ATOM 2661 N N . LEU A 1 340 ? 6.035 -22.625 -13.016 1 96.38 340 LEU A N 1
ATOM 2662 C CA . LEU A 1 340 ? 7.031 -23.672 -13.227 1 96.38 340 LEU A CA 1
ATOM 2663 C C . LEU A 1 340 ? 6.434 -24.859 -13.984 1 96.38 340 LEU A C 1
ATOM 2665 O O . LEU A 1 340 ? 7.043 -25.375 -14.922 1 96.38 340 LEU A O 1
ATOM 2669 N N . LEU A 1 341 ? 5.23 -25.203 -13.617 1 97.38 341 LEU A N 1
ATOM 2670 C CA . LEU A 1 341 ? 4.664 -26.469 -14.094 1 97.38 341 LEU A CA 1
ATOM 2671 C C . LEU A 1 341 ? 3.84 -26.25 -15.359 1 97.38 341 LEU A C 1
ATOM 2673 O O . LEU A 1 341 ? 3.389 -27.203 -15.984 1 97.38 341 LEU A O 1
ATOM 2677 N N . SER A 1 342 ? 3.66 -25.031 -15.812 1 98 342 SER A N 1
ATOM 2678 C CA . SER A 1 342 ? 2.66 -24.672 -16.812 1 98 342 SER A CA 1
ATOM 2679 C C . SER A 1 342 ? 2.967 -25.328 -18.156 1 98 342 SER A C 1
ATOM 2681 O O . SER A 1 342 ? 2.143 -26.062 -18.688 1 98 342 SER A O 1
ATOM 2683 N N . GLY A 1 343 ? 4.168 -25.141 -18.656 1 98.38 343 GLY A N 1
ATOM 2684 C CA . GLY A 1 343 ? 4.512 -25.641 -19.984 1 98.38 343 GLY A CA 1
ATOM 2685 C C . GLY A 1 343 ? 4.398 -27.156 -20.094 1 98.38 343 GLY A C 1
ATOM 2686 O O . GLY A 1 343 ? 3.758 -27.672 -21.016 1 98.38 343 GLY A O 1
ATOM 2687 N N . TRP A 1 344 ? 5.008 -27.812 -19.109 1 98.5 344 TRP A N 1
ATOM 2688 C CA . TRP A 1 344 ? 5.027 -29.281 -19.109 1 98.5 344 TRP A CA 1
ATOM 2689 C C . TRP A 1 344 ? 3.623 -29.844 -18.938 1 98.5 344 TRP A C 1
ATOM 2691 O O . TRP A 1 344 ? 3.244 -30.797 -19.609 1 98.5 344 TRP A O 1
ATOM 2701 N N . THR A 1 345 ? 2.846 -29.25 -18.078 1 98.69 345 THR A N 1
ATOM 2702 C CA . THR A 1 345 ? 1.441 -29.625 -17.938 1 98.69 345 THR A CA 1
ATOM 2703 C C . THR A 1 345 ? 0.718 -29.5 -19.281 1 98.69 345 THR A C 1
ATOM 2705 O O . THR A 1 345 ? 0.035 -30.422 -19.719 1 98.69 345 THR A O 1
ATOM 2708 N N . GLY A 1 346 ? 0.908 -28.344 -19.953 1 98.81 346 GLY A N 1
ATOM 2709 C CA . GLY A 1 346 ? 0.268 -28.141 -21.234 1 98.81 346 GLY A CA 1
ATOM 2710 C C . GLY A 1 346 ? 0.644 -29.188 -22.266 1 98.81 346 GLY A C 1
ATOM 2711 O O . GLY A 1 346 ? -0.222 -29.703 -22.969 1 98.81 346 GLY A O 1
ATOM 2712 N N . HIS A 1 347 ? 1.886 -29.5 -22.297 1 98.69 347 HIS A N 1
ATOM 2713 C CA . HIS A 1 347 ? 2.396 -30.469 -23.266 1 98.69 347 HIS A CA 1
ATOM 2714 C C . HIS A 1 347 ? 1.798 -31.859 -23.016 1 98.69 347 HIS A C 1
ATOM 2716 O O . HIS A 1 347 ? 1.28 -32.5 -23.938 1 98.69 347 HIS A O 1
ATOM 2722 N N . LEU A 1 348 ? 1.876 -32.312 -21.766 1 98.69 348 LEU A N 1
ATOM 2723 C CA . LEU A 1 348 ? 1.422 -33.656 -21.438 1 98.69 348 LEU A CA 1
ATOM 2724 C C . LEU A 1 348 ? -0.089 -33.781 -21.609 1 98.69 348 LEU A C 1
ATOM 2726 O O . LEU A 1 348 ? -0.583 -34.812 -22.078 1 98.69 348 LEU A O 1
ATOM 2730 N N . VAL A 1 349 ? -0.809 -32.75 -21.234 1 98.69 349 VAL A N 1
ATOM 2731 C CA . VAL A 1 349 ? -2.26 -32.781 -21.391 1 98.69 349 VAL A CA 1
ATOM 2732 C C . VAL A 1 349 ? -2.609 -32.844 -22.875 1 98.69 349 VAL A C 1
ATOM 2734 O O . VAL A 1 349 ? -3.488 -33.625 -23.266 1 98.69 349 VAL A O 1
ATOM 2737 N N . ALA A 1 350 ? -1.954 -32.094 -23.703 1 98.62 350 ALA A N 1
ATOM 2738 C CA . ALA A 1 350 ? -2.197 -32.125 -25.141 1 98.62 350 ALA A CA 1
ATOM 2739 C C . ALA A 1 350 ? -1.943 -33.531 -25.703 1 98.62 350 ALA A C 1
ATOM 2741 O O . ALA A 1 350 ? -2.711 -34.031 -26.531 1 98.62 350 ALA A O 1
ATOM 2742 N N . GLU A 1 351 ? -0.844 -34.156 -25.25 1 98.12 351 GLU A N 1
ATOM 2743 C CA . GLU A 1 351 ? -0.548 -35.531 -25.672 1 98.12 351 GLU A CA 1
ATOM 2744 C C . GLU A 1 351 ? -1.67 -36.469 -25.266 1 98.12 351 GLU A C 1
ATOM 2746 O O . GLU A 1 351 ? -2.094 -37.312 -26.078 1 98.12 351 GLU A O 1
ATOM 2751 N N . GLU A 1 352 ? -2.1 -36.312 -24.094 1 96.94 352 GLU A N 1
ATOM 2752 C CA . GLU A 1 352 ? -3.154 -37.188 -23.578 1 96.94 352 GLU A CA 1
ATOM 2753 C C . GLU A 1 352 ? -4.457 -36.969 -24.344 1 96.94 352 GLU A C 1
ATOM 2755 O O . GLU A 1 352 ? -5.164 -37.938 -24.656 1 96.94 352 GLU A O 1
ATOM 2760 N N . LEU A 1 353 ? -4.82 -35.781 -24.672 1 96.69 353 LEU A N 1
ATOM 2761 C CA . LEU A 1 353 ? -6.055 -35.438 -25.391 1 96.69 353 LEU A CA 1
ATOM 2762 C C . LEU A 1 353 ? -6.02 -36 -26.812 1 96.69 353 LEU A C 1
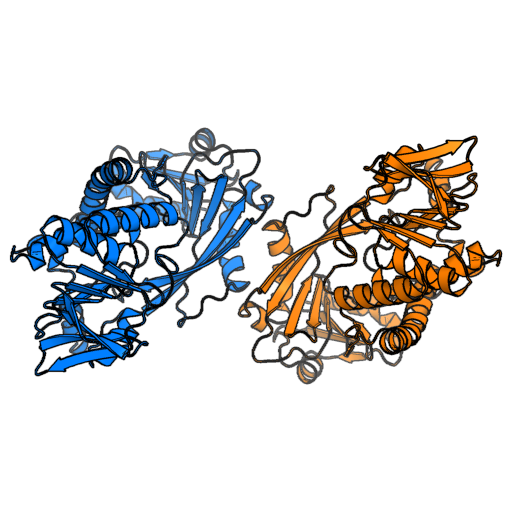ATOM 2764 O O . LEU A 1 353 ? -7.07 -36.25 -27.422 1 96.69 353 LEU A O 1
ATOM 2768 N N . GLU A 1 354 ? -4.844 -36.281 -27.312 1 95.12 354 GLU A N 1
ATOM 2769 C CA . GLU A 1 354 ? -4.68 -36.844 -28.641 1 95.12 354 GLU A CA 1
ATOM 2770 C C . GLU A 1 354 ? -4.727 -38.375 -28.578 1 95.12 354 GLU A C 1
ATOM 2772 O O . GLU A 1 354 ? -4.598 -39.062 -29.609 1 95.12 354 GLU A O 1
ATOM 2777 N N . GLY A 1 355 ? -4.738 -38.906 -27.438 1 93.75 355 GLY A N 1
ATOM 2778 C CA . GLY A 1 355 ? -4.879 -40.344 -27.297 1 93.75 355 GLY A CA 1
ATOM 2779 C C . GLY A 1 355 ? -3.59 -41.062 -26.906 1 93.75 355 GLY A C 1
ATOM 2780 O O . GLY A 1 355 ? -3.533 -42.281 -26.844 1 93.75 355 GLY A O 1
ATOM 2781 N N . LYS A 1 356 ? -2.562 -40.344 -26.625 1 95.19 356 LYS A N 1
ATOM 2782 C CA . LYS A 1 356 ? -1.308 -40.938 -26.172 1 95.19 356 LYS A CA 1
ATOM 2783 C C . LYS A 1 356 ? -1.326 -41.188 -24.672 1 95.19 356 LYS A C 1
ATOM 2785 O O . LYS A 1 356 ? -1.671 -40.281 -23.891 1 95.19 356 LYS A O 1
ATOM 2790 N N . ASP A 1 357 ? -0.912 -42.344 -24.359 1 92.19 357 ASP A N 1
ATOM 2791 C CA . ASP A 1 357 ? -0.921 -42.719 -22.938 1 92.19 357 ASP A CA 1
ATOM 2792 C C . ASP A 1 357 ? 0.172 -41.969 -22.172 1 92.19 357 ASP A C 1
ATOM 2794 O O . ASP A 1 357 ? 1.359 -42.125 -22.469 1 92.19 357 ASP A O 1
ATOM 2798 N N . GLN A 1 358 ? -0.228 -41.125 -21.219 1 92.62 358 GLN A N 1
ATOM 2799 C CA . GLN A 1 358 ? 0.71 -40.406 -20.375 1 92.62 358 GLN A CA 1
ATOM 2800 C C . GLN A 1 358 ? 0.578 -40.812 -18.906 1 92.62 358 GLN A C 1
ATOM 2802 O O . GLN A 1 358 ? 0.907 -40.031 -18.016 1 92.62 358 GLN A O 1
ATOM 2807 N N . SER A 1 359 ? 0.096 -42 -18.625 1 88.94 359 SER A N 1
ATOM 2808 C CA . SER A 1 359 ? -0.167 -42.469 -17.266 1 88.94 359 SER A CA 1
ATOM 2809 C C . SER A 1 359 ? 1.116 -42.531 -16.453 1 88.94 359 SER A C 1
ATOM 2811 O O . SER A 1 359 ? 1.094 -42.312 -15.234 1 88.94 359 SER A O 1
ATOM 2813 N N . HIS A 1 360 ? 2.223 -42.75 -17.062 1 91.44 360 HIS A N 1
ATOM 2814 C CA . HIS A 1 360 ? 3.496 -42.844 -16.375 1 91.44 360 HIS A CA 1
ATOM 2815 C C . HIS A 1 360 ? 3.938 -41.5 -15.828 1 91.44 360 HIS A C 1
ATOM 2817 O O . HIS A 1 360 ? 4.707 -41.406 -14.867 1 91.44 360 HIS A O 1
ATOM 2823 N N . LYS A 1 361 ? 3.4 -40.438 -16.422 1 94.12 361 LYS A N 1
ATOM 2824 C CA . LYS A 1 361 ? 3.811 -39.094 -16 1 94.12 361 LYS A CA 1
ATOM 2825 C C . LYS A 1 361 ? 2.695 -38.406 -15.227 1 94.12 361 LYS A C 1
ATOM 2827 O O . LYS A 1 361 ? 2.959 -37.688 -14.266 1 94.12 361 LYS A O 1
ATOM 2832 N N . LEU A 1 362 ? 1.434 -38.688 -15.617 1 96.56 362 LEU A N 1
ATOM 2833 C CA . LEU A 1 362 ? 0.321 -37.906 -15.07 1 96.56 362 LEU A CA 1
ATOM 2834 C C . LEU A 1 362 ? -0.516 -38.75 -14.117 1 96.56 362 LEU A C 1
ATOM 2836 O O . LEU A 1 362 ? -1.335 -38.25 -13.367 1 96.56 362 LEU A O 1
ATOM 2840 N N . GLY A 1 363 ? -0.307 -40.031 -14.086 1 94.62 363 GLY A N 1
ATOM 2841 C CA . GLY A 1 363 ? -1.178 -40.969 -13.383 1 94.62 363 GLY A CA 1
ATOM 2842 C C . GLY A 1 363 ? -1.301 -40.656 -11.898 1 94.62 363 GLY A C 1
ATOM 2843 O O . GLY A 1 363 ? -2.363 -40.875 -11.305 1 94.62 363 GLY A O 1
ATOM 2844 N N . SER A 1 364 ? -0.237 -40.156 -11.305 1 94.88 364 SER A N 1
ATOM 2845 C CA . SER A 1 364 ? -0.197 -39.938 -9.867 1 94.88 364 SER A CA 1
ATOM 2846 C C . SER A 1 364 ? -0.919 -38.625 -9.508 1 94.88 364 SER A C 1
ATOM 2848 O O . SER A 1 364 ? -1.146 -38.344 -8.328 1 94.88 364 SER A O 1
ATOM 2850 N N . PHE A 1 365 ? -1.414 -37.875 -10.469 1 97.5 365 PHE A N 1
ATOM 2851 C CA . PHE A 1 365 ? -1.941 -36.562 -10.195 1 97.5 365 PHE A CA 1
ATOM 2852 C C . PHE A 1 365 ? -3.447 -36.5 -10.43 1 97.5 365 PHE A C 1
ATOM 2854 O O . PHE A 1 365 ? -4.051 -35.438 -10.414 1 97.5 365 PHE A O 1
ATOM 2861 N N . GLY A 1 366 ? -4.035 -37.656 -10.625 1 97.38 366 GLY A N 1
ATOM 2862 C CA . GLY A 1 366 ? -5.461 -37.688 -10.906 1 97.38 366 GLY A CA 1
ATOM 2863 C C . GLY A 1 366 ? -6.316 -37.438 -9.68 1 97.38 366 GLY A C 1
ATOM 2864 O O . GLY A 1 366 ? -5.855 -37.594 -8.547 1 97.38 366 GLY A O 1
ATOM 2865 N N . LEU A 1 367 ? -7.559 -37.094 -10.008 1 97.38 367 LEU A N 1
ATOM 2866 C CA . LEU A 1 367 ? -8.531 -36.812 -8.945 1 97.38 367 LEU A CA 1
ATOM 2867 C C . LEU A 1 367 ? -8.789 -38.062 -8.117 1 97.38 367 LEU A C 1
ATOM 2869 O O . LEU A 1 367 ? -9.109 -38 -6.934 1 97.38 367 LEU A O 1
ATOM 2873 N N . HIS A 1 368 ? -8.586 -39.219 -8.688 1 94.94 368 HIS A N 1
ATOM 2874 C CA . HIS A 1 368 ? -8.883 -40.5 -8.062 1 94.94 368 HIS A CA 1
ATOM 2875 C C . HIS A 1 368 ? -8.062 -40.719 -6.789 1 94.94 368 HIS A C 1
ATOM 2877 O O . HIS A 1 368 ? -8.43 -41.5 -5.922 1 94.94 368 HIS A O 1
ATOM 2883 N N . ARG A 1 369 ? -6.918 -40 -6.688 1 94.38 369 ARG A N 1
ATOM 2884 C CA . ARG A 1 369 ? -6.031 -40.219 -5.551 1 94.38 369 ARG A CA 1
ATOM 2885 C C . ARG A 1 369 ? -6.676 -39.719 -4.254 1 94.38 369 ARG A C 1
ATOM 2887 O O . ARG A 1 369 ? -6.215 -40.062 -3.164 1 94.38 369 ARG A O 1
ATOM 2894 N N . PHE A 1 370 ? -7.746 -38.906 -4.316 1 93.94 370 PHE A N 1
ATOM 2895 C CA . PHE A 1 370 ? -8.438 -38.406 -3.135 1 93.94 370 PHE A CA 1
ATOM 2896 C C . PHE A 1 370 ? -9.641 -39.281 -2.803 1 93.94 370 PHE A C 1
ATOM 2898 O O . PHE A 1 370 ? -10.266 -39.125 -1.75 1 93.94 370 PHE A O 1
ATOM 2905 N N . ALA A 1 371 ? -10.172 -40.031 -3.576 1 78.75 371 ALA A N 1
ATOM 2906 C CA . ALA A 1 371 ? -11.281 -40.938 -3.293 1 78.75 371 ALA A CA 1
ATOM 2907 C C . ALA A 1 371 ? -10.875 -42 -2.275 1 78.75 371 ALA A C 1
ATOM 2909 O O . ALA A 1 371 ? -11.703 -42.438 -1.477 1 78.75 371 ALA A O 1
ATOM 2910 N N . MET A 1 372 ? -9.656 -42.469 -2.314 1 57.31 372 MET A N 1
ATOM 2911 C CA . MET A 1 372 ? -9.25 -43.594 -1.468 1 57.31 372 MET A CA 1
ATOM 2912 C C . MET A 1 372 ? -9.211 -43.188 -0.001 1 57.31 372 MET A C 1
ATOM 2914 O O . MET A 1 372 ? -9.289 -44.031 0.891 1 57.31 372 MET A O 1
ATOM 2918 N N . VAL A 1 373 ? -8.984 -42.062 0.457 1 48.25 373 VAL A N 1
ATOM 2919 C CA . VAL A 1 373 ? -8.734 -41.719 1.852 1 48.25 373 VAL A CA 1
ATOM 2920 C C . VAL A 1 373 ? -10.062 -41.625 2.604 1 48.25 373 VAL A C 1
ATOM 2922 O O . VAL A 1 373 ? -10.094 -41.688 3.836 1 48.25 373 VAL A O 1
ATOM 2925 N N . GLU A 1 374 ? -11.219 -41.344 2.027 1 42.69 374 GLU A N 1
ATOM 2926 C CA . GLU A 1 374 ? -12.422 -41.219 2.85 1 42.69 374 GLU A CA 1
ATOM 2927 C C . GLU A 1 374 ? -12.828 -42.562 3.457 1 42.69 374 GLU A C 1
ATOM 2929 O O . GLU A 1 374 ? -13.719 -42.594 4.309 1 42.69 374 GLU A O 1
ATOM 2934 N N . ARG A 1 375 ? -12.5 -43.625 2.84 1 44.56 375 ARG A N 1
ATOM 2935 C CA . ARG A 1 375 ? -12.938 -44.812 3.58 1 44.56 375 ARG A CA 1
ATOM 2936 C C . ARG A 1 375 ? -12.016 -45.094 4.762 1 44.56 375 ARG A C 1
ATOM 2938 O O . ARG A 1 375 ? -12.188 -46.094 5.461 1 44.56 375 ARG A O 1
ATOM 2945 N N . ARG A 1 376 ? -10.906 -44.469 4.855 1 33.94 376 ARG A N 1
ATOM 2946 C CA . ARG A 1 376 ? -10.234 -44.875 6.086 1 33.94 376 ARG A CA 1
ATOM 2947 C C . ARG A 1 376 ? -10.578 -43.938 7.242 1 33.94 376 ARG A C 1
ATOM 2949 O O . ARG A 1 376 ? -10.68 -42.75 7.055 1 33.94 376 ARG A O 1
ATOM 2956 N N . MET B 1 1 ? 4.688 38.938 -18.453 1 76.12 1 MET B N 1
ATOM 2957 C CA . MET B 1 1 ? 3.477 39.625 -18 1 76.12 1 MET B CA 1
ATOM 2958 C C . MET B 1 1 ? 3.596 40.031 -16.547 1 76.12 1 MET B C 1
ATOM 2960 O O . MET B 1 1 ? 4.234 39.344 -15.75 1 76.12 1 MET B O 1
ATOM 2964 N N . LYS B 1 2 ? 3.25 41.25 -16.297 1 89.44 2 LYS B N 1
ATOM 2965 C CA . LYS B 1 2 ? 3.281 41.781 -14.953 1 89.44 2 LYS B CA 1
ATOM 2966 C C . LYS B 1 2 ? 1.874 41.938 -14.383 1 89.44 2 LYS B C 1
ATOM 2968 O O . LYS B 1 2 ? 0.976 42.438 -15.047 1 89.44 2 LYS B O 1
ATOM 2973 N N . GLU B 1 3 ? 1.656 41.25 -13.188 1 94.75 3 GLU B N 1
ATOM 2974 C CA . GLU B 1 3 ? 0.377 41.344 -12.492 1 94.75 3 GLU B CA 1
ATOM 2975 C C . GLU B 1 3 ? 0.545 41.969 -11.102 1 94.75 3 GLU B C 1
ATOM 2977 O O . GLU B 1 3 ? 1.592 41.781 -10.469 1 94.75 3 GLU B O 1
ATOM 2982 N N . ARG B 1 4 ? -0.48 42.719 -10.656 1 97.31 4 ARG B N 1
ATOM 2983 C CA . ARG B 1 4 ? -0.389 43.406 -9.375 1 97.31 4 ARG B CA 1
ATOM 2984 C C . ARG B 1 4 ? -1.48 42.938 -8.422 1 97.31 4 ARG B C 1
ATOM 2986 O O . ARG B 1 4 ? -2.635 42.781 -8.82 1 97.31 4 ARG B O 1
ATOM 2993 N N . PHE B 1 5 ? -1.088 42.719 -7.211 1 98.38 5 PHE B N 1
ATOM 2994 C CA . PHE B 1 5 ? -1.988 42.312 -6.137 1 98.38 5 PHE B CA 1
ATOM 2995 C C . PHE B 1 5 ? -1.652 43.031 -4.844 1 98.38 5 PHE B C 1
ATOM 2997 O O . PHE B 1 5 ? -0.568 43.625 -4.711 1 98.38 5 PHE B O 1
ATOM 3004 N N . ASP B 1 6 ? -2.643 43.156 -3.943 1 98.44 6 ASP B N 1
ATOM 3005 C CA . ASP B 1 6 ? -2.32 43.625 -2.602 1 98.44 6 ASP B CA 1
ATOM 3006 C C . ASP B 1 6 ? -1.479 42.594 -1.846 1 98.44 6 ASP B C 1
ATOM 3008 O O . ASP B 1 6 ? -0.514 42.938 -1.167 1 98.44 6 ASP B O 1
ATOM 3012 N N . LEU B 1 7 ? -1.87 41.312 -2.012 1 98.69 7 LEU B N 1
ATOM 3013 C CA . LEU B 1 7 ? -1.219 40.219 -1.291 1 98.69 7 LEU B CA 1
ATOM 3014 C C . LEU B 1 7 ? -0.877 39.062 -2.232 1 98.69 7 LEU B C 1
ATOM 3016 O O . LEU B 1 7 ? -1.707 38.656 -3.049 1 98.69 7 LEU B O 1
ATOM 3020 N N . CYS B 1 8 ? 0.337 38.562 -2.148 1 98.81 8 CYS B N 1
ATOM 3021 C CA . CYS B 1 8 ? 0.768 37.312 -2.779 1 98.81 8 CYS B CA 1
ATOM 3022 C C . CYS B 1 8 ? 1.094 36.281 -1.733 1 98.81 8 CYS B C 1
ATOM 3024 O O . CYS B 1 8 ? 2.047 36.406 -0.968 1 98.81 8 CYS B O 1
ATOM 3026 N N . ILE B 1 9 ? 0.28 35.281 -1.695 1 98.94 9 ILE B N 1
ATOM 3027 C CA . ILE B 1 9 ? 0.469 34.188 -0.734 1 98.94 9 ILE B CA 1
ATOM 3028 C C . ILE B 1 9 ? 1.101 32.969 -1.428 1 98.94 9 ILE B C 1
ATOM 3030 O O . ILE B 1 9 ? 0.561 32.469 -2.41 1 98.94 9 ILE B O 1
ATOM 3034 N N . ILE B 1 10 ? 2.254 32.531 -0.9 1 98.75 10 ILE B N 1
ATOM 3035 C CA . ILE B 1 10 ? 2.961 31.375 -1.428 1 98.75 10 ILE B CA 1
ATOM 3036 C C . ILE B 1 10 ? 2.598 30.141 -0.611 1 98.75 10 ILE B C 1
ATOM 3038 O O . ILE B 1 10 ? 3.059 29.969 0.521 1 98.75 10 ILE B O 1
ATOM 3042 N N . GLY B 1 11 ? 1.803 29.266 -1.205 1 98.44 11 GLY B N 1
ATOM 3043 C CA . GLY B 1 11 ? 1.342 28.062 -0.536 1 98.44 11 GLY B CA 1
ATOM 3044 C C . GLY B 1 11 ? -0.17 27.953 -0.471 1 98.44 11 GLY B C 1
ATOM 3045 O O . GLY B 1 11 ? -0.831 28.797 0.145 1 98.44 11 GLY B O 1
ATOM 3046 N N . GLY B 1 12 ? -0.643 26.922 -1.097 1 97.94 12 GLY B N 1
ATOM 3047 C CA . GLY B 1 12 ? -2.076 26.703 -1.15 1 97.94 12 GLY B CA 1
ATOM 3048 C C . GLY B 1 12 ? -2.553 25.672 -0.143 1 97.94 12 GLY B C 1
ATOM 3049 O O . GLY B 1 12 ? -3.436 24.859 -0.442 1 97.94 12 GLY B O 1
ATOM 3050 N N . GLY B 1 13 ? -2.006 25.625 1.039 1 98.06 13 GLY B N 1
ATOM 3051 C CA . GLY B 1 13 ? -2.477 24.797 2.141 1 98.06 13 GLY B CA 1
ATOM 3052 C C . GLY B 1 13 ? -3.512 25.484 3.006 1 98.06 13 GLY B C 1
ATOM 3053 O O . GLY B 1 13 ? -4.016 26.547 2.646 1 98.06 13 GLY B O 1
ATOM 3054 N N . VAL B 1 14 ? -3.764 24.891 4.145 1 98.44 14 VAL B N 1
ATOM 3055 C CA . VAL B 1 14 ? -4.836 25.406 4.996 1 98.44 14 VAL B CA 1
ATOM 3056 C C . VAL B 1 14 ? -4.453 26.766 5.555 1 98.44 14 VAL B C 1
ATOM 3058 O O . VAL B 1 14 ? -5.309 27.641 5.734 1 98.44 14 VAL B O 1
ATOM 3061 N N . ILE B 1 15 ? -3.193 26.984 5.789 1 98.69 15 ILE B N 1
ATOM 3062 C CA . ILE B 1 15 ? -2.752 28.266 6.344 1 98.69 15 ILE B CA 1
ATOM 3063 C C . ILE B 1 15 ? -2.895 29.359 5.293 1 98.69 15 ILE B C 1
ATOM 3065 O O . ILE B 1 15 ? -3.516 30.391 5.547 1 98.69 15 ILE B O 1
ATOM 3069 N N . GLY B 1 16 ? -2.389 29.125 4.074 1 98.81 16 GLY B N 1
ATOM 3070 C CA . GLY B 1 16 ? -2.469 30.109 3.004 1 98.81 16 GLY B CA 1
ATOM 3071 C C . GLY B 1 16 ? -3.896 30.453 2.621 1 98.81 16 GLY B C 1
ATOM 3072 O O . GLY B 1 16 ? -4.234 31.641 2.475 1 98.81 16 GLY B O 1
ATOM 3073 N N . LEU B 1 17 ? -4.68 29.5 2.529 1 98.81 17 LEU B N 1
ATOM 3074 C CA . LEU B 1 17 ? -6.066 29.719 2.133 1 98.81 17 LEU B CA 1
ATOM 3075 C C . LEU B 1 17 ? -6.836 30.453 3.232 1 98.81 17 LEU B C 1
ATOM 3077 O O . LEU B 1 17 ? -7.711 31.266 2.947 1 98.81 17 LEU B O 1
ATOM 3081 N N . SER B 1 18 ? -6.543 30.109 4.488 1 98.88 18 SER B N 1
ATOM 3082 C CA . SER B 1 18 ? -7.191 30.812 5.598 1 98.88 18 SER B CA 1
ATOM 3083 C C . SER B 1 18 ? -6.848 32.281 5.598 1 98.88 18 SER B C 1
ATOM 3085 O O . SER B 1 18 ? -7.727 33.125 5.781 1 98.88 18 SER B O 1
ATOM 3087 N N . ILE B 1 19 ? -5.625 32.594 5.34 1 98.88 19 ILE B N 1
ATOM 3088 C CA . ILE B 1 19 ? -5.199 33.969 5.273 1 98.88 19 ILE B CA 1
ATOM 3089 C C . ILE B 1 19 ? -5.875 34.656 4.086 1 98.88 19 ILE B C 1
ATOM 3091 O O . ILE B 1 19 ? -6.375 35.781 4.211 1 98.88 19 ILE B O 1
ATOM 3095 N N . ALA B 1 20 ? -5.918 33.969 2.959 1 98.94 20 ALA B N 1
ATOM 3096 C CA . ALA B 1 20 ? -6.535 34.531 1.751 1 98.94 20 ALA B CA 1
ATOM 3097 C C . ALA B 1 20 ? -7.996 34.906 1.999 1 98.94 20 ALA B C 1
ATOM 3099 O O . ALA B 1 20 ? -8.43 36 1.633 1 98.94 20 ALA B O 1
ATOM 3100 N N . ILE B 1 21 ? -8.695 34.062 2.641 1 98.94 21 ILE B N 1
ATOM 3101 C CA . ILE B 1 21 ? -10.117 34.25 2.9 1 98.94 21 ILE B CA 1
ATOM 3102 C C . ILE B 1 21 ? -10.312 35.469 3.799 1 98.94 21 ILE B C 1
ATOM 3104 O O . ILE B 1 21 ? -11.094 36.375 3.479 1 98.94 21 ILE B O 1
ATOM 3108 N N . HIS B 1 22 ? -9.609 35.5 4.883 1 98.88 22 HIS B N 1
ATOM 3109 C CA . HIS B 1 22 ? -9.812 36.562 5.879 1 98.88 22 HIS B CA 1
ATOM 3110 C C . HIS B 1 22 ? -9.398 37.906 5.34 1 98.88 22 HIS B C 1
ATOM 3112 O O . HIS B 1 22 ? -10.031 38.938 5.656 1 98.88 22 HIS B O 1
ATOM 3118 N N . THR B 1 23 ? -8.383 37.969 4.52 1 98.81 23 THR B N 1
ATOM 3119 C CA . THR B 1 23 ? -7.941 39.219 3.943 1 98.81 23 THR B CA 1
ATOM 3120 C C . THR B 1 23 ? -8.875 39.656 2.818 1 98.81 23 THR B C 1
ATOM 3122 O O . THR B 1 23 ? -9.18 40.844 2.678 1 98.81 23 THR B O 1
ATOM 3125 N N . ALA B 1 24 ? -9.328 38.688 2.053 1 98.75 24 ALA B N 1
ATOM 3126 C CA . ALA B 1 24 ? -10.273 39 0.984 1 98.75 24 ALA B CA 1
ATOM 3127 C C . ALA B 1 24 ? -11.578 39.562 1.55 1 98.75 24 ALA B C 1
ATOM 3129 O O . ALA B 1 24 ? -12.18 40.469 0.971 1 98.75 24 ALA B O 1
ATOM 3130 N N . LYS B 1 25 ? -12.039 39 2.639 1 98.19 25 LYS B N 1
ATOM 3131 C CA . LYS B 1 25 ? -13.242 39.469 3.305 1 98.19 25 LYS B CA 1
ATOM 3132 C C . LYS B 1 25 ? -13.109 40.969 3.664 1 98.19 25 LYS B C 1
ATOM 3134 O O . LYS B 1 25 ? -14.117 41.656 3.752 1 98.19 25 LYS B O 1
ATOM 3139 N N . LYS B 1 26 ? -11.898 41.344 3.793 1 97.56 26 LYS B N 1
ATOM 3140 C CA . LYS B 1 26 ? -11.633 42.75 4.164 1 97.56 26 LYS B CA 1
ATOM 3141 C C . LYS B 1 26 ? -11.367 43.594 2.93 1 97.56 26 LYS B C 1
ATOM 3143 O O . LYS B 1 26 ? -11.023 44.781 3.049 1 97.56 26 LYS B O 1
ATOM 3148 N N . GLY B 1 27 ? -11.398 43 1.751 1 97.8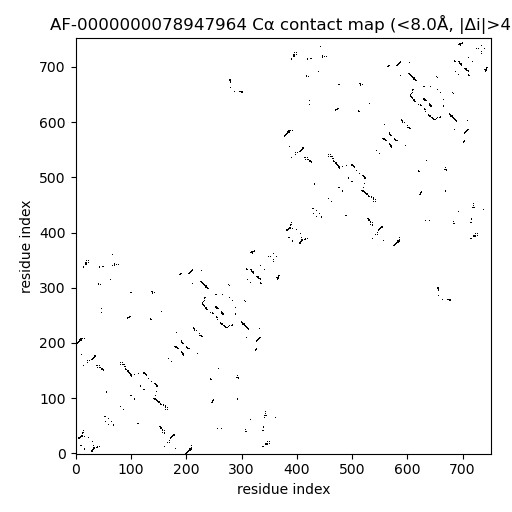1 27 GLY B N 1
ATOM 3149 C CA . GLY B 1 27 ? -11.398 43.75 0.515 1 97.81 27 GLY B CA 1
ATOM 3150 C C . GLY B 1 27 ? -10.07 43.688 -0.222 1 97.81 27 GLY B C 1
ATOM 3151 O O . GLY B 1 27 ? -9.906 44.344 -1.262 1 97.81 27 GLY B O 1
ATOM 3152 N N . ALA B 1 28 ? -9.148 42.906 0.222 1 98.44 28 ALA B N 1
ATOM 3153 C CA . ALA B 1 28 ? -7.84 42.844 -0.412 1 98.44 28 ALA B CA 1
ATOM 3154 C C . ALA B 1 28 ? -7.902 42.062 -1.721 1 98.44 28 ALA B C 1
ATOM 3156 O O . ALA B 1 28 ? -8.648 41.094 -1.831 1 98.44 28 ALA B O 1
ATOM 3157 N N . ASN B 1 29 ? -7.141 42.5 -2.682 1 98.69 29 ASN B N 1
ATOM 3158 C CA . ASN B 1 29 ? -6.879 41.719 -3.891 1 98.69 29 ASN B CA 1
ATOM 3159 C C . ASN B 1 29 ? -5.77 40.688 -3.67 1 98.69 29 ASN B C 1
ATOM 3161 O O . ASN B 1 29 ? -4.59 41.031 -3.615 1 98.69 29 ASN B O 1
ATOM 3165 N N . VAL B 1 30 ? -6.176 39.406 -3.635 1 98.81 30 VAL B N 1
ATOM 3166 C CA . VAL B 1 30 ? -5.262 38.406 -3.125 1 98.81 30 VAL B CA 1
ATOM 3167 C C . VAL B 1 30 ? -4.973 37.375 -4.219 1 98.81 30 VAL B C 1
ATOM 3169 O O . VAL B 1 30 ? -5.879 36.969 -4.945 1 98.81 30 VAL B O 1
ATOM 3172 N N . LEU B 1 31 ? -3.674 36.906 -4.32 1 98.81 31 LEU B N 1
ATOM 3173 C CA . LEU B 1 31 ? -3.23 35.812 -5.148 1 98.81 31 LEU B CA 1
ATOM 3174 C C . LEU B 1 31 ? -2.6 34.719 -4.297 1 98.81 31 LEU B C 1
ATOM 3176 O O . LEU B 1 31 ? -1.738 35 -3.457 1 98.81 31 LEU B O 1
ATOM 3180 N N . VAL B 1 32 ? -3.111 33.5 -4.473 1 98.81 32 VAL B N 1
ATOM 3181 C CA . VAL B 1 32 ? -2.467 32.344 -3.893 1 98.81 32 VAL B CA 1
ATOM 3182 C C . VAL B 1 32 ? -1.778 31.531 -4.992 1 98.81 32 VAL B C 1
ATOM 3184 O O . VAL B 1 32 ? -2.4 31.188 -5.996 1 98.81 32 VAL B O 1
ATOM 3187 N N . VAL B 1 33 ? -0.489 31.234 -4.816 1 98.44 33 VAL B N 1
ATOM 3188 C CA . VAL B 1 33 ? 0.227 30.406 -5.777 1 98.44 33 VAL B CA 1
ATOM 3189 C C . VAL B 1 33 ? 0.643 29.094 -5.109 1 98.44 33 VAL B C 1
ATOM 3191 O O . VAL B 1 33 ? 1.051 29.078 -3.947 1 98.44 33 VAL B O 1
ATOM 3194 N N . GLU B 1 34 ? 0.44 28.016 -5.789 1 97.94 34 GLU B N 1
ATOM 3195 C CA . GLU B 1 34 ? 0.761 26.656 -5.355 1 97.94 34 GLU B CA 1
ATOM 3196 C C . GLU B 1 34 ? 1.524 25.906 -6.438 1 97.94 34 GLU B C 1
ATOM 3198 O O . GLU B 1 34 ? 1.082 25.844 -7.586 1 97.94 34 GLU B O 1
ATOM 3203 N N . LYS B 1 35 ? 2.711 25.391 -6.074 1 96 35 LYS B N 1
ATOM 3204 C CA . LYS B 1 35 ? 3.588 24.766 -7.059 1 96 35 LYS B CA 1
ATOM 3205 C C . LYS B 1 35 ? 2.941 23.516 -7.66 1 96 35 LYS B C 1
ATOM 3207 O O . LYS B 1 35 ? 3.162 23.203 -8.828 1 96 35 LYS B O 1
ATOM 3212 N N . ASP B 1 36 ? 2.145 22.797 -6.844 1 95.19 36 ASP B N 1
ATOM 3213 C CA . ASP B 1 36 ? 1.436 21.609 -7.324 1 95.19 36 ASP B CA 1
ATOM 3214 C C . ASP B 1 36 ? -0.077 21.812 -7.277 1 95.19 36 ASP B C 1
ATOM 3216 O O . ASP B 1 36 ? -0.596 22.766 -7.863 1 95.19 36 ASP B O 1
ATOM 3220 N N . ARG B 1 37 ? -0.78 20.953 -6.656 1 94.38 37 ARG B N 1
ATOM 3221 C CA . ARG B 1 37 ? -2.211 21.109 -6.418 1 94.38 37 ARG B CA 1
ATOM 3222 C C . ARG B 1 37 ? -2.484 21.5 -4.969 1 94.38 37 ARG B C 1
ATOM 3224 O O . ARG B 1 37 ? -1.675 21.219 -4.082 1 94.38 37 ARG B O 1
ATOM 3231 N N . LEU B 1 38 ? -3.588 22.109 -4.75 1 95.19 38 LEU B N 1
ATOM 3232 C CA . LEU B 1 38 ? -3.959 22.547 -3.408 1 95.19 38 LEU B CA 1
ATOM 3233 C C . LEU B 1 38 ? -4 21.359 -2.449 1 95.19 38 LEU B C 1
ATOM 3235 O O . LEU B 1 38 ? -4.512 20.281 -2.795 1 95.19 38 LEU B O 1
ATOM 3239 N N . GLY B 1 39 ? -3.42 21.5 -1.346 1 91.31 39 GLY B N 1
ATOM 3240 C CA . GLY B 1 39 ? -3.6 20.578 -0.236 1 91.31 39 GLY B CA 1
ATOM 3241 C C . GLY B 1 39 ? -2.912 19.234 -0.451 1 91.31 39 GLY B C 1
ATOM 3242 O O . GLY B 1 39 ? -3.312 18.234 0.132 1 91.31 39 GLY B O 1
ATOM 3243 N N . GLN B 1 40 ? -1.886 19.125 -1.251 1 87.56 40 GLN B N 1
ATOM 3244 C CA . GLN B 1 40 ? -1.28 17.844 -1.592 1 87.56 40 GLN B CA 1
ATOM 3245 C C . GLN B 1 40 ? -0.212 17.453 -0.576 1 87.56 40 GLN B C 1
ATOM 3247 O O . GLN B 1 40 ? 0.26 16.312 -0.571 1 87.56 40 GLN B O 1
ATOM 3252 N N . GLU B 1 41 ? 0.127 18.312 0.312 1 89.81 41 GLU B N 1
ATOM 3253 C CA . GLU B 1 41 ? 1.175 18.016 1.283 1 89.81 41 GLU B CA 1
ATOM 3254 C C . GLU B 1 41 ? 0.598 17.844 2.688 1 89.81 41 GLU B C 1
ATOM 3256 O O . GLU B 1 41 ? -0.349 17.094 2.893 1 89.81 41 GLU B O 1
ATOM 3261 N N . ALA B 1 42 ? 1.114 18.484 3.664 1 86.62 42 ALA B N 1
ATOM 3262 C CA . ALA B 1 42 ? 0.696 18.266 5.047 1 86.62 42 ALA B CA 1
ATOM 3263 C C . ALA B 1 42 ? -0.794 18.531 5.219 1 86.62 42 ALA B C 1
ATOM 3265 O O . ALA B 1 42 ? -1.467 17.875 6.016 1 86.62 42 ALA B O 1
ATOM 3266 N N . SER B 1 43 ? -1.258 19.422 4.469 1 88.69 43 SER B N 1
ATOM 3267 C CA . SER B 1 43 ? -2.658 19.812 4.59 1 88.69 43 SER B CA 1
ATOM 3268 C C . SER B 1 43 ? -3.586 18.719 4.07 1 88.69 43 SER B C 1
ATOM 3270 O O . SER B 1 43 ? -4.789 18.734 4.344 1 88.69 43 SER B O 1
ATOM 3272 N N . GLY B 1 44 ? -3.082 17.844 3.309 1 87.12 44 GLY B N 1
ATOM 3273 C CA . GLY B 1 44 ? -3.861 16.734 2.805 1 87.12 44 GLY B CA 1
ATOM 3274 C C . GLY B 1 44 ? -3.789 15.5 3.693 1 87.12 44 GLY B C 1
ATOM 3275 O O . GLY B 1 44 ? -4.219 14.414 3.299 1 87.12 44 GLY B O 1
ATOM 3276 N N . GLY B 1 45 ? -3.246 15.625 4.82 1 86.69 45 GLY B N 1
ATOM 3277 C CA . GLY B 1 45 ? -3.195 14.508 5.746 1 86.69 45 GLY B CA 1
ATOM 3278 C C . GLY B 1 45 ? -4.559 13.898 6.02 1 86.69 45 GLY B C 1
ATOM 3279 O O . GLY B 1 45 ? -5.57 14.367 5.492 1 86.69 45 GLY B O 1
ATOM 3280 N N . ARG B 1 46 ? -4.602 12.844 6.812 1 83.5 46 ARG B N 1
ATOM 3281 C CA . ARG B 1 46 ? -5.84 12.078 6.902 1 83.5 46 ARG B CA 1
ATOM 3282 C C . ARG B 1 46 ? -6.418 12.133 8.312 1 83.5 46 ARG B C 1
ATOM 3284 O O . ARG B 1 46 ? -7.59 11.82 8.523 1 83.5 46 ARG B O 1
ATOM 3291 N N . ALA B 1 47 ? -5.672 12.648 9.297 1 91.38 47 ALA B N 1
ATOM 3292 C CA . ALA B 1 47 ? -6.152 12.555 10.672 1 91.38 47 ALA B CA 1
ATOM 3293 C C . ALA B 1 47 ? -7.082 13.719 11.008 1 91.38 47 ALA B C 1
ATOM 3295 O O . ALA B 1 47 ? -8.242 13.508 11.359 1 91.38 47 ALA B O 1
ATOM 3296 N N . GLY B 1 48 ? -6.582 14.953 10.852 1 94.81 48 GLY B N 1
ATOM 3297 C CA . GLY B 1 48 ? -7.402 16.125 11.109 1 94.81 48 GLY B CA 1
ATOM 3298 C C . GLY B 1 48 ? -7.816 16.266 12.562 1 94.81 48 GLY B C 1
ATOM 3299 O O . GLY B 1 48 ? -8.906 16.766 12.859 1 94.81 48 GLY B O 1
ATOM 3300 N N . LEU B 1 49 ? -7.023 15.758 13.484 1 93.56 49 LEU B N 1
ATOM 3301 C CA . LEU B 1 49 ? -7.281 15.883 14.914 1 93.56 49 LEU B CA 1
ATOM 3302 C C . LEU B 1 49 ? -7.211 17.344 15.359 1 93.56 49 LEU B C 1
ATOM 3304 O O . LEU B 1 49 ? -6.293 18.062 14.969 1 93.56 49 LEU B O 1
ATOM 3308 N N . LEU B 1 50 ? -8.195 17.734 16.109 1 94.38 50 LEU B N 1
ATOM 3309 C CA . LEU B 1 50 ? -8.258 19.125 16.578 1 94.38 50 LEU B CA 1
ATOM 3310 C C . LEU B 1 50 ? -8 19.188 18.078 1 94.38 50 LEU B C 1
ATOM 3312 O O . LEU B 1 50 ? -8.656 19.953 18.781 1 94.38 50 LEU B O 1
ATOM 3316 N N . THR B 1 51 ? -7.07 18.422 18.516 1 86.44 51 THR B N 1
ATOM 3317 C CA . THR B 1 51 ? -6.715 18.438 19.922 1 86.44 51 THR B CA 1
ATOM 3318 C C . THR B 1 51 ? -5.738 19.578 20.234 1 86.44 51 THR B C 1
ATOM 3320 O O . THR B 1 51 ? -4.758 19.766 19.516 1 86.44 51 THR B O 1
ATOM 3323 N N . THR B 1 52 ? -6.066 20.328 21.219 1 82.19 52 THR B N 1
ATOM 3324 C CA . THR B 1 52 ? -5.23 21.469 21.578 1 82.19 52 THR B CA 1
ATOM 3325 C C . THR B 1 52 ? -3.949 21 22.266 1 82.19 52 THR B C 1
ATOM 3327 O O . THR B 1 52 ? -3.871 19.859 22.734 1 82.19 52 THR B O 1
ATOM 3330 N N . VAL B 1 53 ? -2.883 21.828 22.141 1 64.44 53 VAL B N 1
ATOM 3331 C CA . VAL B 1 53 ? -1.567 21.547 22.703 1 64.44 53 VAL B CA 1
ATOM 3332 C C . VAL B 1 53 ? -1.643 21.609 24.234 1 64.44 53 VAL B C 1
ATOM 3334 O O . VAL B 1 53 ? -1.912 22.672 24.797 1 64.44 53 VAL B O 1
ATOM 3337 N N . ALA B 1 54 ? -2.631 21.219 24.75 1 56.72 54 ALA B N 1
ATOM 3338 C CA . ALA B 1 54 ? -2.785 21.391 26.188 1 56.72 54 ALA B CA 1
ATOM 3339 C C . ALA B 1 54 ? -1.866 20.438 26.953 1 56.72 54 ALA B C 1
ATOM 3341 O O . ALA B 1 54 ? -1.548 20.688 28.125 1 56.72 54 ALA B O 1
ATOM 3342 N N . GLU B 1 55 ? -1.331 19.375 26.219 1 51.16 55 GLU B N 1
ATOM 3343 C CA . GLU B 1 55 ? -0.838 18.266 27.031 1 51.16 55 GLU B CA 1
ATOM 3344 C C . GLU B 1 55 ? 0.532 18.594 27.625 1 51.16 55 GLU B C 1
ATOM 3346 O O . GLU B 1 55 ? 1.505 18.766 26.891 1 51.16 55 GLU B O 1
ATOM 3351 N N . GLY B 1 56 ? 0.586 18.938 28.891 1 49.84 56 GLY B N 1
ATOM 3352 C CA . GLY B 1 56 ? 1.749 19 29.75 1 49.84 56 GLY B CA 1
ATOM 3353 C C . GLY B 1 56 ? 2.277 20.406 29.922 1 49.84 56 GLY B C 1
ATOM 3354 O O . GLY B 1 56 ? 3.34 20.609 30.516 1 49.84 56 GLY B O 1
ATOM 3355 N N . VAL B 1 57 ? 1.58 21.375 29.078 1 57.22 57 VAL B N 1
ATOM 3356 C CA . VAL B 1 57 ? 2.227 22.672 29.172 1 57.22 57 VAL B CA 1
ATOM 3357 C C . VAL B 1 57 ? 1.376 23.609 30.031 1 57.22 57 VAL B C 1
ATOM 3359 O O . VAL B 1 57 ? 0.171 23.391 30.188 1 57.22 57 VAL B O 1
ATOM 3362 N N . ASP B 1 58 ? 2.078 24.438 30.625 1 65 58 ASP B N 1
ATOM 3363 C CA . ASP B 1 58 ? 1.525 25.547 31.391 1 65 58 ASP B CA 1
ATOM 3364 C C . ASP B 1 58 ? 0.404 26.234 30.609 1 65 58 ASP B C 1
ATOM 3366 O O . ASP B 1 58 ? 0.566 26.562 29.438 1 65 58 ASP B O 1
ATOM 3370 N N . ARG B 1 59 ? -0.842 26.172 31.188 1 69.44 59 ARG B N 1
ATOM 3371 C CA . ARG B 1 59 ? -2.035 26.797 30.609 1 69.44 59 ARG B CA 1
ATOM 3372 C C . ARG B 1 59 ? -1.768 28.234 30.219 1 69.44 59 ARG B C 1
ATOM 3374 O O . ARG B 1 59 ? -2.504 28.812 29.422 1 69.44 59 ARG B O 1
ATOM 3381 N N . HIS B 1 60 ? -0.65 28.719 30.734 1 79.25 60 HIS B N 1
ATOM 3382 C CA . HIS B 1 60 ? -0.38 30.125 30.469 1 79.25 60 HIS B CA 1
ATOM 3383 C C . HIS B 1 60 ? 0.66 30.297 29.375 1 79.25 60 HIS B C 1
ATOM 3385 O O . HIS B 1 60 ? 0.96 31.422 28.953 1 79.25 60 HIS B O 1
ATOM 3391 N N . ASP B 1 61 ? 0.993 29.203 28.844 1 86.81 61 ASP B N 1
ATOM 3392 C CA . ASP B 1 61 ? 1.916 29.234 27.719 1 86.81 61 ASP B CA 1
ATOM 3393 C C . ASP B 1 61 ? 1.238 29.797 26.469 1 86.81 61 ASP B C 1
ATOM 3395 O O . ASP B 1 61 ? 0.091 29.469 26.172 1 86.81 61 ASP B O 1
ATOM 3399 N N . PRO B 1 62 ? 1.907 30.797 25.797 1 90.44 62 PRO B N 1
ATOM 3400 C CA . PRO B 1 62 ? 1.303 31.453 24.625 1 90.44 62 PRO B CA 1
ATOM 3401 C C . PRO B 1 62 ? 0.811 30.453 23.578 1 90.44 62 PRO B C 1
ATOM 3403 O O . PRO B 1 62 ? -0.233 30.672 22.953 1 90.44 62 PRO B O 1
ATOM 3406 N N . TYR B 1 63 ? 1.54 29.422 23.406 1 92.94 63 TYR B N 1
ATOM 3407 C CA . TYR B 1 63 ? 1.138 28.453 22.406 1 92.94 63 TYR B CA 1
ATOM 3408 C C . TYR B 1 63 ? -0.102 27.688 22.844 1 92.94 63 TYR B C 1
ATOM 3410 O O . TYR B 1 63 ? -0.978 27.375 22.031 1 92.94 63 TYR B O 1
ATOM 3418 N N . SER B 1 64 ? -0.233 27.344 24.125 1 90.56 64 SER B N 1
ATOM 3419 C CA . SER B 1 64 ? -1.421 26.703 24.672 1 90.56 64 SER B CA 1
ATOM 3420 C C . SER B 1 64 ? -2.652 27.578 24.516 1 90.56 64 SER B C 1
ATOM 3422 O O . SER B 1 64 ? -3.717 27.109 24.109 1 90.56 64 SER B O 1
ATOM 3424 N N . ILE B 1 65 ? -2.449 28.828 24.828 1 91.56 65 ILE B N 1
ATOM 3425 C CA . ILE B 1 65 ? -3.547 29.781 24.688 1 91.56 65 ILE B CA 1
ATOM 3426 C C . ILE B 1 65 ? -3.955 29.891 23.219 1 91.56 65 ILE B C 1
ATOM 3428 O O . ILE B 1 65 ? -5.141 29.797 22.891 1 91.56 65 ILE B O 1
ATOM 3432 N N . PHE B 1 66 ? -2.932 30.031 22.391 1 94.62 66 PHE B N 1
ATOM 3433 C CA . PHE B 1 66 ? -3.162 30.141 20.953 1 94.62 66 PHE B CA 1
ATOM 3434 C C . PHE B 1 66 ? -3.947 28.953 20.438 1 94.62 66 PHE B C 1
ATOM 3436 O O . PHE B 1 66 ? -4.898 29.109 19.656 1 94.62 66 PHE B O 1
ATOM 3443 N N . SER B 1 67 ? -3.6 27.766 20.875 1 93.88 67 SER B N 1
ATOM 3444 C CA . SER B 1 67 ? -4.234 26.531 20.422 1 93.88 67 SER B CA 1
ATOM 3445 C C . SER B 1 67 ? -5.684 26.453 20.891 1 93.88 67 SER B C 1
ATOM 3447 O O . SER B 1 67 ? -6.562 26.031 20.125 1 93.88 67 SER B O 1
ATOM 3449 N N . ARG B 1 68 ? -5.965 26.828 22.062 1 92.19 68 ARG B N 1
ATOM 3450 C CA . ARG B 1 68 ? -7.324 26.812 22.594 1 92.19 68 ARG B CA 1
ATOM 3451 C C . ARG B 1 68 ? -8.211 27.812 21.859 1 92.19 68 ARG B C 1
ATOM 3453 O O . ARG B 1 68 ? -9.352 27.5 21.516 1 92.19 68 ARG B O 1
ATOM 3460 N N . GLU B 1 69 ? -7.656 28.984 21.672 1 95.38 69 GLU B N 1
ATOM 3461 C CA . GLU B 1 69 ? -8.398 30 20.922 1 95.38 69 GLU B CA 1
ATOM 3462 C C . GLU B 1 69 ? -8.656 29.547 19.484 1 95.38 69 GLU B C 1
ATOM 3464 O O . GLU B 1 69 ? -9.719 29.812 18.922 1 95.38 69 GLU B O 1
ATOM 3469 N N . SER B 1 70 ? -7.691 28.859 18.969 1 96.94 70 SER B N 1
ATOM 3470 C CA . SER B 1 70 ? -7.824 28.344 17.609 1 96.94 70 SER B CA 1
ATOM 3471 C C . SER B 1 70 ? -8.961 27.344 17.516 1 96.94 70 SER B C 1
ATOM 3473 O O . SER B 1 70 ? -9.742 27.375 16.547 1 96.94 70 SER B O 1
ATOM 3475 N N . LEU B 1 71 ? -9.039 26.469 18.484 1 95.62 71 LEU B N 1
ATOM 3476 C CA . LEU B 1 71 ? -10.125 25.484 18.484 1 95.62 71 LEU B CA 1
ATOM 3477 C C . LEU B 1 71 ? -11.484 26.172 18.562 1 95.62 71 LEU B C 1
ATOM 3479 O O . LEU B 1 71 ? -12.391 25.859 17.797 1 95.62 71 LEU B O 1
ATOM 3483 N N . GLN B 1 72 ? -11.586 27.094 19.438 1 96 72 GLN B N 1
ATOM 3484 C CA . GLN B 1 72 ? -12.836 27.828 19.609 1 96 72 GLN B CA 1
ATOM 3485 C C . GLN B 1 72 ? -13.227 28.547 18.312 1 96 72 GLN B C 1
ATOM 3487 O O . GLN B 1 72 ? -14.391 28.5 17.906 1 96 72 GLN B O 1
ATOM 3492 N N . TYR B 1 73 ? -12.281 29.141 17.766 1 98.06 73 TYR B N 1
ATOM 3493 C CA . TYR B 1 73 ? -12.531 29.859 16.516 1 98.06 73 TYR B CA 1
ATOM 3494 C C . TYR B 1 73 ? -12.969 28.891 15.414 1 98.06 73 TYR B C 1
ATOM 3496 O O . TYR B 1 73 ? -13.922 29.172 14.688 1 98.06 73 TYR B O 1
ATOM 3504 N N . LEU B 1 74 ? -12.273 27.828 15.312 1 97.62 74 LEU B N 1
ATOM 3505 C CA . LEU B 1 74 ? -12.539 26.844 14.258 1 97.62 74 LEU B CA 1
ATOM 3506 C C . LEU B 1 74 ? -13.945 26.281 14.383 1 97.62 74 LEU B C 1
ATOM 3508 O O . LEU B 1 74 ? -14.641 26.094 13.383 1 97.62 74 LEU B O 1
ATOM 3512 N N . LEU B 1 75 ? -14.391 26.031 15.586 1 96.75 75 LEU B N 1
ATOM 3513 C CA . LEU B 1 75 ? -15.695 25.422 15.836 1 96.75 75 LEU B CA 1
ATOM 3514 C C . LEU B 1 75 ? -16.812 26.375 15.422 1 96.75 75 LEU B C 1
ATOM 3516 O O . LEU B 1 75 ? -17.906 25.938 15.078 1 96.75 75 LEU B O 1
ATOM 3520 N N . GLN B 1 76 ? -16.484 27.609 15.375 1 97.25 76 GLN B N 1
ATOM 3521 C CA . GLN B 1 76 ? -17.453 28.594 14.906 1 97.25 76 GLN B CA 1
ATOM 3522 C C . GLN B 1 76 ? -17.328 28.828 13.398 1 97.25 76 GLN B C 1
ATOM 3524 O O . GLN B 1 76 ? -18.312 29.047 12.711 1 97.25 76 GLN B O 1
ATOM 3529 N N . TRP B 1 77 ? -16.156 28.734 12.922 1 98.12 77 TRP B N 1
ATOM 3530 C CA . TRP B 1 77 ? -15.852 29.062 11.531 1 98.12 77 TRP B CA 1
ATOM 3531 C C . TRP B 1 77 ? -16.297 27.938 10.594 1 98.12 77 TRP B C 1
ATOM 3533 O O . TRP B 1 77 ? -16.75 28.203 9.484 1 98.12 77 TRP B O 1
ATOM 3543 N N . ILE B 1 78 ? -16.203 26.703 11.016 1 97.69 78 ILE B N 1
ATOM 3544 C CA . ILE B 1 78 ? -16.453 25.547 10.172 1 97.69 78 ILE B CA 1
ATOM 3545 C C . ILE B 1 78 ? -17.922 25.562 9.719 1 97.69 78 ILE B C 1
ATOM 3547 O O . ILE B 1 78 ? -18.203 25.438 8.523 1 97.69 78 ILE B O 1
ATOM 3551 N N . PRO B 1 79 ? -18.859 25.797 10.641 1 96.94 79 PRO B N 1
ATOM 3552 C CA . PRO B 1 79 ? -20.25 25.875 10.188 1 96.94 79 PRO B CA 1
ATOM 3553 C C . PRO B 1 79 ? -20.469 26.984 9.172 1 96.94 79 PRO B C 1
ATOM 3555 O O . PRO B 1 79 ? -21.25 26.812 8.219 1 96.94 79 PRO B O 1
ATOM 3558 N N . GLU B 1 80 ? -19.828 28.047 9.359 1 96.69 80 GLU B N 1
ATOM 3559 C CA . GLU B 1 80 ? -19.922 29.156 8.398 1 96.69 80 GLU B CA 1
ATOM 3560 C C . GLU B 1 80 ? -19.391 28.734 7.027 1 96.69 80 GLU B C 1
ATOM 3562 O O . GLU B 1 80 ? -20.016 29.016 6.004 1 96.69 80 GLU B O 1
ATOM 3567 N N . LEU B 1 81 ? -18.25 28.141 7.004 1 97.81 81 LEU B N 1
ATOM 3568 C CA . LEU B 1 81 ? -17.656 27.641 5.766 1 97.81 81 LEU B CA 1
ATOM 3569 C C . LEU B 1 81 ? -18.609 26.688 5.055 1 97.81 81 LEU B C 1
ATOM 3571 O O . LEU B 1 81 ? -18.812 26.797 3.842 1 97.81 81 LEU B O 1
ATOM 3575 N N . GLU B 1 82 ? -19.125 25.812 5.812 1 97.69 82 GLU B N 1
ATOM 3576 C CA . GLU B 1 82 ? -20.016 24.797 5.246 1 97.69 82 GLU B CA 1
ATOM 3577 C C . GLU B 1 82 ? -21.266 25.438 4.66 1 97.69 82 GLU B C 1
ATOM 3579 O O . GLU B 1 82 ? -21.719 25.031 3.586 1 97.69 82 GLU B O 1
ATOM 3584 N N . GLU B 1 83 ? -21.797 26.344 5.348 1 97.5 83 GLU B N 1
ATOM 3585 C CA . GLU B 1 83 ? -23 27.047 4.883 1 97.5 83 GLU B CA 1
ATOM 3586 C C . GLU B 1 83 ? -22.719 27.797 3.58 1 97.5 83 GLU B C 1
ATOM 3588 O O . GLU B 1 83 ? -23.516 27.719 2.641 1 97.5 83 GLU B O 1
ATOM 3593 N N . LYS B 1 84 ? -21.656 28.422 3.518 1 97.56 84 LYS B N 1
ATOM 3594 C CA . LYS B 1 84 ? -21.359 29.297 2.387 1 97.56 84 LYS B CA 1
ATOM 3595 C C . LYS B 1 84 ? -20.891 28.484 1.18 1 97.56 84 LYS B C 1
ATOM 3597 O O . LYS B 1 84 ? -21.109 28.891 0.035 1 97.56 84 LYS B O 1
ATOM 3602 N N . THR B 1 85 ? -20.312 27.359 1.423 1 98.25 85 THR B N 1
ATOM 3603 C CA . THR B 1 85 ? -19.688 26.641 0.323 1 98.25 85 THR B CA 1
ATOM 3604 C C . THR B 1 85 ? -20.484 25.375 -0.014 1 98.25 85 THR B C 1
ATOM 3606 O O . THR B 1 85 ? -20.281 24.766 -1.065 1 98.25 85 THR B O 1
ATOM 3609 N N . GLN B 1 86 ? -21.297 24.922 0.875 1 98 86 GLN B N 1
ATOM 3610 C CA . GLN B 1 86 ? -22.078 23.688 0.748 1 98 86 GLN B CA 1
ATOM 3611 C C . GLN B 1 86 ? -21.156 22.469 0.7 1 98 86 GLN B C 1
ATOM 3613 O O . GLN B 1 86 ? -21.469 21.484 0.019 1 98 86 GLN B O 1
ATOM 3618 N N . ILE B 1 87 ? -20.016 22.609 1.264 1 97.5 87 ILE B N 1
ATOM 3619 C CA . ILE B 1 87 ? -19.094 21.5 1.409 1 97.5 87 ILE B CA 1
ATOM 3620 C C . ILE B 1 87 ? -18.922 21.156 2.887 1 97.5 87 ILE B C 1
ATOM 3622 O O . ILE B 1 87 ? -18.531 22 3.691 1 97.5 87 ILE B O 1
ATOM 3626 N N . SER B 1 88 ? -19.234 19.953 3.225 1 96.5 88 SER B N 1
ATOM 3627 C CA . SER B 1 88 ? -19.031 19.484 4.594 1 96.5 88 SER B CA 1
ATOM 3628 C C . SER B 1 88 ? -17.547 19.234 4.875 1 96.5 88 SER B C 1
ATOM 3630 O O . SER B 1 88 ? -16.844 18.656 4.051 1 96.5 88 SER B O 1
ATOM 3632 N N . SER B 1 89 ? -17.125 19.672 6.008 1 95.19 89 SER B N 1
ATOM 3633 C CA . SER B 1 89 ? -15.734 19.453 6.398 1 95.19 89 SER B CA 1
ATOM 3634 C C . SER B 1 89 ? -15.57 18.109 7.109 1 95.19 89 SER B C 1
ATOM 3636 O O . SER B 1 89 ? -14.461 17.719 7.457 1 95.19 89 SER B O 1
ATOM 3638 N N . GLY B 1 90 ? -16.625 17.438 7.387 1 95 90 GLY B N 1
ATOM 3639 C CA . GLY B 1 90 ? -16.578 16.156 8.062 1 95 90 GLY B CA 1
ATOM 3640 C C . GLY B 1 90 ? -16.25 16.266 9.539 1 95 90 GLY B C 1
ATOM 3641 O O . GLY B 1 90 ? -15.562 15.398 10.094 1 95 90 GLY B O 1
ATOM 3642 N N . LEU B 1 91 ? -16.656 17.312 10.172 1 95.94 91 LEU B N 1
ATOM 3643 C CA . LEU B 1 91 ? -16.391 17.531 11.594 1 95.94 91 LEU B CA 1
ATOM 3644 C C . LEU B 1 91 ? -17.109 16.484 12.445 1 95.94 91 LEU B C 1
ATOM 3646 O O . LEU B 1 91 ? -18.297 16.234 12.273 1 95.94 91 LEU B O 1
ATOM 3650 N N . VAL B 1 92 ? -16.344 15.812 13.312 1 95.25 92 VAL B N 1
ATOM 3651 C CA . VAL B 1 92 ? -16.859 14.773 14.203 1 95.25 92 VAL B CA 1
ATOM 3652 C C . VAL B 1 92 ? -16.531 15.125 15.648 1 95.25 92 VAL B C 1
ATOM 3654 O O . VAL B 1 92 ? -15.43 15.609 15.945 1 95.25 92 VAL B O 1
ATOM 3657 N N . LYS B 1 93 ? -17.516 14.977 16.5 1 95 93 LYS B N 1
ATOM 3658 C CA . LYS B 1 93 ? -17.344 15.102 17.938 1 95 93 LYS B CA 1
ATOM 3659 C C . LYS B 1 93 ? -17.438 13.742 18.625 1 95 93 LYS B C 1
ATOM 3661 O O . LYS B 1 93 ? -18.438 13.031 18.453 1 95 93 LYS B O 1
ATOM 3666 N N . GLN B 1 94 ? -16.328 13.336 19.344 1 94.19 94 GLN B N 1
ATOM 3667 C CA . GLN B 1 94 ? -16.297 12.031 20 1 94.19 94 GLN B CA 1
ATOM 3668 C C . GLN B 1 94 ? -15.43 12.062 21.25 1 94.19 94 GLN B C 1
ATOM 3670 O O . GLN B 1 94 ? -14.727 13.047 21.5 1 94.19 94 GLN B O 1
ATOM 3675 N N . ASN B 1 95 ? -15.609 10.953 22.078 1 94.75 95 ASN B N 1
ATOM 3676 C CA . ASN B 1 95 ? -14.672 10.742 23.172 1 94.75 95 ASN B CA 1
ATOM 3677 C C . ASN B 1 95 ? -13.281 10.383 22.656 1 94.75 95 ASN B C 1
ATOM 3679 O O . ASN B 1 95 ? -13.148 9.625 21.703 1 94.75 95 ASN B O 1
ATOM 3683 N N . LEU B 1 96 ? -12.336 11.023 23.266 1 95.5 96 LEU B N 1
ATOM 3684 C CA . LEU B 1 96 ? -10.953 10.617 23.031 1 95.5 96 LEU B CA 1
ATOM 3685 C C . LEU B 1 96 ? -10.43 9.789 24.203 1 95.5 96 LEU B C 1
ATOM 3687 O O . LEU B 1 96 ? -10.5 10.211 25.359 1 95.5 96 LEU B O 1
ATOM 3691 N N . LEU B 1 97 ? -10.008 8.617 23.891 1 96.12 97 LEU B N 1
ATOM 3692 C CA . LEU B 1 97 ? -9.43 7.742 24.906 1 96.12 97 LEU B CA 1
ATOM 3693 C C . LEU B 1 97 ? -7.91 7.688 24.766 1 96.12 97 LEU B C 1
ATOM 3695 O O . LEU B 1 97 ? -7.391 7.398 23.688 1 96.12 97 LEU B O 1
ATOM 3699 N N . ARG B 1 98 ? -7.215 8.031 25.828 1 95.44 98 ARG B N 1
ATOM 3700 C CA . ARG B 1 98 ? -5.785 7.77 25.953 1 95.44 98 ARG B CA 1
ATOM 3701 C C . ARG B 1 98 ? -5.535 6.457 26.688 1 95.44 98 ARG B C 1
ATOM 3703 O O . ARG B 1 98 ? -5.906 6.312 27.859 1 95.44 98 ARG B O 1
ATOM 3710 N N . LEU B 1 99 ? -4.816 5.555 26.016 1 96.94 99 LEU B N 1
ATOM 3711 C CA . LEU B 1 99 ? -4.82 4.172 26.484 1 96.94 99 LEU B CA 1
ATOM 3712 C C . LEU B 1 99 ? -3.438 3.766 26.984 1 96.94 99 LEU B C 1
ATOM 3714 O O . LEU B 1 99 ? -2.422 4.242 26.484 1 96.94 99 LEU B O 1
ATOM 3718 N N . ALA B 1 100 ? -3.428 2.846 27.984 1 96.62 100 ALA B N 1
ATOM 3719 C CA . ALA B 1 100 ? -2.213 2.205 28.469 1 96.62 100 ALA B CA 1
ATOM 3720 C C . ALA B 1 100 ? -2.355 0.686 28.484 1 96.62 100 ALA B C 1
ATOM 3722 O O . ALA B 1 100 ? -3.311 0.148 29.047 1 96.62 100 ALA B O 1
ATOM 3723 N N . LEU B 1 101 ? -1.39 -0.009 27.828 1 96.75 101 LEU B N 1
ATOM 3724 C CA . LEU B 1 101 ? -1.396 -1.467 27.766 1 96.75 101 LEU B CA 1
ATOM 3725 C C . LEU B 1 101 ? -0.445 -2.057 28.812 1 96.75 101 LEU B C 1
ATOM 3727 O O . LEU B 1 101 ? -0.522 -3.248 29.125 1 96.75 101 LEU B O 1
ATOM 3731 N N . HIS B 1 102 ? 0.481 -1.298 29.266 1 94.88 102 HIS B N 1
ATOM 3732 C CA . HIS B 1 102 ? 1.44 -1.778 30.266 1 94.88 102 HIS B CA 1
ATOM 3733 C C . HIS B 1 102 ? 1.684 -0.733 31.344 1 94.88 102 HIS B C 1
ATOM 3735 O O . HIS B 1 102 ? 1.275 0.422 31.203 1 94.88 102 HIS B O 1
ATOM 3741 N N . GLU B 1 103 ? 2.338 -1.136 32.375 1 94.06 103 GLU B N 1
ATOM 3742 C CA . GLU B 1 103 ? 2.494 -0.324 33.562 1 94.06 103 GLU B CA 1
ATOM 3743 C C . GLU B 1 103 ? 3.279 0.951 33.281 1 94.06 103 GLU B C 1
ATOM 3745 O O . GLU B 1 103 ? 3 2.004 33.844 1 94.06 103 GLU B O 1
ATOM 3750 N N . GLN B 1 104 ? 4.184 0.824 32.438 1 93.88 104 GLN B N 1
ATOM 3751 C CA . GLN B 1 104 ? 4.98 1.997 32.094 1 93.88 104 GLN B CA 1
ATOM 3752 C C . GLN B 1 104 ? 4.125 3.074 31.422 1 93.88 104 GLN B C 1
ATOM 3754 O O . GLN B 1 104 ? 4.238 4.254 31.766 1 93.88 104 GLN B O 1
ATOM 3759 N N . GLU B 1 105 ? 3.295 2.674 30.516 1 92.81 105 GLU B N 1
ATOM 3760 C CA . GLU B 1 105 ? 2.379 3.605 29.875 1 92.81 105 GLU B CA 1
ATOM 3761 C C . GLU B 1 105 ? 1.37 4.172 30.875 1 92.81 105 GLU B C 1
ATOM 3763 O O . GLU B 1 105 ? 1.019 5.352 30.797 1 92.81 105 GLU B O 1
ATOM 3768 N N . ALA B 1 106 ? 0.942 3.328 31.75 1 92.56 106 ALA B N 1
ATOM 3769 C CA . ALA B 1 106 ? -0.017 3.768 32.75 1 92.56 106 ALA B CA 1
ATOM 3770 C C . ALA B 1 106 ? 0.578 4.863 33.656 1 92.56 106 ALA B C 1
ATOM 3772 O O . ALA B 1 106 ? -0.081 5.867 33.938 1 92.56 106 ALA B O 1
ATOM 3773 N N . ALA B 1 107 ? 1.788 4.648 34.031 1 90.81 107 ALA B N 1
ATOM 3774 C CA . ALA B 1 107 ? 2.471 5.629 34.844 1 90.81 107 ALA B CA 1
ATOM 3775 C C . ALA B 1 107 ? 2.617 6.965 34.125 1 90.81 107 ALA B C 1
ATOM 3777 O O . ALA B 1 107 ? 2.404 8.023 34.719 1 90.81 107 ALA B O 1
ATOM 3778 N N . LEU B 1 108 ? 2.932 6.883 32.906 1 86.62 108 LEU B N 1
ATOM 3779 C CA . LEU B 1 108 ? 3.084 8.094 32.094 1 86.62 108 LEU B CA 1
ATOM 3780 C C . LEU B 1 108 ? 1.757 8.828 31.969 1 86.62 108 LEU B C 1
ATOM 3782 O O . LEU B 1 108 ? 1.712 10.062 32.062 1 86.62 108 LEU B O 1
ATOM 3786 N N . LEU B 1 109 ? 0.757 8.156 31.703 1 87.38 109 LEU B N 1
ATOM 3787 C CA . LEU B 1 109 ? -0.568 8.758 31.562 1 87.38 109 LEU B CA 1
ATOM 3788 C C . LEU B 1 109 ? -1.002 9.414 32.875 1 87.38 109 LEU B C 1
ATOM 3790 O O . LEU B 1 109 ? -1.523 10.531 32.875 1 87.38 109 LEU B O 1
ATOM 3794 N N . GLU B 1 110 ? -0.81 8.727 33.906 1 84.31 110 GLU B N 1
ATOM 3795 C CA . GLU B 1 110 ? -1.19 9.258 35.219 1 84.31 110 GLU B CA 1
ATOM 3796 C C . GLU B 1 110 ? -0.421 10.539 35.531 1 84.31 110 GLU B C 1
ATOM 3798 O O . GLU B 1 110 ? -1.002 11.523 36 1 84.31 110 GLU B O 1
ATOM 3803 N N . ASP B 1 111 ? 0.812 10.492 35.219 1 81.06 111 ASP B N 1
ATOM 3804 C CA . ASP B 1 111 ? 1.652 11.656 35.5 1 81.06 111 ASP B CA 1
ATOM 3805 C C . ASP B 1 111 ? 1.238 12.852 34.656 1 81.06 111 ASP B C 1
ATOM 3807 O O . ASP B 1 111 ? 1.202 13.984 35.156 1 81.06 111 ASP B O 1
ATOM 3811 N N . HIS B 1 112 ? 0.947 12.609 33.469 1 77.19 112 HIS B N 1
ATOM 3812 C CA . HIS B 1 112 ? 0.65 13.688 32.531 1 77.19 112 HIS B CA 1
ATOM 3813 C C . HIS B 1 112 ? -0.756 14.234 32.75 1 77.19 112 HIS B C 1
ATOM 3815 O O . HIS B 1 112 ? -1.01 15.422 32.531 1 77.19 112 HIS B O 1
ATOM 3821 N N . TRP B 1 113 ? -1.583 13.367 33.219 1 76.56 113 TRP B N 1
ATOM 3822 C CA . TRP B 1 113 ? -2.979 13.789 33.188 1 76.56 113 TRP B CA 1
ATOM 3823 C C . TRP B 1 113 ? -3.527 13.969 34.594 1 76.56 113 TRP B C 1
ATOM 3825 O O . TRP B 1 113 ? -4.691 14.336 34.781 1 76.56 113 TRP B O 1
ATOM 3835 N N . LEU B 1 114 ? -2.619 13.664 35.5 1 65.38 114 LEU B N 1
ATOM 3836 C CA . LEU B 1 114 ? -3.025 13.797 36.906 1 65.38 114 LEU B CA 1
ATOM 3837 C C . LEU B 1 114 ? -3.518 15.211 37.188 1 65.38 114 LEU B C 1
ATOM 3839 O O . LEU B 1 114 ? -4.586 15.391 37.781 1 65.38 114 LEU B O 1
ATOM 3843 N N . MET B 1 115 ? -2.666 16.078 36.719 1 61.5 115 MET B N 1
ATOM 3844 C CA . MET B 1 115 ? -3.008 17.453 37.031 1 61.5 115 MET B CA 1
ATOM 3845 C C . MET B 1 115 ? -4.238 17.906 36.25 1 61.5 115 MET B C 1
ATOM 3847 O O . MET B 1 115 ? -5.07 18.656 36.781 1 61.5 115 MET B O 1
ATOM 3851 N N . GLN B 1 116 ? -4.355 17.484 35.094 1 65.88 116 GLN B N 1
ATOM 3852 C CA . GLN B 1 116 ? -5.465 17.922 34.25 1 65.88 116 GLN B CA 1
ATOM 3853 C C . GLN B 1 116 ? -6.789 17.344 34.75 1 65.88 116 GLN B C 1
ATOM 3855 O O . GLN B 1 116 ? -7.824 18.016 34.656 1 65.88 116 GLN B O 1
ATOM 3860 N N . THR B 1 117 ? -6.719 16.219 35.219 1 61.34 117 THR B N 1
ATOM 3861 C CA . THR B 1 117 ? -7.93 15.586 35.719 1 61.34 117 THR B CA 1
ATOM 3862 C C . THR B 1 117 ? -8.43 16.312 36.969 1 61.34 117 THR B C 1
ATOM 3864 O O . THR B 1 117 ? -9.625 16.312 37.281 1 61.34 117 THR B O 1
ATOM 3867 N N . GLU B 1 118 ? -7.5 17 37.438 1 60.72 118 GLU B N 1
ATOM 3868 C CA . GLU B 1 118 ? -7.879 17.75 38.625 1 60.72 118 GLU B CA 1
ATOM 3869 C C . GLU B 1 118 ? -8.461 19.109 38.281 1 60.72 118 GLU B C 1
ATOM 3871 O O . GLU B 1 118 ? -9.336 19.625 38.969 1 60.72 118 GLU B O 1
ATOM 3876 N N . THR B 1 119 ? -8 19.531 37.156 1 59.88 119 THR B N 1
ATOM 3877 C CA . THR B 1 119 ? -8.398 20.891 36.781 1 59.88 119 THR B CA 1
ATOM 3878 C C . THR B 1 119 ? -9.578 20.875 35.812 1 59.88 119 THR B C 1
ATOM 3880 O O . THR B 1 119 ? -10.344 21.844 35.75 1 59.88 119 THR B O 1
ATOM 3883 N N . ASN B 1 120 ? -9.672 19.875 35.062 1 67.81 120 ASN B N 1
ATOM 3884 C CA . ASN B 1 120 ? -10.773 19.719 34.125 1 67.81 120 ASN B CA 1
ATOM 3885 C C . ASN B 1 120 ? -11.672 18.547 34.5 1 67.81 120 ASN B C 1
ATOM 3887 O O . ASN B 1 120 ? -11.312 17.391 34.25 1 67.81 120 ASN B O 1
ATOM 3891 N N . SER B 1 121 ? -12.781 18.828 35.094 1 67.06 121 SER B N 1
ATOM 3892 C CA . SER B 1 121 ? -13.68 17.828 35.625 1 67.06 121 SER B CA 1
ATOM 3893 C C . SER B 1 121 ? -14.234 16.906 34.562 1 67.06 121 SER B C 1
ATOM 3895 O O . SER B 1 121 ? -14.766 15.836 34.844 1 67.06 121 SER B O 1
ATOM 3897 N N . GLN B 1 122 ? -14.047 17.266 33.406 1 80.94 122 GLN B N 1
ATOM 3898 C CA . GLN B 1 122 ? -14.648 16.453 32.344 1 80.94 122 GLN B CA 1
ATOM 3899 C C . GLN B 1 122 ? -13.742 15.297 31.953 1 80.94 122 GLN B C 1
ATOM 3901 O O . GLN B 1 122 ? -14.195 14.32 31.359 1 80.94 122 GLN B O 1
ATOM 3906 N N . ILE B 1 123 ? -12.484 15.375 32.375 1 86.69 123 ILE B N 1
ATOM 3907 C CA . ILE B 1 123 ? -11.539 14.305 32.094 1 86.69 123 ILE B CA 1
ATOM 3908 C C . ILE B 1 123 ? -11.648 13.211 33.156 1 86.69 123 ILE B C 1
ATOM 3910 O O . ILE B 1 123 ? -11.625 13.5 34.344 1 86.69 123 ILE B O 1
ATOM 3914 N N . LYS B 1 124 ? -11.797 11.945 32.719 1 88.94 124 LYS B N 1
ATOM 3915 C CA . LYS B 1 124 ? -12.055 10.852 33.656 1 88.94 124 LYS B CA 1
ATOM 3916 C C . LYS B 1 124 ? -11.047 9.719 33.469 1 88.94 124 LYS B C 1
ATOM 3918 O O . LYS B 1 124 ? -10.688 9.383 32.312 1 88.94 124 LYS B O 1
ATOM 3923 N N . ARG B 1 125 ? -10.641 9.273 34.562 1 91.81 125 ARG B N 1
ATOM 3924 C CA . ARG B 1 125 ? -9.898 8.016 34.531 1 91.81 125 ARG B CA 1
ATOM 3925 C C . ARG B 1 125 ? -10.844 6.82 34.469 1 91.81 125 ARG B C 1
ATOM 3927 O O . ARG B 1 125 ? -11.836 6.75 35.188 1 91.81 125 ARG B O 1
ATOM 3934 N N . LEU B 1 126 ? -10.562 5.895 33.531 1 94.69 126 LEU B N 1
ATOM 3935 C CA . LEU B 1 126 ? -11.398 4.723 33.344 1 94.69 126 LEU B CA 1
ATOM 3936 C C . LEU B 1 126 ? -10.617 3.439 33.594 1 94.69 126 LEU B C 1
ATOM 3938 O O . LEU B 1 126 ? -9.445 3.342 33.219 1 94.69 126 LEU B O 1
ATOM 3942 N N . SER B 1 127 ? -11.352 2.486 34.219 1 96.06 127 SER B N 1
ATOM 3943 C CA . SER B 1 127 ? -10.828 1.124 34.219 1 96.06 127 SER B CA 1
ATOM 3944 C C . SER B 1 127 ? -10.883 0.503 32.844 1 96.06 127 SER B C 1
ATOM 3946 O O . SER B 1 127 ? -11.508 1.052 31.922 1 96.06 127 SER B O 1
ATOM 3948 N N . ALA B 1 128 ? -10.156 -0.589 32.719 1 97.12 128 ALA B N 1
ATOM 3949 C CA . ALA B 1 128 ? -10.188 -1.31 31.453 1 97.12 128 ALA B CA 1
ATOM 3950 C C . ALA B 1 128 ? -11.617 -1.686 31.078 1 97.12 128 ALA B C 1
ATOM 3952 O O . ALA B 1 128 ? -12.016 -1.553 29.922 1 97.12 128 ALA B O 1
ATOM 3953 N N . GLU B 1 129 ? -12.422 -2.109 32 1 97.56 129 GLU B N 1
ATOM 3954 C CA . GLU B 1 129 ? -13.805 -2.525 31.766 1 97.56 129 GLU B CA 1
ATOM 3955 C C . GLU B 1 129 ? -14.672 -1.346 31.328 1 97.56 129 GLU B C 1
ATOM 3957 O O . GLU B 1 129 ? -15.469 -1.459 30.406 1 97.56 129 GLU B O 1
ATOM 3962 N N . GLU B 1 130 ? -14.508 -0.268 32.031 1 97.38 130 GLU B N 1
ATOM 3963 C CA . GLU B 1 130 ? -15.258 0.936 31.672 1 97.38 130 GLU B CA 1
ATOM 3964 C C . GLU B 1 130 ? -14.914 1.406 30.266 1 97.38 130 GLU B C 1
ATOM 3966 O O . GLU B 1 130 ? -15.805 1.809 29.5 1 97.38 130 GLU B O 1
ATOM 3971 N N . ALA B 1 131 ? -13.656 1.396 29.969 1 97.44 131 ALA B N 1
ATOM 3972 C CA . ALA B 1 131 ? -13.211 1.796 28.641 1 97.44 131 ALA B CA 1
ATOM 3973 C C . ALA B 1 131 ? -13.828 0.9 27.562 1 97.44 131 ALA B C 1
ATOM 3975 O O . ALA B 1 131 ? -14.266 1.385 26.516 1 97.44 131 ALA B O 1
ATOM 3976 N N . ARG B 1 132 ? -13.891 -0.384 27.766 1 97.31 132 ARG B N 1
ATOM 3977 C CA . ARG B 1 132 ? -14.406 -1.341 26.781 1 97.31 132 ARG B CA 1
ATOM 3978 C C . ARG B 1 132 ? -15.922 -1.221 26.656 1 97.31 132 ARG B C 1
ATOM 3980 O O . ARG B 1 132 ? -16.5 -1.688 25.672 1 97.31 132 ARG B O 1
ATOM 3987 N N . THR B 1 133 ? -16.609 -0.698 27.688 1 96.44 133 THR B N 1
ATOM 3988 C CA . THR B 1 133 ? -18.031 -0.374 27.547 1 96.44 133 THR B CA 1
ATOM 3989 C C . THR B 1 133 ? -18.234 0.741 26.531 1 96.44 133 THR B C 1
ATOM 3991 O O . THR B 1 133 ? -19.203 0.72 25.766 1 96.44 133 THR B O 1
ATOM 3994 N N . LEU B 1 134 ? -17.312 1.648 26.547 1 95.31 134 LEU B N 1
ATOM 3995 C CA . LEU B 1 134 ? -17.375 2.752 25.594 1 95.31 134 LEU B CA 1
ATOM 3996 C C . LEU B 1 134 ? -16.969 2.289 24.203 1 95.31 134 LEU B C 1
ATOM 3998 O O . LEU B 1 134 ? -17.531 2.73 23.203 1 95.31 134 LEU B O 1
ATOM 4002 N N . GLU B 1 135 ? -15.953 1.402 24.109 1 97.5 135 GLU B N 1
ATOM 4003 C CA . GLU B 1 135 ? -15.438 0.861 22.859 1 97.5 135 GLU B CA 1
ATOM 4004 C C . GLU B 1 135 ? -15.086 -0.619 23 1 97.5 135 GLU B C 1
ATOM 4006 O O . GLU B 1 135 ? -13.977 -0.965 23.391 1 97.5 135 GLU B O 1
ATOM 4011 N N . PRO B 1 136 ? -15.938 -1.448 22.531 1 96.5 136 PRO B N 1
ATOM 4012 C CA . PRO B 1 136 ? -15.789 -2.891 22.734 1 96.5 136 PRO B CA 1
ATOM 4013 C C . PRO B 1 136 ? -14.594 -3.473 21.969 1 96.5 136 PRO B C 1
ATOM 4015 O O . PRO B 1 136 ? -14.133 -4.57 22.297 1 96.5 136 PRO B O 1
ATOM 4018 N N . LEU B 1 137 ? -14.062 -2.824 20.984 1 96.94 137 LEU B N 1
ATOM 4019 C CA . LEU B 1 137 ? -12.992 -3.354 20.156 1 96.94 137 LEU B CA 1
ATOM 4020 C C . LEU B 1 137 ? -11.648 -3.248 20.875 1 96.94 137 LEU B C 1
ATOM 4022 O O . LEU B 1 137 ? -10.641 -3.779 20.391 1 96.94 137 LEU B O 1
ATOM 4026 N N . LEU B 1 138 ? -11.578 -2.596 22.047 1 98.19 138 LEU B N 1
ATOM 4027 C CA . LEU B 1 138 ? -10.312 -2.385 22.75 1 98.19 138 LEU B CA 1
ATOM 4028 C C . LEU B 1 138 ? -9.719 -3.711 23.219 1 98.19 138 LEU B C 1
ATOM 4030 O O . LEU B 1 138 ? -10.453 -4.641 23.547 1 98.19 138 LEU B O 1
ATOM 4034 N N . SER B 1 139 ? -8.438 -3.77 23.266 1 98 139 SER B N 1
ATOM 4035 C CA . SER B 1 139 ? -7.684 -4.961 23.641 1 98 139 SER B CA 1
ATOM 4036 C C . SER B 1 139 ? -8.07 -5.438 25.031 1 98 139 SER B C 1
ATOM 4038 O O . SER B 1 139 ? -8.281 -4.621 25.938 1 98 139 SER B O 1
ATOM 4040 N N . ASN B 1 140 ? -8.008 -6.762 25.219 1 97.38 140 ASN B N 1
ATOM 4041 C CA . ASN B 1 140 ? -8.219 -7.355 26.547 1 97.38 140 ASN B CA 1
ATOM 4042 C C . ASN B 1 140 ? -7.035 -7.09 27.469 1 97.38 140 ASN B C 1
ATOM 4044 O O . ASN B 1 140 ? -7.145 -7.273 28.688 1 97.38 140 ASN B O 1
ATOM 4048 N N . ASP B 1 141 ? -5.953 -6.598 26.938 1 97.19 141 ASP B N 1
ATOM 4049 C CA . ASP B 1 141 ? -4.75 -6.344 27.719 1 97.19 141 ASP B CA 1
ATOM 4050 C C . ASP B 1 141 ? -4.738 -4.918 28.266 1 97.19 141 ASP B C 1
ATOM 4052 O O . ASP B 1 141 ? -3.805 -4.52 28.969 1 97.19 141 ASP B O 1
ATOM 4056 N N . LEU B 1 142 ? -5.758 -4.145 27.938 1 97.44 142 LEU B N 1
ATOM 4057 C CA . LEU B 1 142 ? -5.828 -2.76 28.375 1 97.44 142 LEU B CA 1
ATOM 4058 C C . LEU B 1 142 ? -5.801 -2.682 29.906 1 97.44 142 LEU B C 1
ATOM 4060 O O . LEU B 1 142 ? -6.496 -3.439 30.578 1 97.44 142 LEU B O 1
ATOM 4064 N N . ILE B 1 143 ? -4.984 -1.704 30.453 1 96.19 143 ILE B N 1
ATOM 4065 C CA . ILE B 1 143 ? -4.855 -1.532 31.891 1 96.19 143 ILE B CA 1
ATOM 4066 C C . ILE B 1 143 ? -5.754 -0.39 32.375 1 96.19 143 ILE B C 1
ATOM 4068 O O . ILE B 1 143 ? -6.43 -0.502 33.375 1 96.19 143 ILE B O 1
ATOM 4072 N N . MET B 1 144 ? -5.699 0.715 31.656 1 95.19 144 MET B N 1
ATOM 4073 C CA . MET B 1 144 ? -6.484 1.896 32 1 95.19 144 MET B CA 1
ATOM 4074 C C . MET B 1 144 ? -6.621 2.836 30.812 1 95.19 144 MET B C 1
ATOM 4076 O O . MET B 1 144 ? -5.941 2.662 29.797 1 95.19 144 MET B O 1
ATOM 4080 N N . ALA B 1 145 ? -7.496 3.785 30.953 1 95.69 145 ALA B N 1
ATOM 4081 C CA . ALA B 1 145 ? -7.691 4.824 29.953 1 95.69 145 ALA B CA 1
ATOM 4082 C C . ALA B 1 145 ? -8.016 6.164 30.594 1 95.69 145 ALA B C 1
ATOM 4084 O O . ALA B 1 145 ? -8.516 6.211 31.719 1 95.69 145 ALA B O 1
ATOM 4085 N N . ILE B 1 146 ? -7.605 7.156 30 1 93.69 146 ILE B N 1
ATOM 4086 C CA . ILE B 1 146 ? -8.086 8.5 30.312 1 93.69 146 ILE B CA 1
ATOM 4087 C C . ILE B 1 146 ? -9.039 8.977 29.219 1 93.69 146 ILE B C 1
ATOM 4089 O O . ILE B 1 146 ? -8.695 8.953 28.047 1 93.69 146 ILE B O 1
ATOM 4093 N N . CYS B 1 147 ? -10.211 9.383 29.609 1 94.12 147 CYS B N 1
ATOM 4094 C CA . CYS B 1 147 ? -11.242 9.789 28.656 1 94.12 147 CYS B CA 1
ATOM 4095 C C . CYS B 1 147 ? -11.438 11.297 28.672 1 94.12 147 CYS B C 1
ATOM 4097 O O . CYS B 1 147 ? -11.688 11.891 29.734 1 94.12 147 CYS B O 1
ATOM 4099 N N . SER B 1 148 ? -11.172 11.938 27.562 1 91 148 SER B N 1
ATOM 4100 C CA . SER B 1 148 ? -11.555 13.328 27.312 1 91 148 SER B CA 1
ATOM 4101 C C . SER B 1 148 ? -12.812 13.406 26.453 1 91 148 SER B C 1
ATOM 4103 O O . SER B 1 148 ? -12.789 13.008 25.281 1 91 148 SER B O 1
ATOM 4105 N N . PRO B 1 149 ? -13.844 13.961 26.984 1 90.19 149 PRO B N 1
ATOM 4106 C CA . PRO B 1 149 ? -15.07 14.047 26.203 1 90.19 149 PRO B CA 1
ATOM 4107 C C . PRO B 1 149 ? -15.047 15.203 25.188 1 90.19 149 PRO B C 1
ATOM 4109 O O . PRO B 1 149 ? -14.266 16.141 25.359 1 90.19 149 PRO B O 1
ATOM 4112 N N . ASP B 1 150 ? -15.789 15.156 24.156 1 88 150 ASP B N 1
ATOM 4113 C CA . ASP B 1 150 ? -16.094 16.234 23.219 1 88 150 ASP B CA 1
ATOM 4114 C C . ASP B 1 150 ? -14.836 16.688 22.484 1 88 150 ASP B C 1
ATOM 4116 O O . ASP B 1 150 ? -14.547 17.891 22.422 1 88 150 ASP B O 1
ATOM 4120 N N . GLU B 1 151 ? -14.055 15.789 22.125 1 93.06 151 GLU B N 1
ATOM 4121 C CA . GLU B 1 151 ? -12.938 16.094 21.25 1 93.06 151 GLU B CA 1
ATOM 4122 C C . GLU B 1 151 ? -13.352 16.016 19.781 1 93.06 151 GLU B C 1
ATOM 4124 O O . GLU B 1 151 ? -14.422 15.5 19.453 1 93.06 151 GLU B O 1
ATOM 4129 N N . TYR B 1 152 ? -12.523 16.688 18.906 1 95.56 152 TYR B N 1
ATOM 4130 C CA . TYR B 1 152 ? -12.977 16.844 17.531 1 95.56 152 TYR B CA 1
ATOM 4131 C C . TYR B 1 152 ? -11.898 16.391 16.547 1 95.56 152 TYR B C 1
ATOM 4133 O O . TYR B 1 152 ? -10.703 16.438 16.859 1 95.56 152 TYR B O 1
ATOM 4141 N N . HIS B 1 153 ? -12.352 15.867 15.438 1 95.81 153 HIS B N 1
ATOM 4142 C CA . HIS B 1 153 ? -11.547 15.758 14.227 1 95.81 153 HIS B CA 1
ATOM 4143 C C . HIS B 1 153 ? -12.383 16.062 12.984 1 95.81 153 HIS B C 1
ATOM 4145 O O . HIS B 1 153 ? -13.602 16.203 13.07 1 95.81 153 HIS B O 1
ATOM 4151 N N . LEU B 1 154 ? -11.703 16.234 11.867 1 96.75 154 LEU B N 1
ATOM 4152 C CA . LEU B 1 154 ? -12.406 16.453 10.602 1 96.75 154 LEU B CA 1
ATOM 4153 C C . LEU B 1 154 ? -11.656 15.789 9.445 1 96.75 154 LEU B C 1
ATOM 4155 O O . LEU B 1 154 ? -10.719 15.016 9.672 1 96.75 154 LEU B O 1
ATOM 4159 N N . GLU B 1 155 ? -12.195 16 8.25 1 96.12 155 GLU B N 1
ATOM 4160 C CA . GLU B 1 155 ? -11.523 15.531 7.043 1 96.12 155 GLU B CA 1
ATOM 4161 C C . GLU B 1 155 ? -10.727 16.656 6.375 1 96.12 155 GLU B C 1
ATOM 4163 O O . GLU B 1 155 ? -11.305 17.5 5.684 1 96.12 155 GLU B O 1
ATOM 4168 N N . PRO B 1 156 ? -9.461 16.562 6.473 1 96.19 156 PRO B N 1
ATOM 4169 C CA . PRO B 1 156 ? -8.648 17.688 6.004 1 96.19 156 PRO B CA 1
ATOM 4170 C C . PRO B 1 156 ? -8.875 18 4.527 1 96.19 156 PRO B C 1
ATOM 4172 O O . PRO B 1 156 ? -8.922 19.172 4.145 1 96.19 156 PRO B O 1
ATOM 4175 N N . SER B 1 157 ? -9.023 16.969 3.715 1 94.5 157 SER B N 1
ATOM 4176 C CA . SER B 1 157 ? -9.234 17.188 2.289 1 94.5 157 SER B CA 1
ATOM 4177 C C . SER B 1 157 ? -10.531 17.938 2.035 1 94.5 157 SER B C 1
ATOM 4179 O O . SER B 1 157 ? -10.57 18.859 1.213 1 94.5 157 SER B O 1
ATOM 4181 N N . LEU B 1 158 ? -11.531 17.6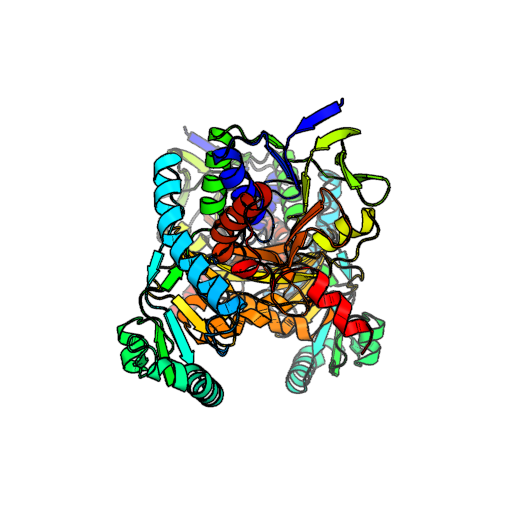09 2.721 1 96.12 158 LEU B N 1
ATOM 4182 C CA . LEU B 1 158 ? -12.812 18.281 2.578 1 96.12 158 LEU B CA 1
ATOM 4183 C C . LEU B 1 158 ? -12.742 19.719 3.113 1 96.12 158 LEU B C 1
ATOM 4185 O O . LEU B 1 158 ? -13.273 20.641 2.502 1 96.12 158 LEU B O 1
ATOM 4189 N N . TYR B 1 159 ? -12.117 19.766 4.234 1 97.31 159 TYR B N 1
ATOM 4190 C CA . TYR B 1 159 ? -11.922 21.094 4.812 1 97.31 159 TYR B CA 1
ATOM 4191 C C . TYR B 1 159 ? -11.164 22 3.852 1 97.31 159 TYR B C 1
ATOM 4193 O O . TYR B 1 159 ? -11.562 23.156 3.635 1 97.31 159 TYR B O 1
ATOM 4201 N N . LEU B 1 160 ? -10.148 21.516 3.262 1 97.62 160 LEU B N 1
ATOM 4202 C CA . LEU B 1 160 ? -9.344 22.266 2.301 1 97.62 160 LEU B CA 1
ATOM 4203 C C . LEU B 1 160 ? -10.18 22.672 1.09 1 97.62 160 LEU B C 1
ATOM 4205 O O . LEU B 1 160 ? -10.055 23.781 0.587 1 97.62 160 LEU B O 1
ATOM 4209 N N . ASN B 1 161 ? -10.977 21.781 0.635 1 97.19 161 ASN B N 1
ATOM 4210 C CA . ASN B 1 161 ? -11.859 22.078 -0.486 1 97.19 161 ASN B CA 1
ATOM 4211 C C . ASN B 1 161 ? -12.828 23.203 -0.148 1 97.19 161 ASN B C 1
ATOM 4213 O O . ASN B 1 161 ? -13.102 24.062 -0.987 1 97.19 161 ASN B O 1
ATOM 4217 N N . ALA B 1 162 ? -13.328 23.172 1.048 1 98.12 162 ALA B N 1
ATOM 4218 C CA . ALA B 1 162 ? -14.211 24.25 1.5 1 98.12 162 ALA B CA 1
ATOM 4219 C C . ALA B 1 162 ? -13.469 25.578 1.538 1 98.12 162 ALA B C 1
ATOM 4221 O O . ALA B 1 162 ? -14.008 26.609 1.109 1 98.12 162 ALA B O 1
ATOM 4222 N N . LEU B 1 163 ? -12.289 25.562 2.033 1 98.62 163 LEU B N 1
ATOM 4223 C CA . LEU B 1 163 ? -11.484 26.781 2.074 1 98.62 163 LEU B CA 1
ATOM 4224 C C . LEU B 1 163 ? -11.266 27.344 0.671 1 98.62 163 LEU B C 1
ATOM 4226 O O . LEU B 1 163 ? -11.438 28.531 0.439 1 98.62 163 LEU B O 1
ATOM 4230 N N . ALA B 1 164 ? -10.891 26.469 -0.235 1 98.5 164 ALA B N 1
ATOM 4231 C CA . ALA B 1 164 ? -10.602 26.875 -1.604 1 98.5 164 ALA B CA 1
ATOM 4232 C C . ALA B 1 164 ? -11.836 27.484 -2.266 1 98.5 164 ALA B C 1
ATOM 4234 O O . ALA B 1 164 ? -11.75 28.531 -2.92 1 98.5 164 ALA B O 1
ATOM 4235 N N . ARG B 1 165 ? -12.93 26.828 -2.068 1 98.62 165 ARG B N 1
ATOM 4236 C CA . ARG B 1 165 ? -14.172 27.328 -2.646 1 98.62 165 ARG B CA 1
ATOM 4237 C C . ARG B 1 165 ? -14.539 28.688 -2.072 1 98.62 165 ARG B C 1
ATOM 4239 O O . ARG B 1 165 ? -14.93 29.594 -2.812 1 98.62 165 ARG B O 1
ATOM 4246 N N . MET B 1 166 ? -14.43 28.844 -0.81 1 98.75 166 MET B N 1
ATOM 4247 C CA . MET B 1 166 ? -14.727 30.125 -0.171 1 98.75 166 MET B CA 1
ATOM 4248 C C . MET B 1 166 ? -13.805 31.219 -0.693 1 98.75 166 MET B C 1
ATOM 4250 O O . MET B 1 166 ? -14.258 32.312 -0.99 1 98.75 166 MET B O 1
ATOM 4254 N N . ALA B 1 167 ? -12.547 30.906 -0.778 1 98.81 167 ALA B N 1
ATOM 4255 C CA . ALA B 1 167 ? -11.586 31.875 -1.289 1 98.81 167 ALA B CA 1
ATOM 4256 C C . ALA B 1 167 ? -11.969 32.344 -2.689 1 98.81 167 ALA B C 1
ATOM 4258 O O . ALA B 1 167 ? -11.992 33.562 -2.961 1 98.81 167 ALA B O 1
ATOM 4259 N N . ARG B 1 168 ? -12.312 31.422 -3.51 1 98.62 168 ARG B N 1
ATOM 4260 C CA . ARG B 1 168 ? -12.695 31.766 -4.879 1 98.62 168 ARG B CA 1
ATOM 4261 C C . ARG B 1 168 ? -13.961 32.625 -4.895 1 98.62 168 ARG B C 1
ATOM 4263 O O . ARG B 1 168 ? -14.055 33.562 -5.664 1 98.62 168 ARG B O 1
ATOM 4270 N N . GLN B 1 169 ? -14.875 32.281 -4.07 1 98.5 169 GLN B N 1
ATOM 4271 C CA . GLN B 1 169 ? -16.125 33.031 -3.988 1 98.5 169 GLN B CA 1
ATOM 4272 C C . GLN B 1 169 ? -15.883 34.469 -3.557 1 98.5 169 GLN B C 1
ATOM 4274 O O . GLN B 1 169 ? -16.625 35.375 -3.949 1 98.5 169 GLN B O 1
ATOM 4279 N N . LEU B 1 170 ? -14.844 34.656 -2.84 1 98.56 170 LEU B N 1
ATOM 4280 C CA . LEU B 1 170 ? -14.516 36 -2.332 1 98.56 170 LEU B CA 1
ATOM 4281 C C . LEU B 1 170 ? -13.641 36.75 -3.32 1 98.56 170 LEU B C 1
ATOM 4283 O O . LEU B 1 170 ? -13.211 37.875 -3.039 1 98.56 170 LEU B O 1
ATOM 4287 N N . GLY B 1 171 ? -13.312 36.094 -4.473 1 98.56 171 GLY B N 1
ATOM 4288 C CA . GLY B 1 171 ? -12.57 36.781 -5.531 1 98.56 171 GLY B CA 1
ATOM 4289 C C . GLY B 1 171 ? -11.078 36.531 -5.453 1 98.56 171 GLY B C 1
ATOM 4290 O O . GLY B 1 171 ? -10.312 37.156 -6.199 1 98.56 171 GLY B O 1
ATOM 4291 N N . VAL B 1 172 ? -10.648 35.656 -4.598 1 98.81 172 VAL B N 1
ATOM 4292 C CA . VAL B 1 172 ? -9.227 35.344 -4.52 1 98.81 172 VAL B CA 1
ATOM 4293 C C . VAL B 1 172 ? -8.789 34.625 -5.797 1 98.81 172 VAL B C 1
ATOM 4295 O O . VAL B 1 172 ? -9.461 33.719 -6.277 1 98.81 172 VAL B O 1
ATOM 4298 N N . THR B 1 173 ? -7.684 35.062 -6.387 1 98.69 173 THR B N 1
ATOM 4299 C CA . THR B 1 173 ? -7.066 34.344 -7.5 1 98.69 173 THR B CA 1
ATOM 4300 C C . THR B 1 173 ? -6.188 33.188 -6.988 1 98.69 173 THR B C 1
ATOM 4302 O O . THR B 1 173 ? -5.273 33.438 -6.191 1 98.69 173 THR B O 1
ATOM 4305 N N . ILE B 1 174 ? -6.543 32.031 -7.379 1 98.69 174 ILE B N 1
ATOM 4306 C CA . ILE B 1 174 ? -5.766 30.859 -6.996 1 98.69 174 ILE B CA 1
ATOM 4307 C C . ILE B 1 174 ? -5.105 30.234 -8.227 1 98.69 174 ILE B C 1
ATOM 4309 O O . ILE B 1 174 ? -5.789 29.906 -9.203 1 98.69 174 ILE B O 1
ATOM 4313 N N . ARG B 1 175 ? -3.777 30.078 -8.203 1 98.19 175 ARG B N 1
ATOM 4314 C CA . ARG B 1 175 ? -3.045 29.484 -9.32 1 98.19 175 ARG B CA 1
ATOM 4315 C C . ARG B 1 175 ? -2.275 28.25 -8.867 1 98.19 175 ARG B C 1
ATOM 4317 O O . ARG B 1 175 ? -1.293 28.344 -8.133 1 98.19 175 ARG B O 1
ATOM 4324 N N . GLU B 1 176 ? -2.689 27.094 -9.344 1 97.69 176 GLU B N 1
ATOM 4325 C CA . GLU B 1 176 ? -1.971 25.844 -9.156 1 97.69 176 GLU B CA 1
ATOM 4326 C C . GLU B 1 176 ? -0.88 25.656 -10.211 1 97.69 176 GLU B C 1
ATOM 4328 O O . GLU B 1 176 ? -0.8 26.438 -11.164 1 97.69 176 GLU B O 1
ATOM 4333 N N . GLN B 1 177 ? -0.004 24.688 -9.992 1 97.25 177 GLN B N 1
ATOM 4334 C CA . GLN B 1 177 ? 1.101 24.438 -10.906 1 97.25 177 GLN B CA 1
ATOM 4335 C C . GLN B 1 177 ? 1.915 25.688 -11.164 1 97.25 177 GLN B C 1
ATOM 4337 O O . GLN B 1 177 ? 2.312 25.969 -12.297 1 97.25 177 GLN B O 1
ATOM 4342 N N . THR B 1 178 ? 2.01 26.531 -10.18 1 97.62 178 THR B N 1
ATOM 4343 C CA . THR B 1 178 ? 2.734 27.797 -10.234 1 97.62 178 THR B CA 1
ATOM 4344 C C . THR B 1 178 ? 3.758 27.875 -9.102 1 97.62 178 THR B C 1
ATOM 4346 O O . THR B 1 178 ? 3.4 28.141 -7.953 1 97.62 178 THR B O 1
ATOM 4349 N N . GLU B 1 179 ? 4.961 27.656 -9.484 1 97.69 179 GLU B N 1
ATOM 4350 C CA . GLU B 1 179 ? 6.062 27.641 -8.523 1 97.69 179 GLU B CA 1
ATOM 4351 C C . GLU B 1 179 ? 6.773 28.984 -8.469 1 97.69 179 GLU B C 1
ATOM 4353 O O . GLU B 1 179 ? 7.062 29.578 -9.508 1 97.69 179 GLU B O 1
ATOM 4358 N N . VAL B 1 180 ? 6.98 29.516 -7.309 1 98.38 180 VAL B N 1
ATOM 4359 C CA . VAL B 1 180 ? 7.82 30.703 -7.133 1 98.38 180 VAL B CA 1
ATOM 4360 C C . 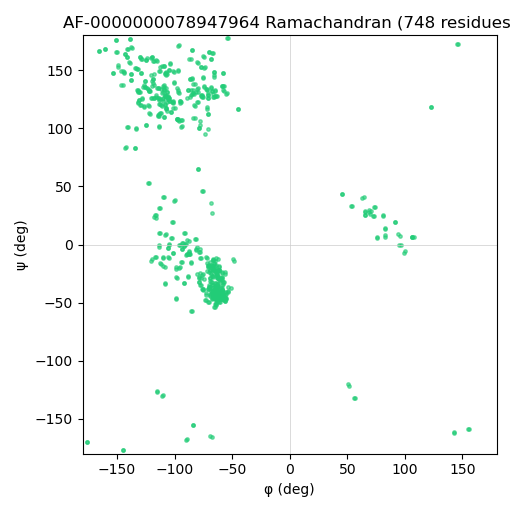VAL B 1 180 ? 9.289 30.297 -7.238 1 98.38 180 VAL B C 1
ATOM 4362 O O . VAL B 1 180 ? 9.758 29.422 -6.52 1 98.38 180 VAL B O 1
ATOM 4365 N N . ILE B 1 181 ? 10.016 31.016 -8.086 1 97.69 181 ILE B N 1
ATOM 4366 C CA . ILE B 1 181 ? 11.398 30.594 -8.312 1 97.69 181 ILE B CA 1
ATOM 4367 C C . ILE B 1 181 ? 12.344 31.734 -7.922 1 97.69 181 ILE B C 1
ATOM 4369 O O . ILE B 1 181 ? 13.555 31.516 -7.793 1 97.69 181 ILE B O 1
ATOM 4373 N N . GLN B 1 182 ? 11.758 32.938 -7.746 1 97.38 182 GLN B N 1
ATOM 4374 C CA . GLN B 1 182 ? 12.57 34.094 -7.379 1 97.38 182 GLN B CA 1
ATOM 4375 C C . GLN B 1 182 ? 11.742 35.125 -6.617 1 97.38 182 GLN B C 1
ATOM 4377 O O . GLN B 1 182 ? 10.555 35.281 -6.879 1 97.38 182 GLN B O 1
ATOM 4382 N N . PHE B 1 183 ? 12.438 35.812 -5.691 1 97.94 183 PHE B N 1
ATOM 4383 C CA . PHE B 1 183 ? 11.828 36.969 -5.02 1 97.94 183 PHE B CA 1
ATOM 4384 C C . PHE B 1 183 ? 12.32 38.281 -5.633 1 97.94 183 PHE B C 1
ATOM 4386 O O . PHE B 1 183 ? 13.5 38.406 -5.98 1 97.94 183 PHE B O 1
ATOM 4393 N N . ILE B 1 184 ? 11.406 39.188 -5.777 1 97.62 184 ILE B N 1
ATOM 4394 C CA . ILE B 1 184 ? 11.75 40.531 -6.211 1 97.62 184 ILE B CA 1
ATOM 4395 C C . ILE B 1 184 ? 11.883 41.438 -4.996 1 97.62 184 ILE B C 1
ATOM 4397 O O . ILE B 1 184 ? 10.883 41.781 -4.348 1 97.62 184 ILE B O 1
ATOM 4401 N N . HIS B 1 185 ? 13.094 41.812 -4.684 1 96.81 185 HIS B N 1
ATOM 4402 C CA . HIS B 1 185 ? 13.305 42.656 -3.506 1 96.81 185 HIS B CA 1
ATOM 4403 C C . HIS B 1 185 ? 14.508 43.562 -3.691 1 96.81 185 HIS B C 1
ATOM 4405 O O . HIS B 1 185 ? 15.367 43.312 -4.535 1 96.81 185 HIS B O 1
ATOM 4411 N N . GLN B 1 186 ? 14.445 44.688 -2.953 1 95.94 186 GLN B N 1
ATOM 4412 C CA . GLN B 1 186 ? 15.539 45.656 -2.879 1 95.94 186 GLN B CA 1
ATOM 4413 C C . GLN B 1 186 ? 15.609 46.312 -1.498 1 95.94 186 GLN B C 1
ATOM 4415 O O . GLN B 1 186 ? 14.594 46.719 -0.948 1 95.94 186 GLN B O 1
ATOM 4420 N N . ASN B 1 187 ? 16.812 46.469 -0.942 1 94.94 187 ASN B N 1
ATOM 4421 C CA . ASN B 1 187 ? 17.047 47.125 0.34 1 94.94 187 ASN B CA 1
ATOM 4422 C C . ASN B 1 187 ? 16.062 46.656 1.403 1 94.94 187 ASN B C 1
ATOM 4424 O O . ASN B 1 187 ? 15.398 47.469 2.051 1 94.94 187 ASN B O 1
ATOM 4428 N N . ASN B 1 188 ? 15.797 45.375 1.479 1 94.75 188 ASN B N 1
ATOM 4429 C CA . ASN B 1 188 ? 14.969 44.688 2.479 1 94.75 188 ASN B CA 1
ATOM 4430 C C . ASN B 1 188 ? 13.5 45.062 2.322 1 94.75 188 ASN B C 1
ATOM 4432 O O . ASN B 1 188 ? 12.773 45.156 3.312 1 94.75 188 ASN B O 1
ATOM 4436 N N . ARG B 1 189 ? 13.219 45.375 1.127 1 97 189 ARG B N 1
ATOM 4437 C CA . ARG B 1 189 ? 11.812 45.5 0.774 1 97 189 ARG B CA 1
ATOM 4438 C C . ARG B 1 189 ? 11.406 44.469 -0.253 1 97 189 ARG B C 1
ATOM 4440 O O . ARG B 1 189 ? 12.078 44.281 -1.272 1 97 189 ARG B O 1
ATOM 4447 N N . MET B 1 190 ? 10.367 43.75 0.064 1 97.94 190 MET B N 1
ATOM 4448 C CA . MET B 1 190 ? 9.805 42.75 -0.827 1 97.94 190 MET B CA 1
ATOM 4449 C C . MET B 1 190 ? 8.789 43.375 -1.781 1 97.94 190 MET B C 1
ATOM 4451 O O . MET B 1 190 ? 7.828 44 -1.345 1 97.94 190 MET B O 1
ATOM 4455 N N . TYR B 1 191 ? 8.992 43.125 -3.105 1 97.56 191 TYR B N 1
ATOM 4456 C CA . TYR B 1 191 ? 8.109 43.75 -4.098 1 97.56 191 TYR B CA 1
ATOM 4457 C C . TYR B 1 191 ? 7.266 42.688 -4.793 1 97.56 191 TYR B C 1
ATOM 4459 O O . TYR B 1 191 ? 6.293 43 -5.48 1 97.56 191 TYR B O 1
ATOM 4467 N N . GLY B 1 192 ? 7.695 41.469 -4.641 1 98 192 GLY B N 1
ATOM 4468 C CA . GLY B 1 192 ? 6.93 40.438 -5.297 1 98 192 GLY B CA 1
ATOM 4469 C C . GLY B 1 192 ? 7.75 39.188 -5.605 1 98 192 GLY B C 1
ATOM 4470 O O . GLY B 1 192 ? 8.688 38.875 -4.871 1 98 192 GLY B O 1
ATOM 4471 N N . VAL B 1 193 ? 7.203 38.406 -6.625 1 98.5 193 VAL B N 1
ATOM 4472 C CA . VAL B 1 193 ? 7.855 37.125 -6.945 1 98.5 193 VAL B CA 1
ATOM 4473 C C . VAL B 1 193 ? 7.84 36.906 -8.453 1 98.5 193 VAL B C 1
ATOM 4475 O O . VAL B 1 193 ? 7.105 37.562 -9.18 1 98.5 193 VAL B O 1
ATOM 4478 N N . VAL B 1 194 ? 8.734 36 -8.859 1 98.31 194 VAL B N 1
ATOM 4479 C CA . VAL B 1 194 ? 8.719 35.469 -10.219 1 98.31 194 VAL B CA 1
ATOM 4480 C C . VAL B 1 194 ? 8.359 34 -10.195 1 98.31 194 VAL B C 1
ATOM 4482 O O . VAL B 1 194 ? 8.859 33.25 -9.352 1 98.31 194 VAL B O 1
ATOM 4485 N N . THR B 1 195 ? 7.461 33.594 -11.078 1 97.62 195 THR B N 1
ATOM 4486 C CA . THR B 1 195 ? 7.012 32.219 -11.117 1 97.62 195 THR B CA 1
ATOM 4487 C C . THR B 1 195 ? 7.777 31.438 -12.18 1 97.62 195 THR B C 1
ATOM 4489 O O . THR B 1 195 ? 8.539 32 -12.961 1 97.62 195 THR B O 1
ATOM 4492 N N . ASN B 1 196 ? 7.57 30.109 -12.164 1 96.06 196 ASN B N 1
ATOM 4493 C CA . ASN B 1 196 ? 8.258 29.203 -13.086 1 96.06 196 ASN B CA 1
ATOM 4494 C C . ASN B 1 196 ? 7.844 29.469 -14.531 1 96.06 196 ASN B C 1
ATOM 4496 O O . ASN B 1 196 ? 8.539 29.047 -15.461 1 96.06 196 ASN B O 1
ATOM 4500 N N . THR B 1 197 ? 6.777 30.203 -14.742 1 92.25 197 THR B N 1
ATOM 4501 C CA . THR B 1 197 ? 6.352 30.547 -16.094 1 92.25 197 THR B CA 1
ATOM 4502 C C . THR B 1 197 ? 7.008 31.859 -16.547 1 92.25 197 THR B C 1
ATOM 4504 O O . THR B 1 197 ? 6.828 32.281 -17.688 1 92.25 197 THR B O 1
ATOM 4507 N N . GLY B 1 198 ? 7.629 32.5 -15.703 1 93.88 198 GLY B N 1
ATOM 4508 C CA . GLY B 1 198 ? 8.266 33.75 -16.031 1 93.88 198 GLY B CA 1
ATOM 4509 C C . GLY B 1 198 ? 7.406 34.969 -15.68 1 93.88 198 GLY B C 1
ATOM 4510 O O . GLY B 1 198 ? 7.836 36.094 -15.836 1 93.88 198 GLY B O 1
ATOM 4511 N N . THR B 1 199 ? 6.242 34.75 -15.164 1 96.19 199 THR B N 1
ATOM 4512 C CA . THR B 1 199 ? 5.34 35.812 -14.789 1 96.19 199 THR B CA 1
ATOM 4513 C C . THR B 1 199 ? 5.844 36.531 -13.539 1 96.19 199 THR B C 1
ATOM 4515 O O . THR B 1 199 ? 6.23 35.906 -12.562 1 96.19 199 THR B O 1
ATOM 4518 N N . GLN B 1 200 ? 5.816 37.875 -13.602 1 97.88 200 GLN B N 1
ATOM 4519 C CA . GLN B 1 200 ? 6.145 38.688 -12.43 1 97.88 200 GLN B CA 1
ATOM 4520 C C . GLN B 1 200 ? 4.883 39.094 -11.68 1 97.88 200 GLN B C 1
ATOM 4522 O O . GLN B 1 200 ? 3.982 39.719 -12.258 1 97.88 200 GLN B O 1
ATOM 4527 N N . ILE B 1 201 ? 4.859 38.75 -10.477 1 98.19 201 ILE B N 1
ATOM 4528 C CA . ILE B 1 201 ? 3.76 39.125 -9.602 1 98.19 201 ILE B CA 1
ATOM 4529 C C . ILE B 1 201 ? 4.223 40.219 -8.633 1 98.19 201 ILE B C 1
ATOM 4531 O O . ILE B 1 201 ? 5.094 39.969 -7.789 1 98.19 201 ILE B O 1
ATOM 4535 N N . VAL B 1 202 ? 3.666 41.375 -8.734 1 98.25 202 VAL B N 1
ATOM 4536 C CA . VAL B 1 202 ? 3.949 42.469 -7.812 1 98.25 202 VAL B CA 1
ATOM 4537 C C . VAL B 1 202 ? 2.879 42.531 -6.723 1 98.25 202 VAL B C 1
ATOM 4539 O O . VAL B 1 202 ? 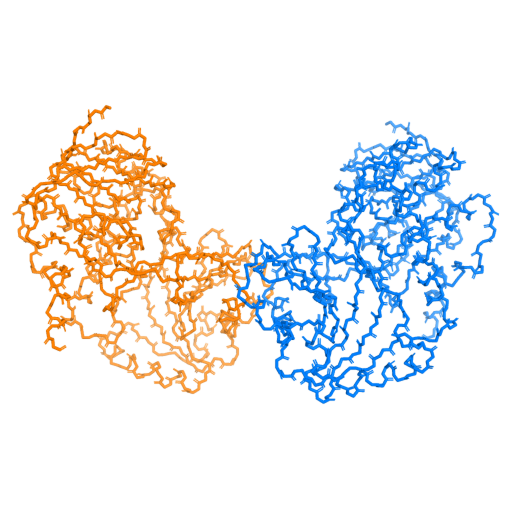1.685 42.406 -7.012 1 98.25 202 VAL B O 1
ATOM 4542 N N . ALA B 1 203 ? 3.379 42.656 -5.473 1 98.31 203 ALA B N 1
ATOM 4543 C CA . ALA B 1 203 ? 2.434 42.688 -4.359 1 98.31 203 ALA B CA 1
ATOM 4544 C C . ALA B 1 203 ? 2.926 43.625 -3.252 1 98.31 203 ALA B C 1
ATOM 4546 O O . ALA B 1 203 ? 4.133 43.781 -3.066 1 98.31 203 ALA B O 1
ATOM 4547 N N . GLU B 1 204 ? 1.98 44.219 -2.549 1 97.94 204 GLU B N 1
ATOM 4548 C CA . GLU B 1 204 ? 2.338 45.031 -1.393 1 97.94 204 GLU B CA 1
ATOM 4549 C C . GLU B 1 204 ? 2.947 44.188 -0.282 1 97.94 204 GLU B C 1
ATOM 4551 O O . GLU B 1 204 ? 3.893 44.625 0.385 1 97.94 204 GLU B O 1
ATOM 4556 N N . THR B 1 205 ? 2.379 43.094 -0.078 1 98.5 205 THR B N 1
ATOM 4557 C CA . THR B 1 205 ? 2.887 42.125 0.9 1 98.5 205 THR B CA 1
ATOM 4558 C C . THR B 1 205 ? 2.963 40.719 0.298 1 98.5 205 THR B C 1
ATOM 4560 O O . THR B 1 205 ? 2.043 40.312 -0.398 1 98.5 205 THR B O 1
ATOM 4563 N N . THR B 1 206 ? 4.086 40.062 0.47 1 98.75 206 THR B N 1
ATOM 4564 C CA . THR B 1 206 ? 4.277 38.656 0.132 1 98.75 206 THR B CA 1
ATOM 4565 C C . THR B 1 206 ? 4.285 37.812 1.392 1 98.75 206 THR B C 1
ATOM 4567 O O . THR B 1 206 ? 5.012 38.094 2.344 1 98.75 206 THR B O 1
ATOM 4570 N N . ILE B 1 207 ? 3.426 36.812 1.407 1 98.88 207 ILE B N 1
ATOM 4571 C CA . ILE B 1 207 ? 3.318 35.938 2.57 1 98.88 207 ILE B CA 1
ATOM 4572 C C . ILE B 1 207 ? 3.861 34.562 2.227 1 98.88 207 ILE B C 1
ATOM 4574 O O . ILE B 1 207 ? 3.428 33.938 1.251 1 98.88 207 ILE B O 1
ATOM 4578 N N . LEU B 1 208 ? 4.805 34.062 3.012 1 98.81 208 LEU B N 1
ATOM 4579 C CA . LEU B 1 208 ? 5.363 32.75 2.854 1 98.81 208 LEU B CA 1
ATOM 4580 C C . LEU B 1 208 ? 4.637 31.734 3.744 1 98.81 208 LEU B C 1
ATOM 4582 O O . LEU B 1 208 ? 4.875 31.688 4.953 1 98.81 208 LEU B O 1
ATOM 4586 N N . ALA B 1 209 ? 3.785 30.984 3.195 1 98.69 209 ALA B N 1
ATOM 4587 C CA . ALA B 1 209 ? 3.033 29.906 3.832 1 98.69 209 ALA B CA 1
ATOM 4588 C C . ALA B 1 209 ? 3.252 28.578 3.107 1 98.69 209 ALA B C 1
ATOM 4590 O O . ALA B 1 209 ? 2.293 27.875 2.797 1 98.69 209 ALA B O 1
ATOM 4591 N N . ALA B 1 210 ? 4.504 28.219 2.928 1 97.94 210 ALA B N 1
ATOM 4592 C CA . ALA B 1 210 ? 4.871 27.125 2.033 1 97.94 210 ALA B CA 1
ATOM 4593 C C . ALA B 1 210 ? 5.184 25.859 2.818 1 97.94 210 ALA B C 1
ATOM 4595 O O . ALA B 1 210 ? 5.922 24.984 2.344 1 97.94 210 ALA B O 1
ATOM 4596 N N . GLY B 1 211 ? 4.723 25.797 4.023 1 96.88 211 GLY B N 1
ATOM 4597 C CA . GLY B 1 211 ? 4.895 24.578 4.805 1 96.88 211 GLY B CA 1
ATOM 4598 C C . GLY B 1 211 ? 6.344 24.141 4.93 1 96.88 211 GLY B C 1
ATOM 4599 O O . GLY B 1 211 ? 7.211 24.953 5.27 1 96.88 211 GLY B O 1
ATOM 4600 N N . ALA B 1 212 ? 6.617 22.891 4.699 1 96.56 212 ALA B N 1
ATOM 4601 C CA . ALA B 1 212 ? 7.93 22.297 4.902 1 96.56 212 ALA B CA 1
ATOM 4602 C C . ALA B 1 212 ? 8.969 22.906 3.971 1 96.56 212 ALA B C 1
ATOM 4604 O O . ALA B 1 212 ? 10.172 22.828 4.234 1 96.56 212 ALA B O 1
ATOM 4605 N N . TRP B 1 213 ? 8.531 23.547 2.943 1 97.06 213 TRP B N 1
ATOM 4606 C CA . TRP B 1 213 ? 9.438 24.078 1.929 1 97.06 213 TRP B CA 1
ATOM 4607 C C . TRP B 1 213 ? 9.805 25.531 2.227 1 97.06 213 TRP B C 1
ATOM 4609 O O . TRP B 1 213 ? 10.523 26.172 1.454 1 97.06 213 TRP B O 1
ATOM 4619 N N . SER B 1 214 ? 9.32 26.078 3.301 1 97.88 214 SER B N 1
ATOM 4620 C CA . SER B 1 214 ? 9.523 27.484 3.639 1 97.88 214 SER B CA 1
ATOM 4621 C C . SER B 1 214 ? 11 27.812 3.756 1 97.88 214 SER B C 1
ATOM 4623 O O . SER B 1 214 ? 11.438 28.891 3.342 1 97.88 214 SER B O 1
ATOM 4625 N N . HIS B 1 215 ? 11.719 26.875 4.324 1 96.62 215 HIS B N 1
ATOM 4626 C CA . HIS B 1 215 ? 13.148 27.094 4.461 1 96.62 215 HIS B CA 1
ATOM 4627 C C . HIS B 1 215 ? 13.82 27.234 3.098 1 96.62 215 HIS B C 1
ATOM 4629 O O . HIS B 1 215 ? 14.648 28.125 2.898 1 96.62 215 HIS B O 1
ATOM 4635 N N . LEU B 1 216 ? 13.484 26.406 2.156 1 96.31 216 LEU B N 1
ATOM 4636 C CA . LEU B 1 216 ? 14.07 26.438 0.822 1 96.31 216 LEU B CA 1
ATOM 4637 C C . LEU B 1 216 ? 13.75 27.75 0.113 1 96.31 216 LEU B C 1
ATOM 4639 O O . LEU B 1 216 ? 14.625 28.344 -0.508 1 96.31 216 LEU B O 1
ATOM 4643 N N . LEU B 1 217 ? 12.539 28.188 0.249 1 97.38 217 LEU B N 1
ATOM 4644 C CA . LEU B 1 217 ? 12.109 29.406 -0.427 1 97.38 217 LEU B CA 1
ATOM 4645 C C . LEU B 1 217 ? 12.727 30.641 0.223 1 97.38 217 LEU B C 1
ATOM 4647 O O . LEU B 1 217 ? 13.164 31.562 -0.472 1 97.38 217 LEU B O 1
ATOM 4651 N N . SER B 1 218 ? 12.773 30.688 1.538 1 97.12 218 SER B N 1
ATOM 4652 C CA . SER B 1 218 ? 13.312 31.859 2.227 1 97.12 218 SER B CA 1
ATOM 4653 C C . SER B 1 218 ? 14.789 32.062 1.905 1 97.12 218 SER B C 1
ATOM 4655 O O . SER B 1 218 ? 15.273 33.188 1.868 1 97.12 218 SER B O 1
ATOM 4657 N N . ARG B 1 219 ? 15.445 30.984 1.615 1 95.75 219 ARG B N 1
ATOM 4658 C CA . ARG B 1 219 ? 16.859 31.047 1.293 1 95.75 219 ARG B CA 1
ATOM 4659 C C . ARG B 1 219 ? 17.094 31.781 -0.023 1 95.75 219 ARG B C 1
ATOM 4661 O O . ARG B 1 219 ? 18.172 32.344 -0.243 1 95.75 219 ARG B O 1
ATOM 4668 N N . LEU B 1 220 ? 16.109 31.75 -0.891 1 94.38 220 LEU B N 1
ATOM 4669 C CA . LEU B 1 220 ? 16.203 32.5 -2.146 1 94.38 220 LEU B CA 1
ATOM 4670 C C . LEU B 1 220 ? 16.391 33.969 -1.891 1 94.38 220 LEU B C 1
ATOM 4672 O O . LEU B 1 220 ? 16.922 34.688 -2.74 1 94.38 220 LEU B O 1
ATOM 4676 N N . ALA B 1 221 ? 15.992 34.5 -0.745 1 94.12 221 ALA B N 1
ATOM 4677 C CA . ALA B 1 221 ? 16.172 35.906 -0.359 1 94.12 221 ALA B CA 1
ATOM 4678 C C . ALA B 1 221 ? 17.234 36.031 0.732 1 94.12 221 ALA B C 1
ATOM 4680 O O . ALA B 1 221 ? 17.297 37.062 1.407 1 94.12 221 ALA B O 1
ATOM 4681 N N . LYS B 1 222 ? 17.938 34.938 1.043 1 93.81 222 LYS B N 1
ATOM 4682 C CA . LYS B 1 222 ? 19.047 34.906 1.992 1 93.81 222 LYS B CA 1
ATOM 4683 C C . LYS B 1 222 ? 18.562 35.094 3.422 1 93.81 222 LYS B C 1
ATOM 4685 O O . LYS B 1 222 ? 19.234 35.719 4.234 1 93.81 222 LYS B O 1
ATOM 4690 N N . VAL B 1 223 ? 17.359 34.688 3.664 1 95.06 223 VAL B N 1
ATOM 4691 C CA . VAL B 1 223 ? 16.797 34.688 5.012 1 95.06 223 VAL B CA 1
ATOM 4692 C C . VAL B 1 223 ? 16.672 33.219 5.496 1 95.06 223 VAL B C 1
ATOM 4694 O O . VAL B 1 223 ? 16.203 32.375 4.762 1 95.06 223 VAL B O 1
ATOM 4697 N N . LYS B 1 224 ? 17.109 33 6.695 1 95.62 224 LYS B N 1
ATOM 4698 C CA . LYS B 1 224 ? 17.047 31.656 7.258 1 95.62 224 LYS B CA 1
ATOM 4699 C C . LYS B 1 224 ? 15.781 31.469 8.094 1 95.62 224 LYS B C 1
ATOM 4701 O O . LYS B 1 224 ? 15.633 32.094 9.148 1 95.62 224 LYS B O 1
ATOM 4706 N N . VAL B 1 225 ? 14.875 30.766 7.652 1 97.38 225 VAL B N 1
ATOM 4707 C CA . VAL B 1 225 ? 13.68 30.359 8.391 1 97.38 225 VAL B CA 1
ATOM 4708 C C . VAL B 1 225 ? 13.82 28.906 8.844 1 97.38 225 VAL B C 1
ATOM 4710 O O . VAL B 1 225 ? 13.914 28 8.016 1 97.38 225 VAL B O 1
ATOM 4713 N N . PRO B 1 226 ? 13.898 28.625 10.148 1 97.25 226 PRO B N 1
ATOM 4714 C CA . PRO B 1 226 ? 14.234 27.281 10.641 1 97.25 226 PRO B CA 1
ATOM 4715 C C . PRO B 1 226 ? 13.047 26.328 10.609 1 97.25 226 PRO B C 1
ATOM 4717 O O . PRO B 1 226 ? 12.656 25.797 11.656 1 97.25 226 PRO B O 1
ATOM 4720 N N . VAL B 1 227 ? 12.609 26.062 9.453 1 97.31 227 VAL B N 1
ATOM 4721 C CA . VAL B 1 227 ? 11.578 25.047 9.211 1 97.31 227 VAL B CA 1
ATOM 4722 C C . VAL B 1 227 ? 12.188 23.844 8.492 1 97.31 227 VAL B C 1
ATOM 4724 O O . VAL B 1 227 ? 12.984 24.016 7.566 1 97.31 227 VAL B O 1
ATOM 4727 N N . TYR B 1 228 ? 11.898 22.672 9.016 1 96.62 228 TYR B N 1
ATOM 4728 C CA . TYR B 1 228 ? 12.398 21.469 8.359 1 96.62 228 TYR B CA 1
ATOM 4729 C C . TYR B 1 228 ? 11.289 20.438 8.211 1 96.62 228 TYR B C 1
ATOM 4731 O O . TYR B 1 228 ? 10.32 20.438 8.969 1 96.62 228 TYR B O 1
ATOM 4739 N N . PRO B 1 229 ? 11.398 19.609 7.168 1 96.62 229 PRO B N 1
ATOM 4740 C CA . PRO B 1 229 ? 10.375 18.594 6.941 1 96.62 229 PRO B CA 1
ATOM 4741 C C . PRO B 1 229 ? 10.422 17.469 7.977 1 96.62 229 PRO B C 1
ATOM 4743 O O . PRO B 1 229 ? 11.5 16.938 8.266 1 96.62 229 PRO B O 1
ATOM 4746 N N . LEU B 1 230 ? 9.336 17.203 8.531 1 96.44 230 LEU B N 1
ATOM 4747 C CA . LEU B 1 230 ? 9.117 16.047 9.398 1 96.44 230 LEU B CA 1
ATOM 4748 C C . LEU B 1 230 ? 8.125 15.078 8.773 1 96.44 230 LEU B C 1
ATOM 4750 O O . LEU B 1 230 ? 6.922 15.359 8.711 1 96.44 230 LEU B O 1
ATOM 4754 N N . LYS B 1 231 ? 8.633 13.938 8.383 1 96.19 231 LYS B N 1
ATOM 4755 C CA . LYS B 1 231 ? 7.809 12.977 7.656 1 96.19 231 LYS B CA 1
ATOM 4756 C C . LYS B 1 231 ? 6.922 12.18 8.609 1 96.19 231 LYS B C 1
ATOM 4758 O O . LYS B 1 231 ? 7.367 11.758 9.68 1 96.19 231 LYS B O 1
ATOM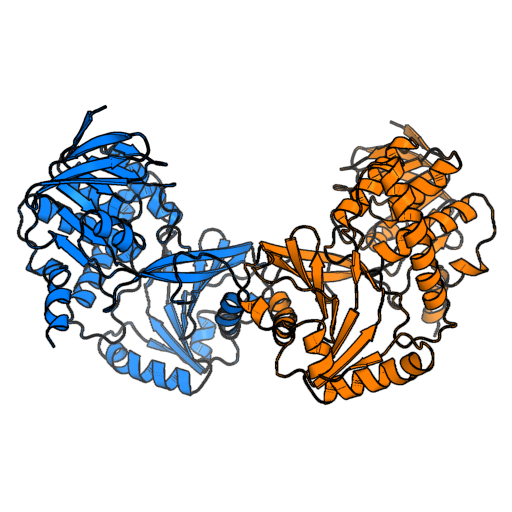 4763 N N . GLY B 1 232 ? 5.711 12.078 8.211 1 95.69 232 GLY B N 1
ATOM 4764 C CA . GLY B 1 232 ? 4.785 11.164 8.859 1 95.69 232 GLY B CA 1
ATOM 4765 C C . GLY B 1 232 ? 4.188 10.141 7.91 1 95.69 232 GLY B C 1
ATOM 4766 O O . GLY B 1 232 ? 3.797 10.477 6.789 1 95.69 232 GLY B O 1
ATOM 4767 N N . GLN B 1 233 ? 4.199 8.883 8.328 1 96.44 233 GLN B N 1
ATOM 4768 C CA . GLN B 1 233 ? 3.539 7.816 7.578 1 96.44 233 GLN B CA 1
ATOM 4769 C C . GLN B 1 233 ? 2.283 7.336 8.297 1 96.44 233 GLN B C 1
ATOM 4771 O O . GLN B 1 233 ? 2.219 7.359 9.531 1 96.44 233 GLN B O 1
ATOM 4776 N N . LEU B 1 234 ? 1.294 6.934 7.484 1 97.19 234 LEU B N 1
ATOM 4777 C CA . LEU B 1 234 ? 0.006 6.473 7.992 1 97.19 234 LEU B CA 1
ATOM 4778 C C . LEU B 1 234 ? -0.417 5.18 7.309 1 97.19 234 LEU B C 1
ATOM 4780 O O . LEU B 1 234 ? -0.01 4.906 6.176 1 97.19 234 LEU B O 1
ATOM 4784 N N . ILE B 1 235 ? -1.177 4.422 8.039 1 97.94 235 ILE B N 1
ATOM 4785 C CA . ILE B 1 235 ? -1.937 3.316 7.469 1 97.94 235 ILE B CA 1
ATOM 4786 C C . ILE B 1 235 ? -3.424 3.664 7.453 1 97.94 235 ILE B C 1
ATOM 4788 O O . ILE B 1 235 ? -3.975 4.102 8.469 1 97.94 235 ILE B O 1
ATOM 4792 N N . VAL B 1 236 ? -4.07 3.527 6.301 1 97.81 236 VAL B N 1
ATOM 4793 C CA . VAL B 1 236 ? -5.508 3.758 6.18 1 97.81 236 VAL B CA 1
ATOM 4794 C C . VAL B 1 236 ? -6.219 2.436 5.898 1 97.81 236 VAL B C 1
ATOM 4796 O O . VAL B 1 236 ? -5.945 1.777 4.891 1 97.81 236 VAL B O 1
ATOM 4799 N N . LEU B 1 237 ? -7.086 2.121 6.785 1 98.06 237 LEU B N 1
ATOM 4800 C CA . LEU B 1 237 ? -7.848 0.883 6.672 1 98.06 237 LEU B CA 1
ATOM 4801 C C . LEU B 1 237 ? -9.25 1.155 6.145 1 98.06 237 LEU B C 1
ATOM 4803 O O . LEU B 1 237 ? -9.812 2.229 6.379 1 98.06 237 LEU B O 1
ATOM 4807 N N . LYS B 1 238 ? -9.789 0.197 5.426 1 96.94 238 LYS B N 1
ATOM 4808 C CA . LYS B 1 238 ? -11.227 0.177 5.211 1 96.94 238 LYS B CA 1
ATOM 4809 C C . LYS B 1 238 ? -11.961 -0.321 6.449 1 96.94 238 LYS B C 1
ATOM 4811 O O . LYS B 1 238 ? -11.617 -1.367 7.004 1 96.94 238 LYS B O 1
ATOM 4816 N N . GLN B 1 239 ? -12.852 0.467 6.82 1 93.25 239 GLN B N 1
ATOM 4817 C CA . GLN B 1 239 ? -13.594 0.081 8.016 1 93.25 239 GLN B CA 1
ATOM 4818 C C . GLN B 1 239 ? -14.258 -1.281 7.832 1 93.25 239 GLN B C 1
ATOM 4820 O O . GLN B 1 239 ? -14.82 -1.566 6.773 1 93.25 239 GLN B O 1
ATOM 4825 N N . GLY B 1 240 ? -14.172 -2.086 8.828 1 89.81 240 GLY B N 1
ATOM 4826 C CA . GLY B 1 240 ? -14.797 -3.398 8.812 1 89.81 240 GLY B CA 1
ATOM 4827 C C . GLY B 1 240 ? -16.266 -3.369 9.211 1 89.81 240 GLY B C 1
ATOM 4828 O O . GLY B 1 240 ? -16.938 -2.357 9.023 1 89.81 240 GLY B O 1
ATOM 4829 N N . ASP B 1 241 ? -16.656 -4.508 9.688 1 86.94 241 ASP B N 1
ATOM 4830 C CA . ASP B 1 241 ? -18.062 -4.695 9.992 1 86.94 241 ASP B CA 1
ATOM 4831 C C . ASP B 1 241 ? -18.453 -3.979 11.289 1 86.94 241 ASP B C 1
ATOM 4833 O O . ASP B 1 241 ? -19.609 -3.631 11.5 1 86.94 241 ASP B O 1
ATOM 4837 N N . THR B 1 242 ? -17.484 -3.789 12.18 1 87 242 THR B N 1
ATOM 4838 C CA . THR B 1 242 ? -17.719 -3.119 13.453 1 87 242 THR B CA 1
ATOM 4839 C C . THR B 1 242 ? -17.094 -1.727 13.461 1 87 242 THR B C 1
ATOM 4841 O O . THR B 1 242 ? -15.93 -1.561 13.102 1 87 242 THR B O 1
ATOM 4844 N N . ASP B 1 243 ? -17.891 -0.817 13.938 1 88.38 243 ASP B N 1
ATOM 4845 C CA . ASP B 1 243 ? -17.438 0.568 13.938 1 88.38 243 ASP B CA 1
ATOM 4846 C C . ASP B 1 243 ? -16.547 0.856 15.148 1 88.38 243 ASP B C 1
ATOM 4848 O O . ASP B 1 243 ? -16.812 0.342 16.234 1 88.38 243 ASP B O 1
ATOM 4852 N N . LEU B 1 244 ? -15.523 1.547 14.945 1 92.19 244 LEU B N 1
ATOM 4853 C CA . LEU B 1 244 ? -14.797 2.189 16.031 1 92.19 244 LEU B CA 1
ATOM 4854 C C . LEU B 1 244 ? -15.477 3.482 16.453 1 92.19 244 LEU B C 1
ATOM 4856 O O . LEU B 1 244 ? -15.578 4.43 15.672 1 92.19 244 LEU B O 1
ATOM 4860 N N . ASN B 1 245 ? -15.867 3.627 17.734 1 91.56 245 ASN B N 1
ATOM 4861 C CA . ASN B 1 245 ? -16.781 4.68 18.156 1 91.56 245 ASN B CA 1
ATOM 4862 C C . ASN B 1 245 ? -16.047 5.797 18.906 1 91.56 245 ASN B C 1
ATOM 4864 O O . ASN B 1 245 ? -16.672 6.785 19.312 1 91.56 245 ASN B O 1
ATOM 4868 N N . VAL B 1 246 ? -14.797 5.672 19.125 1 95.62 246 VAL B N 1
ATOM 4869 C CA . VAL B 1 246 ? -14 6.648 19.875 1 95.62 246 VAL B CA 1
ATOM 4870 C C . VAL B 1 246 ? -12.75 7.012 19.078 1 95.62 246 VAL B C 1
ATOM 4872 O O . VAL B 1 246 ? -12.367 6.293 18.156 1 95.62 246 VAL B O 1
ATOM 4875 N N . MET B 1 247 ? -12.203 8.148 19.484 1 96.31 247 MET B N 1
ATOM 4876 C CA . MET B 1 247 ? -10.836 8.453 19.078 1 96.31 247 MET B CA 1
ATOM 4877 C C . MET B 1 247 ? -9.828 7.844 20.047 1 96.31 247 MET B C 1
ATOM 4879 O O . MET B 1 247 ? -10.055 7.844 21.266 1 96.31 247 MET B O 1
ATOM 4883 N N . ILE B 1 248 ? -8.766 7.383 19.484 1 96.94 248 ILE B N 1
ATOM 4884 C CA . ILE B 1 248 ? -7.758 6.77 20.344 1 96.94 248 ILE B CA 1
ATOM 4885 C C . ILE B 1 248 ? -6.422 7.484 20.172 1 96.94 248 ILE B C 1
ATOM 4887 O O . ILE B 1 248 ? -6.012 7.785 19.047 1 96.94 248 ILE B O 1
ATOM 4891 N N . ASN B 1 249 ? -5.801 7.812 21.25 1 93.69 249 ASN B N 1
ATOM 4892 C CA . ASN B 1 249 ? -4.445 8.344 21.297 1 93.69 249 ASN B CA 1
ATOM 4893 C C . ASN B 1 249 ? -3.561 7.516 22.234 1 93.69 249 ASN B C 1
ATOM 4895 O O . ASN B 1 249 ? -3.996 7.121 23.312 1 93.69 249 ASN B O 1
ATOM 4899 N N . THR B 1 250 ? -2.344 7.211 21.781 1 92.5 250 THR B N 1
ATOM 4900 C CA . THR B 1 250 ? -1.391 6.43 22.578 1 92.5 250 THR B CA 1
ATOM 4901 C C . THR B 1 250 ? 0.016 7.008 22.438 1 92.5 250 THR B C 1
ATOM 4903 O O . THR B 1 250 ? 0.224 8 21.734 1 92.5 250 THR B O 1
ATOM 4906 N N . SER B 1 251 ? 0.934 6.43 23.156 1 87.81 251 SER B N 1
ATOM 4907 C CA . SER B 1 251 ? 2.336 6.816 23.047 1 87.81 251 SER B CA 1
ATOM 4908 C C . SER B 1 251 ? 2.902 6.461 21.672 1 87.81 251 SER B C 1
ATOM 4910 O O . SER B 1 251 ? 3.951 6.973 21.266 1 87.81 251 SER B O 1
ATOM 4912 N N . LYS B 1 252 ? 2.154 5.656 20.938 1 91.38 252 LYS B N 1
ATOM 4913 C CA . LYS B 1 252 ? 2.66 5.168 19.656 1 91.38 252 LYS B CA 1
ATOM 4914 C C . LYS B 1 252 ? 1.977 5.879 18.5 1 91.38 252 LYS B C 1
ATOM 4916 O O . LYS B 1 252 ? 2.373 5.707 17.344 1 91.38 252 LYS B O 1
ATOM 4921 N N . GLY B 1 253 ? 0.955 6.602 18.797 1 94.38 253 GLY B N 1
ATOM 4922 C CA . GLY B 1 253 ? 0.203 7.25 17.734 1 94.38 253 GLY B CA 1
ATOM 4923 C C . GLY B 1 253 ? -1.291 7.277 17.984 1 94.38 253 GLY B C 1
ATOM 4924 O O . GLY B 1 253 ? -1.731 7.16 19.141 1 94.38 253 GLY B O 1
ATOM 4925 N N . TYR B 1 254 ? -2.037 7.496 16.969 1 96.5 254 TYR B N 1
ATOM 4926 C CA . TYR B 1 254 ? -3.484 7.625 17.109 1 96.5 254 TYR B CA 1
ATOM 4927 C C . TYR B 1 254 ? -4.211 6.637 16.203 1 96.5 254 TYR B C 1
ATOM 4929 O O . TYR B 1 254 ? -3.611 6.07 15.289 1 96.5 254 TYR B O 1
ATOM 4937 N N . ILE B 1 255 ? -5.418 6.328 16.5 1 97.81 255 ILE B N 1
ATOM 4938 C CA . ILE B 1 255 ? -6.383 5.574 15.703 1 97.81 255 ILE B CA 1
ATOM 4939 C C . ILE B 1 255 ? -7.699 6.344 15.617 1 97.81 255 ILE B C 1
ATOM 4941 O O . ILE B 1 255 ? -8.352 6.586 16.641 1 97.81 255 ILE B O 1
ATOM 4945 N N . LEU B 1 256 ? -8.086 6.668 14.383 1 96.19 256 LEU B N 1
ATOM 4946 C CA . LEU B 1 256 ? -9.289 7.473 14.188 1 96.19 256 LEU B CA 1
ATOM 4947 C C . LEU B 1 256 ? -10.211 6.832 13.148 1 96.19 256 LEU B C 1
ATOM 4949 O O . LEU B 1 256 ? -9.758 6.449 12.062 1 96.19 256 LEU B O 1
ATOM 4953 N N . SER B 1 257 ? -11.461 6.73 13.492 1 95.62 257 SER B N 1
ATOM 4954 C CA . SER B 1 257 ? -12.469 6.375 12.5 1 95.62 257 SER B CA 1
ATOM 4955 C C . SER B 1 257 ? -13.008 7.609 11.797 1 95.62 257 SER B C 1
ATOM 4957 O O . SER B 1 257 ? -13.344 8.602 12.438 1 95.62 257 SER B O 1
ATOM 4959 N N . LYS B 1 258 ? -13.094 7.566 10.516 1 95.06 258 LYS B N 1
ATOM 4960 C CA . LYS B 1 258 ? -13.531 8.703 9.711 1 95.06 258 LYS B CA 1
ATOM 4961 C C . LYS B 1 258 ? -14.914 8.453 9.117 1 95.06 258 LYS B C 1
ATOM 4963 O O . LYS B 1 258 ? -15.281 7.312 8.836 1 95.06 258 LYS B O 1
ATOM 4968 N N . PRO B 1 259 ? -15.617 9.5 8.852 1 92.62 259 PRO B N 1
ATOM 4969 C CA . PRO B 1 259 ? -16.969 9.359 8.281 1 92.62 259 PRO B CA 1
ATOM 4970 C C . PRO B 1 259 ? -16.953 8.719 6.895 1 92.62 259 PRO B C 1
ATOM 4972 O O . PRO B 1 259 ? -17.969 8.156 6.465 1 92.62 259 PRO B O 1
ATOM 4975 N N . ASN B 1 260 ? -15.906 8.727 6.195 1 92.06 260 ASN B N 1
ATOM 4976 C CA . ASN B 1 260 ? -15.844 8.18 4.844 1 92.06 260 ASN B CA 1
ATOM 4977 C C . ASN B 1 260 ? -15.648 6.668 4.852 1 92.06 260 ASN B C 1
ATOM 4979 O O . ASN B 1 260 ? -15.383 6.066 3.812 1 92.06 260 ASN B O 1
ATOM 4983 N N . GLY B 1 261 ? -15.672 6.113 6.012 1 93.81 261 GLY B N 1
ATOM 4984 C CA . GLY B 1 261 ? -15.609 4.664 6.113 1 93.81 261 GLY B CA 1
ATOM 4985 C C . GLY B 1 261 ? -14.195 4.133 6.246 1 93.81 261 GLY B C 1
ATOM 4986 O O . GLY B 1 261 ? -13.938 2.953 5.996 1 93.81 261 GLY B O 1
ATOM 4987 N N . THR B 1 262 ? -13.289 4.965 6.645 1 96.31 262 THR B N 1
ATOM 4988 C CA . THR B 1 262 ? -11.906 4.523 6.828 1 96.31 262 THR B CA 1
ATOM 4989 C C . THR B 1 262 ? -11.469 4.691 8.281 1 96.31 262 THR B C 1
ATOM 4991 O O . THR B 1 262 ? -12.133 5.387 9.055 1 96.31 262 THR B O 1
ATOM 4994 N N . VAL B 1 263 ? -10.5 3.979 8.664 1 97.5 263 VAL B N 1
ATOM 4995 C CA . VAL B 1 263 ? -9.812 4.129 9.938 1 97.5 263 VAL B CA 1
ATOM 4996 C C . VAL B 1 263 ? -8.352 4.488 9.703 1 97.5 263 VAL B C 1
ATOM 4998 O O . VAL B 1 263 ? -7.641 3.787 8.977 1 97.5 263 VAL B O 1
ATOM 5001 N N . VAL B 1 264 ? -7.922 5.555 10.312 1 97.56 264 VAL B N 1
ATOM 5002 C CA . VAL B 1 264 ? -6.578 6.078 10.086 1 97.56 264 VAL B CA 1
ATOM 5003 C C . VAL B 1 264 ? -5.691 5.773 11.289 1 97.56 264 VAL B C 1
ATOM 5005 O O . VAL B 1 264 ? -6.07 6.051 12.43 1 97.56 264 VAL B O 1
ATOM 5008 N N . LEU B 1 265 ? -4.566 5.141 11.07 1 98 265 LEU B N 1
ATOM 5009 C CA . LEU B 1 265 ? -3.562 4.891 12.102 1 98 265 LEU B CA 1
ATOM 5010 C C . LEU B 1 265 ? -2.281 5.664 11.812 1 98 265 LEU B C 1
ATOM 5012 O O . LEU B 1 265 ? -1.706 5.539 10.727 1 98 265 LEU B O 1
ATOM 5016 N N . GLY B 1 266 ? -1.805 6.438 12.727 1 96.12 266 GLY B N 1
ATOM 5017 C CA . GLY B 1 266 ? -0.599 7.219 12.5 1 96.12 266 GLY B CA 1
ATOM 5018 C C . GLY B 1 266 ? -0.151 7.992 13.727 1 96.12 266 GLY B C 1
ATOM 5019 O O . GLY B 1 266 ? -0.706 7.82 14.812 1 96.12 266 GLY B O 1
ATOM 5020 N N . ALA B 1 267 ? 0.743 8.805 13.531 1 93.25 267 ALA B N 1
ATOM 5021 C CA . ALA B 1 267 ? 1.711 8.805 12.438 1 93.25 267 ALA B CA 1
ATOM 5022 C C . ALA B 1 267 ? 3.133 8.625 12.961 1 93.25 267 ALA B C 1
ATOM 5024 O O . ALA B 1 267 ? 3.406 8.898 14.133 1 93.25 267 ALA B O 1
ATOM 5025 N N . THR B 1 268 ? 4.062 8.164 12.086 1 95.25 268 THR B N 1
ATOM 5026 C CA . THR B 1 268 ? 5.484 8.219 12.414 1 95.25 268 THR B CA 1
ATOM 5027 C C . THR B 1 268 ? 5.973 9.664 12.484 1 95.25 268 THR B C 1
ATOM 5029 O O . THR B 1 268 ? 5.227 10.594 12.156 1 95.25 268 THR B O 1
ATOM 5032 N N . SER B 1 269 ? 7.086 9.914 13.023 1 94.81 269 SER B N 1
ATOM 5033 C CA . SER B 1 269 ? 7.824 11.172 13.039 1 94.81 269 SER B CA 1
ATOM 5034 C C . SER B 1 269 ? 9.289 10.961 12.695 1 94.81 269 SER B C 1
ATOM 5036 O O . SER B 1 269 ? 10.086 10.57 13.547 1 94.81 269 SER B O 1
ATOM 5038 N N . GLU B 1 270 ? 9.531 11.273 11.438 1 93.62 270 GLU B N 1
ATOM 5039 C CA . GLU B 1 270 ? 10.852 10.93 10.914 1 93.62 270 GLU B CA 1
ATOM 5040 C C . GLU B 1 270 ? 11.562 12.164 10.375 1 93.62 270 GLU B C 1
ATOM 5042 O O . GLU B 1 270 ? 11.023 12.875 9.516 1 93.62 270 GLU B O 1
ATOM 5047 N N . LYS B 1 271 ? 12.664 12.398 10.969 1 88.94 271 LYS B N 1
ATOM 5048 C CA . LYS B 1 271 ? 13.469 13.484 10.406 1 88.94 271 LYS B CA 1
ATOM 5049 C C . LYS B 1 271 ? 14.117 13.055 9.094 1 88.94 271 LYS B C 1
ATOM 5051 O O . LYS B 1 271 ? 15.031 12.227 9.086 1 88.94 271 LYS B O 1
ATOM 5056 N N . GLU B 1 272 ? 13.445 13.383 8.062 1 76.56 272 GLU B N 1
ATOM 5057 C CA . GLU B 1 272 ? 13.922 13.031 6.73 1 76.56 272 GLU B CA 1
ATOM 5058 C C . GLU B 1 272 ? 14.125 14.273 5.871 1 76.56 272 GLU B C 1
ATOM 5060 O O . GLU B 1 272 ? 13.68 15.367 6.238 1 76.56 272 GLU B O 1
ATOM 5065 N N . LYS B 1 273 ? 14.852 14.109 4.918 1 82.5 273 LYS B N 1
ATOM 5066 C CA . LYS B 1 273 ? 14.867 15.133 3.883 1 82.5 273 LYS B CA 1
ATOM 5067 C C . LYS B 1 273 ? 13.531 15.188 3.143 1 82.5 273 LYS B C 1
ATOM 5069 O O . LYS B 1 273 ? 12.477 14.938 3.734 1 82.5 273 LYS B O 1
ATOM 5074 N N . PHE B 1 274 ? 13.359 15.766 2.09 1 92.31 274 PHE B N 1
ATOM 5075 C CA . PHE B 1 274 ? 12.141 15.961 1.323 1 92.31 274 PHE B CA 1
ATOM 5076 C C . PHE B 1 274 ? 11.734 14.68 0.603 1 92.31 274 PHE B C 1
ATOM 5078 O O . PHE B 1 274 ? 11.469 14.695 -0.599 1 92.31 274 PHE B O 1
ATOM 5085 N N . ASN B 1 275 ? 11.797 13.523 1.419 1 90.81 275 ASN B N 1
ATOM 5086 C CA . ASN B 1 275 ? 11.445 12.203 0.919 1 90.81 275 ASN B CA 1
ATOM 5087 C C . ASN B 1 275 ? 10.125 11.719 1.514 1 90.81 275 ASN B C 1
ATOM 5089 O O . ASN B 1 275 ? 9.953 11.703 2.734 1 90.81 275 ASN B O 1
ATOM 5093 N N . LYS B 1 276 ? 9.188 11.273 0.588 1 93.62 276 LYS B N 1
ATOM 5094 C CA . LYS B 1 276 ? 7.891 10.797 1.061 1 93.62 276 LYS B CA 1
ATOM 5095 C C . LYS B 1 276 ? 7.734 9.297 0.805 1 93.62 276 LYS B C 1
ATOM 5097 O O . LYS B 1 276 ? 6.621 8.812 0.581 1 93.62 276 LYS B O 1
ATOM 5102 N N . PHE B 1 277 ? 8.859 8.602 0.849 1 94.44 277 PHE B N 1
ATOM 5103 C CA . PHE B 1 277 ? 8.805 7.156 0.662 1 94.44 277 PHE B CA 1
ATOM 5104 C C . PHE B 1 277 ? 8.008 6.5 1.784 1 94.44 277 PHE B C 1
ATOM 5106 O O . PHE B 1 277 ? 8.242 6.777 2.963 1 94.44 277 PHE B O 1
ATOM 5113 N N . ILE B 1 278 ? 7.074 5.73 1.366 1 96.88 278 ILE B N 1
ATOM 5114 C CA . ILE B 1 278 ? 6.52 4.777 2.324 1 96.88 278 ILE B CA 1
ATOM 5115 C C . ILE B 1 278 ? 7.48 3.6 2.492 1 96.88 278 ILE B C 1
ATOM 5117 O O . ILE B 1 278 ? 7.891 2.98 1.508 1 96.88 278 ILE B O 1
ATOM 5121 N N . THR B 1 279 ? 7.852 3.268 3.744 1 96.94 279 THR B N 1
ATOM 5122 C CA . THR B 1 279 ? 8.875 2.258 3.963 1 96.94 279 THR B CA 1
ATOM 5123 C C . THR B 1 279 ? 8.391 1.196 4.945 1 96.94 279 THR B C 1
ATOM 5125 O O . THR B 1 279 ? 7.473 1.442 5.73 1 96.94 279 THR B O 1
ATOM 5128 N N . ALA B 1 280 ? 9.031 0.06 4.891 1 96.5 280 ALA B N 1
ATOM 5129 C CA . ALA B 1 280 ? 8.734 -0.991 5.863 1 96.5 280 ALA B CA 1
ATOM 5130 C C . ALA B 1 280 ? 9.078 -0.537 7.277 1 96.5 280 ALA B C 1
ATOM 5132 O O . ALA B 1 280 ? 8.398 -0.915 8.234 1 96.5 280 ALA B O 1
ATOM 5133 N N . LYS B 1 281 ? 10.156 0.218 7.367 1 95.81 281 LYS B N 1
ATOM 5134 C CA . LYS B 1 281 ? 10.523 0.772 8.664 1 95.81 281 LYS B CA 1
ATOM 5135 C C . LYS B 1 281 ? 9.383 1.607 9.25 1 95.81 281 LYS B C 1
ATOM 5137 O O . LYS B 1 281 ? 9.062 1.481 10.43 1 95.81 281 LYS B O 1
ATOM 5142 N N . GLY B 1 282 ? 8.812 2.459 8.398 1 96.44 282 GLY B N 1
ATOM 5143 C CA . GLY B 1 282 ? 7.684 3.27 8.836 1 96.44 282 GLY B CA 1
ATOM 5144 C C . GLY B 1 282 ? 6.477 2.443 9.242 1 96.44 282 GLY B C 1
ATOM 5145 O O . GLY B 1 282 ? 5.852 2.715 10.266 1 96.44 282 GLY B O 1
ATOM 5146 N N . ILE B 1 283 ? 6.18 1.405 8.477 1 97.06 283 ILE B N 1
ATOM 5147 C CA . ILE B 1 283 ? 5.055 0.533 8.789 1 97.06 283 ILE B CA 1
ATOM 5148 C C . ILE B 1 283 ? 5.312 -0.186 10.117 1 97.06 283 ILE B C 1
ATOM 5150 O O . ILE B 1 283 ? 4.426 -0.272 10.961 1 97.06 283 ILE B O 1
ATOM 5154 N N . GLN B 1 284 ? 6.496 -0.709 10.242 1 96.62 284 GLN B N 1
ATOM 5155 C CA . GLN B 1 284 ? 6.875 -1.411 11.469 1 96.62 284 GLN B CA 1
ATOM 5156 C C . GLN B 1 284 ? 6.637 -0.542 12.695 1 96.62 284 GLN B C 1
ATOM 5158 O O . GLN B 1 284 ? 6.188 -1.035 13.734 1 96.62 284 GLN B O 1
ATOM 5163 N N . GLU B 1 285 ? 6.957 0.73 12.602 1 96.5 285 GLU B N 1
ATOM 5164 C CA . GLU B 1 285 ? 6.77 1.667 13.703 1 96.5 285 GLU B CA 1
ATOM 5165 C C . GLU B 1 285 ? 5.293 1.813 14.062 1 96.5 285 GLU B C 1
ATOM 5167 O O . GLU B 1 285 ? 4.953 2.092 15.211 1 96.5 285 GLU B O 1
ATOM 5172 N N . LEU B 1 286 ? 4.402 1.557 13.117 1 97.81 286 LEU B N 1
ATOM 5173 C CA . LEU B 1 286 ? 2.975 1.783 13.32 1 97.81 286 LEU B CA 1
ATOM 5174 C C . LEU B 1 286 ? 2.283 0.511 13.797 1 97.81 286 LEU B C 1
ATOM 5176 O O . LEU B 1 286 ? 1.163 0.563 14.305 1 97.81 286 LEU B O 1
ATOM 5180 N N . LEU B 1 287 ? 2.906 -0.655 13.68 1 97.38 287 LEU B N 1
ATOM 5181 C CA . LEU B 1 287 ? 2.273 -1.945 13.938 1 97.38 287 LEU B CA 1
ATOM 5182 C C . LEU B 1 287 ? 1.83 -2.055 15.391 1 97.38 287 LEU B C 1
ATOM 5184 O O . LEU B 1 287 ? 0.781 -2.633 15.68 1 97.38 287 LEU B O 1
ATOM 5188 N N . PRO B 1 288 ? 2.57 -1.449 16.375 1 96.75 288 PRO B N 1
ATOM 5189 C CA . PRO B 1 288 ? 2.152 -1.559 17.766 1 96.75 288 PRO B CA 1
ATOM 5190 C C . PRO B 1 288 ? 0.777 -0.946 18.016 1 96.75 288 PRO B C 1
ATOM 5192 O O . PRO B 1 288 ? 0.122 -1.28 19.016 1 96.75 288 PRO B O 1
ATOM 5195 N N . LEU B 1 289 ? 0.317 -0.055 17.188 1 97.81 289 LEU B N 1
ATOM 5196 C CA . LEU B 1 289 ? -1.003 0.545 17.344 1 97.81 289 LEU B CA 1
ATOM 5197 C C . LEU B 1 289 ? -2.094 -0.521 17.312 1 97.81 289 LEU B C 1
ATOM 5199 O O . LEU B 1 289 ? -3.135 -0.376 17.953 1 97.81 289 LEU B O 1
ATOM 5203 N N . PHE B 1 290 ? -1.807 -1.563 16.578 1 97.94 290 PHE B N 1
ATOM 5204 C CA . PHE B 1 290 ? -2.799 -2.619 16.422 1 97.94 290 PHE B CA 1
ATOM 5205 C C . PHE B 1 290 ? -2.984 -3.391 17.719 1 97.94 290 PHE B C 1
ATOM 5207 O O . PHE B 1 290 ? -3.973 -4.105 17.891 1 97.94 290 PHE B O 1
ATOM 5214 N N . ASP B 1 291 ? -2.057 -3.301 18.641 1 97.44 291 ASP B N 1
ATOM 5215 C CA . ASP B 1 291 ? -2.164 -3.99 19.922 1 97.44 291 ASP B CA 1
ATOM 5216 C C . ASP B 1 291 ? -3.277 -3.389 20.781 1 97.44 291 ASP B C 1
ATOM 5218 O O . ASP B 1 291 ? -3.807 -4.051 21.688 1 97.44 291 ASP B O 1
ATOM 5222 N N . TYR B 1 292 ? -3.623 -2.105 20.547 1 98.06 292 TYR B N 1
ATOM 5223 C CA . TYR B 1 292 ? -4.664 -1.432 21.312 1 98.06 292 TYR B CA 1
ATOM 5224 C C . TYR B 1 292 ? -6.051 -1.843 20.828 1 98.06 292 TYR B C 1
ATOM 5226 O O . TYR B 1 292 ? -7.012 -1.824 21.594 1 98.06 292 TYR B O 1
ATOM 5234 N N . VAL B 1 293 ? -6.211 -2.127 19.578 1 97.94 293 VAL B N 1
ATOM 5235 C CA . VAL B 1 293 ? -7.426 -2.635 18.938 1 97.94 293 VAL B CA 1
ATOM 5236 C C . VAL B 1 293 ? -7.078 -3.789 18 1 97.94 293 VAL B C 1
ATOM 5238 O O . VAL B 1 293 ? -7.066 -3.625 16.781 1 97.94 293 VAL B O 1
ATOM 5241 N N . PRO B 1 294 ? -6.953 -4.969 18.516 1 97.44 294 PRO B N 1
ATOM 5242 C CA . PRO B 1 294 ? -6.387 -6.098 17.781 1 97.44 294 PRO B CA 1
ATOM 5243 C C . PRO B 1 294 ? -7.203 -6.457 16.531 1 97.44 294 PRO B C 1
ATOM 5245 O O . PRO B 1 294 ? -6.645 -6.895 15.531 1 97.44 294 PRO B O 1
ATOM 5248 N N . GLU B 1 295 ? -8.492 -6.242 16.516 1 96.56 295 GLU B N 1
ATOM 5249 C CA . GLU B 1 295 ? -9.367 -6.582 15.398 1 96.56 295 GLU B CA 1
ATOM 5250 C C . GLU B 1 295 ? -8.93 -5.875 14.117 1 96.56 295 GLU B C 1
ATOM 5252 O O . GLU B 1 295 ? -9.141 -6.387 13.016 1 96.56 295 GLU B O 1
ATOM 5257 N N . LEU B 1 296 ? -8.305 -4.711 14.25 1 97.56 296 LEU B N 1
ATOM 5258 C CA . LEU B 1 296 ? -7.906 -3.906 13.102 1 97.56 296 LEU B CA 1
ATOM 5259 C C . LEU B 1 296 ? -6.859 -4.629 12.266 1 97.56 296 LEU B C 1
ATOM 5261 O O . LEU B 1 296 ? -6.668 -4.312 11.086 1 97.56 296 LEU B O 1
ATOM 5265 N N . LYS B 1 297 ? -6.121 -5.578 12.852 1 96.25 297 LYS B N 1
ATOM 5266 C CA . LYS B 1 297 ? -5.082 -6.316 12.133 1 96.25 297 LYS B CA 1
ATOM 5267 C C . LYS B 1 297 ? -5.676 -7.105 10.969 1 96.25 297 LYS B C 1
ATOM 5269 O O . LYS B 1 297 ? -4.957 -7.477 10.039 1 96.25 297 LYS B O 1
ATOM 5274 N N . ASN B 1 298 ? -6.969 -7.352 10.977 1 94 298 ASN B N 1
ATOM 5275 C CA . ASN B 1 298 ? -7.633 -8.172 9.977 1 94 298 ASN B CA 1
ATOM 5276 C C . ASN B 1 298 ? -8.352 -7.32 8.938 1 94 298 ASN B C 1
ATOM 5278 O O . ASN B 1 298 ? -8.891 -7.844 7.961 1 94 298 ASN B O 1
ATOM 5282 N N . TRP B 1 299 ? -8.391 -6.008 9.195 1 96.56 299 TRP B N 1
ATOM 5283 C CA . TRP B 1 299 ? -9.07 -5.117 8.258 1 96.56 299 TRP B CA 1
ATOM 5284 C C . TRP B 1 299 ? -8.203 -4.871 7.023 1 96.56 299 TRP B C 1
ATOM 5286 O O . TRP B 1 299 ? -6.977 -5.004 7.078 1 96.56 299 TRP B O 1
ATOM 5296 N N . GLU B 1 300 ? -8.844 -4.57 5.887 1 97.38 300 GLU B N 1
ATOM 5297 C CA . GLU B 1 300 ? -8.172 -4.309 4.621 1 97.38 300 GLU B CA 1
ATOM 5298 C C . GLU B 1 300 ? -7.441 -2.967 4.656 1 97.38 300 GLU B C 1
ATOM 5300 O O . GLU B 1 300 ? -8.023 -1.947 5.035 1 97.38 300 GLU B O 1
ATOM 5305 N N . ILE B 1 301 ? -6.168 -3.018 4.34 1 97.88 301 ILE B N 1
ATOM 5306 C CA . ILE B 1 301 ? -5.445 -1.771 4.109 1 97.88 301 ILE B CA 1
ATOM 5307 C C . ILE B 1 301 ? -5.906 -1.141 2.799 1 97.88 301 ILE B C 1
ATOM 5309 O O . ILE B 1 301 ? -5.672 -1.692 1.721 1 97.88 301 ILE B O 1
ATOM 5313 N N . GLN B 1 302 ? -6.551 -0.048 2.902 1 96.81 302 GLN B N 1
ATOM 5314 C CA . GLN B 1 302 ? -6.988 0.661 1.704 1 96.81 302 GLN B CA 1
ATOM 5315 C C . GLN B 1 302 ? -5.809 1.329 1.002 1 96.81 302 GLN B C 1
ATOM 5317 O O . GLN B 1 302 ? -5.648 1.197 -0.213 1 96.81 302 GLN B O 1
ATOM 5322 N N . HIS B 1 303 ? -4.996 2.027 1.758 1 95.31 303 HIS B N 1
ATOM 5323 C CA . HIS B 1 303 ? -3.771 2.604 1.216 1 95.31 303 HIS B CA 1
ATOM 5324 C C . HIS B 1 303 ? -2.838 3.059 2.332 1 95.31 303 HIS B C 1
ATOM 5326 O O . HIS B 1 303 ? -3.223 3.072 3.502 1 95.31 303 HIS B O 1
ATOM 5332 N N . LEU B 1 304 ? -1.619 3.336 1.939 1 96.44 304 LEU B N 1
ATOM 5333 C CA . LEU B 1 304 ? -0.592 3.953 2.771 1 96.44 304 LEU B CA 1
ATOM 5334 C C . LEU B 1 304 ? -0.343 5.398 2.344 1 96.44 304 LEU B C 1
ATOM 5336 O O . LEU B 1 304 ? -0.533 5.746 1.177 1 96.44 304 LEU B O 1
ATOM 5340 N N . TRP B 1 305 ? -0.004 6.184 3.344 1 95.31 305 TRP B N 1
ATOM 5341 C CA . TRP B 1 305 ? 0.174 7.602 3.051 1 95.31 305 TRP B CA 1
ATOM 5342 C C . TRP B 1 305 ? 1.409 8.156 3.758 1 95.31 305 TRP B C 1
ATOM 5344 O O . TRP B 1 305 ? 1.744 7.719 4.863 1 95.31 305 TRP B O 1
ATOM 5354 N N . ALA B 1 306 ? 2.072 9.117 3.113 1 95.44 306 ALA B N 1
ATOM 5355 C CA . ALA B 1 306 ? 3.172 9.859 3.727 1 95.44 306 ALA B CA 1
ATOM 5356 C C . ALA B 1 306 ? 3.082 11.344 3.4 1 95.44 306 ALA B C 1
ATOM 5358 O O . ALA B 1 306 ? 2.684 11.719 2.297 1 95.44 306 ALA B O 1
ATOM 5359 N N . GLY B 1 307 ? 3.398 12.172 4.363 1 94.25 307 GLY B N 1
ATOM 5360 C CA . GLY B 1 307 ? 3.453 13.617 4.195 1 94.25 307 GLY B CA 1
ATOM 5361 C C . GLY B 1 307 ? 4.578 14.266 4.977 1 94.25 307 GLY B C 1
ATOM 5362 O O . GLY B 1 307 ? 5.188 13.633 5.84 1 94.25 307 GLY B O 1
ATOM 5363 N N . LEU B 1 308 ? 4.879 15.477 4.633 1 96.06 308 LEU B N 1
ATOM 5364 C CA . LEU B 1 308 ? 5.93 16.25 5.281 1 96.06 308 LEU B CA 1
ATOM 5365 C C . LEU B 1 308 ? 5.34 17.422 6.066 1 96.06 308 LEU B C 1
ATOM 5367 O O . LEU B 1 308 ? 4.816 18.359 5.477 1 96.06 308 LEU B O 1
ATOM 5371 N N . ARG B 1 309 ? 5.453 17.375 7.387 1 96.38 309 ARG B N 1
ATOM 5372 C CA . ARG B 1 309 ? 5.008 18.469 8.25 1 96.38 309 ARG B CA 1
ATOM 5373 C C . ARG B 1 309 ? 6.082 19.531 8.383 1 96.38 309 ARG B C 1
ATOM 5375 O O . ARG B 1 309 ? 7.277 19.234 8.375 1 96.38 309 ARG B O 1
ATOM 5382 N N . PRO B 1 310 ? 5.605 20.797 8.422 1 97.44 310 PRO B N 1
ATOM 5383 C CA . PRO B 1 310 ? 6.574 21.859 8.688 1 97.44 310 PRO B CA 1
ATOM 5384 C C . PRO B 1 310 ? 6.941 21.969 10.164 1 97.44 310 PRO B C 1
ATOM 5386 O O . PRO B 1 310 ? 6.246 22.656 10.93 1 97.44 310 PRO B O 1
ATOM 5389 N N . ALA B 1 311 ? 8.062 21.438 10.547 1 96.75 311 ALA B N 1
ATOM 5390 C CA . ALA B 1 311 ? 8.484 21.453 11.945 1 96.75 311 ALA B CA 1
ATOM 5391 C C . ALA B 1 311 ? 9.445 22.594 12.219 1 96.75 311 ALA B C 1
ATOM 5393 O O . ALA B 1 311 ? 10.117 23.094 11.305 1 96.75 311 ALA B O 1
ATOM 5394 N N . THR B 1 312 ? 9.43 23.094 13.398 1 96.88 312 THR B N 1
ATOM 5395 C CA . THR B 1 312 ? 10.398 24.062 13.898 1 96.88 312 THR B CA 1
ATOM 5396 C C . THR B 1 312 ? 11.141 23.5 15.109 1 96.88 312 THR B C 1
ATOM 5398 O O . THR B 1 312 ? 10.688 22.547 15.742 1 96.88 312 THR B O 1
ATOM 5401 N N . PRO B 1 313 ? 12.273 24.062 15.445 1 95.25 313 PRO B N 1
ATOM 5402 C CA . PRO B 1 313 ? 13.07 23.531 16.547 1 95.25 313 PRO B CA 1
ATOM 5403 C C . PRO B 1 313 ? 12.328 23.547 17.891 1 95.25 313 PRO B C 1
ATOM 5405 O O . PRO B 1 313 ? 12.531 22.672 18.719 1 95.25 313 PRO B O 1
ATOM 5408 N N . ASP B 1 314 ? 11.43 24.516 18.047 1 93.62 314 ASP B N 1
ATOM 5409 C CA . ASP B 1 314 ? 10.734 24.625 19.328 1 93.62 314 ASP B CA 1
ATOM 5410 C C . ASP B 1 314 ? 9.297 24.125 19.219 1 93.62 314 ASP B C 1
ATOM 5412 O O . ASP B 1 314 ? 8.516 24.25 20.156 1 93.62 314 ASP B O 1
ATOM 5416 N N . GLY B 1 315 ? 8.875 23.688 18.047 1 94.12 315 GLY B N 1
ATOM 5417 C CA . GLY B 1 315 ? 7.574 23.062 17.859 1 94.12 315 GLY B CA 1
ATOM 5418 C C . GLY B 1 315 ? 6.453 24.078 17.703 1 94.12 315 GLY B C 1
ATOM 5419 O O . GLY B 1 315 ? 5.277 23.703 17.641 1 94.12 315 GLY B O 1
ATOM 5420 N N . GLN B 1 316 ? 6.801 25.344 17.594 1 95.94 316 GLN B N 1
ATOM 5421 C CA . GLN B 1 316 ? 5.785 26.391 17.484 1 95.94 316 GLN B CA 1
ATOM 5422 C C . GLN B 1 316 ? 5.816 27.047 16.109 1 95.94 316 GLN B C 1
ATOM 5424 O O . GLN B 1 316 ? 6.863 27.078 15.453 1 95.94 316 GLN B O 1
ATOM 5429 N N . PRO B 1 317 ? 4.691 27.562 15.695 1 97.88 317 PRO B N 1
ATOM 5430 C CA . PRO B 1 317 ? 4.672 28.203 14.375 1 97.88 317 PRO B CA 1
ATOM 5431 C C . PRO B 1 317 ? 5.484 29.5 14.344 1 97.88 317 PRO B C 1
ATOM 5433 O O . PRO B 1 317 ? 5.871 30.016 15.391 1 97.88 317 PRO B O 1
ATOM 5436 N N . ILE B 1 318 ? 5.855 29.891 13.148 1 98.5 318 ILE B N 1
ATOM 5437 C CA . ILE B 1 318 ? 6.492 31.188 12.891 1 98.5 318 ILE B CA 1
ATOM 5438 C C . ILE B 1 318 ? 5.516 32.094 12.156 1 98.5 318 ILE B C 1
ATOM 5440 O O . ILE B 1 318 ? 5.188 31.875 10.992 1 98.5 318 ILE B O 1
ATOM 5444 N N . ILE B 1 319 ? 5.059 33.094 12.867 1 98.75 319 ILE B N 1
ATOM 5445 C CA . ILE B 1 319 ? 4.055 34.031 12.336 1 98.75 319 ILE B CA 1
ATOM 5446 C C . ILE B 1 319 ? 4.488 35.469 12.586 1 98.75 319 ILE B C 1
ATOM 5448 O O . ILE B 1 319 ? 4.746 35.844 13.727 1 98.75 319 ILE B O 1
ATOM 5452 N N . GLY B 1 320 ? 4.59 36.188 11.492 1 98.19 320 GLY B N 1
ATOM 5453 C CA . GLY B 1 320 ? 4.945 37.594 11.633 1 98.19 320 GLY B CA 1
ATOM 5454 C C . GLY B 1 320 ? 5.805 38.125 10.492 1 98.19 320 GLY B C 1
ATOM 5455 O O . GLY B 1 320 ? 6.254 37.344 9.648 1 98.19 320 GLY B O 1
ATOM 5456 N N . TYR B 1 321 ? 6 39.438 10.523 1 97.25 321 TYR B N 1
ATOM 5457 C CA . TYR B 1 321 ? 6.891 40.031 9.539 1 97.25 321 TYR B CA 1
ATOM 5458 C C . TYR B 1 321 ? 8.328 39.562 9.727 1 97.25 321 TYR B C 1
ATOM 5460 O O . TYR B 1 321 ? 8.758 39.312 10.859 1 97.25 321 TYR B O 1
ATOM 5468 N N . VAL B 1 322 ? 8.984 39.438 8.594 1 96.94 322 VAL B N 1
ATOM 5469 C CA . VAL B 1 322 ? 10.422 39.156 8.672 1 96.94 322 VAL B CA 1
ATOM 5470 C C . VAL B 1 322 ? 11.133 40.375 9.273 1 96.94 322 VAL B C 1
ATOM 5472 O O . VAL B 1 322 ? 10.945 41.5 8.812 1 96.94 322 VAL B O 1
ATOM 5475 N N . PRO B 1 323 ? 11.938 40.156 10.266 1 94.94 323 PRO B N 1
ATOM 5476 C CA . PRO B 1 323 ? 12.617 41.281 10.898 1 94.94 323 PRO B CA 1
ATOM 5477 C C . PRO B 1 323 ? 13.406 42.125 9.898 1 94.94 323 PRO B C 1
ATOM 5479 O O . PRO B 1 323 ? 14.102 41.594 9.039 1 94.94 323 PRO B O 1
ATOM 5482 N N . GLU B 1 324 ? 13.195 43.375 9.945 1 93.38 324 GLU B N 1
ATOM 5483 C CA . GLU B 1 324 ? 13.938 44.375 9.172 1 93.38 324 GLU B CA 1
ATOM 5484 C C . GLU B 1 324 ? 13.5 44.375 7.711 1 93.38 324 GLU B C 1
ATOM 5486 O O . GLU B 1 324 ? 14.133 45.031 6.867 1 93.38 324 GLU B O 1
ATOM 5491 N N . TRP B 1 325 ? 12.484 43.625 7.387 1 95.94 325 TRP B N 1
ATOM 5492 C CA . TRP B 1 325 ? 11.953 43.594 6.031 1 95.94 325 TRP B CA 1
ATOM 5493 C C . TRP B 1 325 ? 10.609 44.312 5.965 1 95.94 325 TRP B C 1
ATOM 5495 O O . TRP B 1 325 ? 9.828 44.281 6.918 1 95.94 325 TRP B O 1
ATOM 5505 N N . GLU B 1 326 ? 10.391 44.938 4.855 1 97 326 GLU B N 1
ATOM 5506 C CA . GLU B 1 326 ? 9.078 45.5 4.539 1 97 326 GLU B CA 1
ATOM 5507 C C . GLU B 1 326 ? 8.367 44.656 3.473 1 97 326 GLU B C 1
ATOM 5509 O O . GLU B 1 326 ? 8.992 44.219 2.506 1 97 326 GLU B O 1
ATOM 5514 N N . GLY B 1 327 ? 7.137 44.344 3.77 1 97.62 327 GLY B N 1
ATOM 5515 C CA . GLY B 1 327 ? 6.324 43.688 2.76 1 97.62 327 GLY B CA 1
ATOM 5516 C C . GLY B 1 327 ? 6.543 42.188 2.699 1 97.62 327 GLY B C 1
ATOM 5517 O O . GLY B 1 327 ? 6.184 41.562 1.713 1 97.62 327 GLY B O 1
ATOM 5518 N N . TRP B 1 328 ? 7.195 41.656 3.729 1 98.25 328 TRP B N 1
ATOM 5519 C CA . TRP B 1 328 ? 7.469 40.219 3.762 1 98.25 328 TRP B CA 1
ATOM 5520 C C . TRP B 1 328 ? 6.973 39.594 5.066 1 98.25 328 TRP B C 1
ATOM 5522 O O . TRP B 1 328 ? 7.41 39.969 6.148 1 98.25 328 TRP B O 1
ATOM 5532 N N . TYR B 1 329 ? 6.082 38.688 4.961 1 98.5 329 TYR B N 1
ATOM 5533 C CA . TYR B 1 329 ? 5.395 38.094 6.105 1 98.5 329 TYR B CA 1
ATOM 5534 C C . TYR B 1 329 ? 5.508 36.594 6.086 1 98.5 329 TYR B C 1
ATOM 5536 O O . TYR B 1 329 ? 5.465 35.969 5.023 1 98.5 329 TYR B O 1
ATOM 5544 N N . LEU B 1 330 ? 5.707 35.969 7.273 1 98.69 330 LEU B N 1
ATOM 5545 C CA . LEU B 1 330 ? 5.797 34.531 7.41 1 98.69 330 LEU B CA 1
ATOM 5546 C C . LEU B 1 330 ? 4.566 33.969 8.125 1 98.69 330 LEU B C 1
ATOM 5548 O O . LEU B 1 330 ? 4.07 34.594 9.078 1 98.69 330 LEU B O 1
ATOM 5552 N N . ALA B 1 331 ? 4.012 32.906 7.672 1 98.81 331 ALA B N 1
ATOM 5553 C CA . ALA B 1 331 ? 3.025 32.062 8.336 1 98.81 331 ALA B CA 1
ATOM 5554 C C . ALA B 1 331 ? 3.266 30.594 8.023 1 98.81 331 ALA B C 1
ATOM 5556 O O . ALA B 1 331 ? 2.615 30.016 7.148 1 98.81 331 ALA B O 1
ATOM 5557 N N . THR B 1 332 ? 4.172 29.953 8.773 1 98.5 332 THR B N 1
ATOM 5558 C CA . THR B 1 332 ? 4.641 28.594 8.516 1 98.5 332 THR B CA 1
ATOM 5559 C C . THR B 1 332 ? 5.047 27.906 9.812 1 98.5 332 THR B C 1
ATOM 5561 O O . THR B 1 332 ? 4.852 28.453 10.898 1 98.5 332 THR B O 1
ATOM 5564 N N . GLY B 1 333 ? 5.418 26.641 9.703 1 98.06 333 GLY B N 1
ATOM 5565 C CA . GLY B 1 333 ? 5.922 25.938 10.875 1 98.06 333 GLY B CA 1
ATOM 5566 C C . GLY B 1 333 ? 4.82 25.422 11.781 1 98.06 333 GLY B C 1
ATOM 5567 O O . GLY B 1 333 ? 5.055 25.172 12.969 1 98.06 333 GLY B O 1
ATOM 5568 N N . HIS B 1 334 ? 3.684 25.203 11.312 1 97.06 334 HIS B N 1
ATOM 5569 C CA . HIS B 1 334 ? 2.541 24.828 12.141 1 97.06 334 HIS B CA 1
ATOM 5570 C C . HIS B 1 334 ? 2.566 23.344 12.469 1 97.06 334 HIS B C 1
ATOM 5572 O O . HIS B 1 334 ? 1.692 22.844 13.18 1 97.06 334 HIS B O 1
ATOM 5578 N N . SER B 1 335 ? 3.5 22.594 11.953 1 94.38 335 SER B N 1
ATOM 5579 C CA . SER B 1 335 ? 3.779 21.203 12.234 1 94.38 335 SER B CA 1
ATOM 5580 C C . SER B 1 335 ? 2.514 20.344 12.133 1 94.38 335 SER B C 1
ATOM 5582 O O . SER B 1 335 ? 1.823 20.375 11.117 1 94.38 335 SER B O 1
ATOM 5584 N N . ARG B 1 336 ? 2.123 19.656 13.266 1 92.88 336 ARG B N 1
ATOM 5585 C CA . ARG B 1 336 ? 1.018 18.703 13.227 1 92.88 336 ARG B CA 1
ATOM 5586 C C . ARG B 1 336 ? -0.313 19.391 13.508 1 92.88 336 ARG B C 1
ATOM 5588 O O . ARG B 1 336 ? -1.369 18.766 13.461 1 92.88 336 ARG B O 1
ATOM 5595 N N . HIS B 1 337 ? -0.301 20.719 13.664 1 94.75 337 HIS B N 1
ATOM 5596 C CA . HIS B 1 337 ? -1.506 21.422 14.086 1 94.75 337 HIS B CA 1
ATOM 5597 C C . HIS B 1 337 ? -1.97 22.406 13.023 1 94.75 337 HIS B C 1
ATOM 5599 O O . HIS B 1 337 ? -2.68 23.375 13.328 1 94.75 337 HIS B O 1
ATOM 5605 N N . GLY B 1 338 ? -1.592 22.172 11.789 1 96.06 338 GLY B N 1
ATOM 5606 C CA . GLY B 1 338 ? -1.932 23.078 10.711 1 96.06 338 GLY B CA 1
ATOM 5607 C C . GLY B 1 338 ? -3.424 23.312 10.57 1 96.06 338 GLY B C 1
ATOM 5608 O O . GLY B 1 338 ? -3.877 24.453 10.484 1 96.06 338 GLY B O 1
ATOM 5609 N N . VAL B 1 339 ? -4.188 22.266 10.617 1 96.94 339 VAL B N 1
ATOM 5610 C CA . VAL B 1 339 ? -5.633 22.375 10.453 1 96.94 339 VAL B CA 1
ATOM 5611 C C . VAL B 1 339 ? -6.23 23.109 11.656 1 96.94 339 VAL B C 1
ATOM 5613 O O . VAL B 1 339 ? -6.969 24.078 11.5 1 96.94 339 VAL B O 1
ATOM 5616 N N . LEU B 1 340 ? -5.836 22.734 12.836 1 96.31 340 LEU B N 1
ATOM 5617 C CA . LEU B 1 340 ? -6.348 23.328 14.07 1 96.31 340 LEU B CA 1
ATOM 5618 C C . LEU B 1 340 ? -6.094 24.828 14.109 1 96.31 340 LEU B C 1
ATOM 5620 O O . LEU B 1 340 ? -6.984 25.609 14.461 1 96.31 340 LEU B O 1
ATOM 5624 N N . LEU B 1 341 ? -4.93 25.219 13.672 1 97.31 341 LEU B N 1
ATOM 5625 C CA . LEU B 1 341 ? -4.484 26.594 13.891 1 97.31 341 LEU B CA 1
ATOM 5626 C C . LEU B 1 341 ? -4.832 27.469 12.695 1 97.31 341 LEU B C 1
ATOM 5628 O O . LEU B 1 341 ? -4.656 28.688 12.742 1 97.31 341 LEU B O 1
ATOM 5632 N N . SER B 1 342 ? -5.383 26.922 11.633 1 98 342 SER B N 1
ATOM 5633 C CA . SER B 1 342 ? -5.48 27.594 10.336 1 98 342 SER B CA 1
ATOM 5634 C C . SER B 1 342 ? -6.395 28.812 10.414 1 98 342 SER B C 1
ATOM 5636 O O . SER B 1 342 ? -5.969 29.922 10.117 1 98 342 SER B O 1
ATOM 5638 N N . GLY B 1 343 ? -7.602 28.641 10.891 1 98.38 343 GLY B N 1
ATOM 5639 C CA . GLY B 1 343 ? -8.57 29.719 10.906 1 98.38 343 GLY B CA 1
ATOM 5640 C C . GLY B 1 343 ? -8.117 30.922 11.727 1 98.38 343 GLY B C 1
ATOM 5641 O O . GLY B 1 343 ? -8.141 32.062 11.25 1 98.38 343 GLY B O 1
ATOM 5642 N N . TRP B 1 344 ? -7.684 30.609 12.945 1 98.5 344 TRP B N 1
ATOM 5643 C CA . TRP B 1 344 ? -7.262 31.656 13.875 1 98.5 344 TRP B CA 1
ATOM 5644 C C . TRP B 1 344 ? -6.016 32.375 13.359 1 98.5 344 TRP B C 1
ATOM 5646 O O . TRP B 1 344 ? -5.914 33.594 13.438 1 98.5 344 TRP B O 1
ATOM 5656 N N . THR B 1 345 ? -5.09 31.625 12.805 1 98.62 345 THR B N 1
ATOM 5657 C CA . THR B 1 345 ? -3.936 32.25 12.156 1 98.62 345 THR B CA 1
ATOM 5658 C C . THR B 1 345 ? -4.375 33.188 11.055 1 98.62 345 THR B C 1
ATOM 5660 O O . THR B 1 345 ? -3.926 34.344 11.008 1 98.62 345 THR B O 1
ATOM 5663 N N . GLY B 1 346 ? -5.289 32.75 10.203 1 98.81 346 GLY B N 1
ATOM 5664 C CA . GLY B 1 346 ? -5.777 33.594 9.125 1 98.81 346 GLY B CA 1
ATOM 5665 C C . GLY B 1 346 ? -6.41 34.875 9.617 1 98.81 346 GLY B C 1
ATOM 5666 O O . GLY B 1 346 ? -6.141 35.938 9.078 1 98.81 346 GLY B O 1
ATOM 5667 N N . HIS B 1 347 ? -7.184 34.75 10.625 1 98.69 347 HIS B N 1
ATOM 5668 C CA . HIS B 1 347 ? -7.879 35.906 11.195 1 98.69 347 HIS B CA 1
ATOM 5669 C C . HIS B 1 347 ? -6.891 36.906 11.75 1 98.69 347 HIS B C 1
ATOM 5671 O O . HIS B 1 347 ? -6.969 38.094 11.43 1 98.69 347 HIS B O 1
ATOM 5677 N N . LEU B 1 348 ? -5.977 36.438 12.594 1 98.69 348 LEU B N 1
ATOM 5678 C CA . LEU B 1 348 ? -5.043 37.344 13.258 1 98.69 348 LEU B CA 1
ATOM 5679 C C . LEU B 1 348 ? -4.094 38 12.25 1 98.69 348 LEU B C 1
ATOM 5681 O O . LEU B 1 348 ? -3.764 39.188 12.375 1 98.69 348 LEU B O 1
ATOM 5685 N N . VAL B 1 349 ? -3.666 37.219 11.289 1 98.69 349 VAL B N 1
ATOM 5686 C CA . VAL B 1 349 ? -2.785 37.75 10.258 1 98.69 349 VAL B CA 1
ATOM 5687 C C . VAL B 1 349 ? -3.512 38.844 9.477 1 98.69 349 VAL B C 1
ATOM 5689 O O . VAL B 1 349 ? -2.943 39.906 9.211 1 98.69 349 VAL B O 1
ATOM 5692 N N . ALA B 1 350 ? -4.734 38.625 9.109 1 98.62 350 ALA B N 1
ATOM 5693 C CA . ALA B 1 350 ? -5.52 39.625 8.391 1 98.62 350 ALA B CA 1
ATOM 5694 C C . ALA B 1 350 ? -5.652 40.906 9.203 1 98.62 350 ALA B C 1
ATOM 5696 O O . ALA B 1 350 ? -5.543 42.031 8.656 1 98.62 350 ALA B O 1
ATOM 5697 N N . GLU B 1 351 ? -5.895 40.75 10.516 1 98.12 351 GLU B N 1
ATOM 5698 C CA . GLU B 1 351 ? -5.969 41.906 11.398 1 98.12 351 GLU B CA 1
ATOM 5699 C C . GLU B 1 351 ? -4.652 42.688 11.398 1 98.12 351 GLU B C 1
ATOM 5701 O O . GLU B 1 351 ? -4.652 43.906 11.312 1 98.12 351 GLU B O 1
ATOM 5706 N N . GLU B 1 352 ? -3.627 41.969 11.477 1 96.94 352 GLU B N 1
ATOM 5707 C CA . GLU B 1 352 ? -2.309 42.594 11.516 1 96.94 352 GLU B CA 1
ATOM 5708 C C . GLU B 1 352 ? -1.998 43.281 10.203 1 96.94 352 GLU B C 1
ATOM 5710 O O . GLU B 1 352 ? -1.433 44.406 10.211 1 96.94 352 GLU B O 1
ATOM 5715 N N . LEU B 1 353 ? -2.328 42.75 9.094 1 96.69 353 LEU B N 1
ATOM 5716 C CA . LEU B 1 353 ? -2.061 43.312 7.777 1 96.69 353 LEU B CA 1
ATOM 5717 C C . LEU B 1 353 ? -2.871 44.594 7.566 1 96.69 353 LEU B C 1
ATOM 5719 O O . LEU B 1 353 ? -2.49 45.438 6.77 1 96.69 353 LEU B O 1
ATOM 5723 N N . GLU B 1 354 ? -3.934 44.75 8.32 1 95.12 354 GLU B N 1
ATOM 5724 C CA . GLU B 1 354 ? -4.758 45.938 8.258 1 95.12 354 GLU B CA 1
ATOM 5725 C C . GLU B 1 354 ? -4.23 47.031 9.195 1 95.12 354 GLU B C 1
ATOM 5727 O O . GLU B 1 354 ? -4.801 48.125 9.281 1 95.12 354 GLU B O 1
ATOM 5732 N N . GLY B 1 355 ? -3.295 46.719 9.992 1 93.75 355 GLY B N 1
ATOM 5733 C CA . GLY B 1 355 ? -2.676 47.719 10.852 1 93.75 355 GLY B CA 1
ATOM 5734 C C . GLY B 1 355 ? -3.084 47.594 12.305 1 93.75 355 GLY B C 1
ATOM 5735 O O . GLY B 1 355 ? -2.713 48.406 13.133 1 93.75 355 GLY B O 1
ATOM 5736 N N . LYS B 1 356 ? -3.812 46.562 12.656 1 95.06 356 LYS B N 1
ATOM 5737 C CA . LYS B 1 356 ? -4.188 46.344 14.055 1 95.06 356 LYS B CA 1
ATOM 5738 C C . LYS B 1 356 ? -3.092 45.594 14.797 1 95.06 356 LYS B C 1
ATOM 5740 O O . LYS B 1 356 ? -2.604 44.562 14.32 1 95.06 356 LYS B O 1
ATOM 5745 N N . ASP B 1 357 ? -2.818 46.125 15.93 1 92 357 ASP B N 1
ATOM 5746 C CA . ASP B 1 357 ? -1.754 45.5 16.719 1 92 357 ASP B CA 1
ATOM 5747 C C . ASP B 1 357 ? -2.203 44.156 17.297 1 92 357 ASP B C 1
ATOM 5749 O O . ASP B 1 357 ? -3.15 44.094 18.094 1 92 357 ASP B O 1
ATOM 5753 N N . GLN B 1 358 ? -1.536 43.094 16.906 1 92.69 358 GLN B N 1
ATOM 5754 C CA . GLN B 1 358 ? -1.831 41.75 17.406 1 92.69 358 GLN B CA 1
ATOM 5755 C C . GLN B 1 358 ? -0.636 41.188 18.156 1 92.69 358 GLN B C 1
ATOM 5757 O O . GLN B 1 358 ? -0.486 39.969 18.266 1 92.69 358 GLN B O 1
ATOM 5762 N N . SER B 1 359 ? 0.234 42 18.703 1 88.81 359 SER B N 1
ATOM 5763 C CA . SER B 1 359 ? 1.463 41.562 19.359 1 88.81 359 SER B CA 1
ATOM 5764 C C . SER B 1 359 ? 1.163 40.719 20.578 1 88.81 359 SER B C 1
ATOM 5766 O O . SER B 1 359 ? 1.927 39.812 20.922 1 88.81 359 SER B O 1
ATOM 5768 N N . HIS B 1 360 ? 0.065 40.938 21.219 1 91.5 360 HIS B N 1
ATOM 5769 C CA . HIS B 1 360 ? -0.298 40.188 22.406 1 91.5 360 HIS B CA 1
ATOM 5770 C C . HIS B 1 360 ? -0.638 38.75 22.078 1 91.5 360 HIS B C 1
ATOM 5772 O O . HIS B 1 360 ? -0.53 37.875 22.938 1 91.5 360 HIS B O 1
ATOM 5778 N N . LYS B 1 361 ? -0.998 38.531 20.828 1 94.06 361 LYS B N 1
ATOM 5779 C CA . LYS B 1 361 ? -1.393 37.156 20.438 1 94.06 361 LYS B CA 1
ATOM 5780 C C . LYS B 1 361 ? -0.326 36.531 19.562 1 94.06 361 LYS B C 1
ATOM 5782 O O . LYS B 1 361 ? -0.076 35.312 19.672 1 94.06 361 LYS B O 1
ATOM 5787 N N . LEU B 1 362 ? 0.354 37.344 18.734 1 96.56 362 LEU B N 1
ATOM 5788 C CA . LEU B 1 362 ? 1.245 36.75 17.719 1 96.56 362 LEU B CA 1
ATOM 5789 C C . LEU B 1 362 ? 2.703 37.031 18.078 1 96.56 362 LEU B C 1
ATOM 5791 O O . LEU B 1 362 ? 3.609 36.406 17.5 1 96.56 362 LEU B O 1
ATOM 5795 N N . GLY B 1 363 ? 2.967 37.875 19.031 1 94.56 363 GLY B N 1
ATOM 5796 C CA . GLY B 1 363 ? 4.309 38.375 19.312 1 94.56 363 GLY B CA 1
ATOM 5797 C C . GLY B 1 363 ? 5.289 37.25 19.641 1 94.56 363 GLY B C 1
ATOM 5798 O O . GLY B 1 363 ? 6.469 37.344 19.281 1 94.56 363 GLY B O 1
ATOM 5799 N N . SER B 1 364 ? 4.816 36.219 20.297 1 94.81 364 SER B N 1
ATOM 5800 C CA . SER B 1 364 ? 5.676 35.125 20.75 1 94.81 364 SER B CA 1
ATOM 5801 C C . SER B 1 364 ? 6.023 34.188 19.594 1 94.81 364 SER B C 1
ATOM 5803 O O . SER B 1 364 ? 6.883 33.312 19.75 1 94.81 364 SER B O 1
ATOM 5805 N N . PHE B 1 365 ? 5.492 34.375 18.406 1 97.44 365 PHE B N 1
ATOM 5806 C CA . PHE B 1 365 ? 5.641 33.406 17.344 1 97.44 365 PHE B CA 1
ATOM 5807 C C . PHE B 1 365 ? 6.5 33.969 16.203 1 97.44 365 PHE B C 1
ATOM 5809 O O . PHE B 1 365 ? 6.609 33.375 15.141 1 97.44 365 PHE B O 1
ATOM 5816 N N . GLY B 1 366 ? 7.102 35.094 16.453 1 97.38 366 GLY B N 1
ATOM 5817 C CA . GLY B 1 366 ? 7.895 35.719 15.414 1 97.38 366 GLY B CA 1
ATOM 5818 C C . GLY B 1 366 ? 9.219 35.031 15.172 1 97.38 366 GLY B C 1
ATOM 5819 O O . GLY B 1 366 ? 9.703 34.281 16.031 1 97.38 366 GLY B O 1
ATOM 5820 N N . LEU B 1 367 ? 9.75 35.344 13.984 1 97.44 367 LEU B N 1
ATOM 5821 C CA . LEU B 1 367 ? 11.031 34.781 13.594 1 97.44 367 LEU B CA 1
ATOM 5822 C C . LEU B 1 367 ? 12.141 35.25 14.531 1 97.44 367 LEU B C 1
ATOM 5824 O O . LEU B 1 367 ? 13.133 34.531 14.734 1 97.44 367 LEU B O 1
ATOM 5828 N N . HIS B 1 368 ? 11.969 36.375 15.164 1 94.94 368 HIS B N 1
ATOM 5829 C CA . HIS B 1 368 ? 12.977 37 16.016 1 94.94 368 HIS B CA 1
ATOM 5830 C C . HIS B 1 368 ? 13.32 36.094 17.203 1 94.94 368 HIS B C 1
ATOM 5832 O O . HIS B 1 368 ? 14.398 36.25 17.797 1 94.94 368 HIS B O 1
ATOM 5838 N N . ARG B 1 369 ? 12.406 35.188 17.562 1 94.38 369 ARG B N 1
ATOM 5839 C CA . ARG B 1 369 ? 12.625 34.344 18.75 1 94.38 369 ARG B CA 1
ATOM 5840 C C . ARG B 1 369 ? 13.789 33.406 18.547 1 94.38 369 ARG B C 1
ATOM 5842 O O . ARG B 1 369 ? 14.305 32.812 19.516 1 94.38 369 ARG B O 1
ATOM 5849 N N . PHE B 1 370 ? 14.234 33.188 17.312 1 93.88 370 PHE B N 1
ATOM 5850 C CA . PHE B 1 370 ? 15.352 32.281 17.016 1 93.88 370 PHE B CA 1
ATOM 5851 C C . PHE B 1 370 ? 16.656 33.062 16.891 1 93.88 370 PHE B C 1
ATOM 5853 O O . PHE B 1 370 ? 17.734 32.469 16.797 1 93.88 370 PHE B O 1
ATOM 5860 N N . ALA B 1 371 ? 16.719 34.219 16.672 1 78.81 371 ALA B N 1
ATOM 5861 C CA . ALA B 1 371 ? 17.938 35.031 16.609 1 78.81 371 ALA B CA 1
ATOM 5862 C C . ALA B 1 371 ? 18.656 35.062 17.953 1 78.81 371 ALA B C 1
ATOM 5864 O O . ALA B 1 371 ? 19.875 35.125 18.016 1 78.81 371 ALA B O 1
ATOM 5865 N N . MET B 1 372 ? 17.953 35.062 19.078 1 57.78 372 MET B N 1
ATOM 5866 C CA . MET B 1 372 ? 18.562 35.219 20.391 1 57.78 372 MET B CA 1
ATOM 5867 C C . MET B 1 372 ? 19.391 34 20.75 1 57.78 372 MET B C 1
ATOM 5869 O O . MET B 1 372 ? 20.281 34.062 21.594 1 57.78 372 MET B O 1
ATOM 5873 N N . VAL B 1 373 ? 19.203 32.844 20.422 1 48.34 373 VAL B N 1
ATOM 5874 C CA . VAL B 1 373 ? 19.859 31.641 20.922 1 48.34 373 VAL B CA 1
ATOM 5875 C C . VAL B 1 373 ? 21.234 31.5 20.281 1 48.34 373 VAL B C 1
ATOM 5877 O O . VAL B 1 373 ? 22.094 30.797 20.812 1 48.34 373 VAL B O 1
ATOM 5880 N N . GLU B 1 374 ? 21.578 32.031 19.125 1 42.69 374 GLU B N 1
ATOM 5881 C CA . GLU B 1 374 ? 22.906 31.781 18.562 1 42.69 374 GLU B CA 1
ATOM 5882 C C . GLU B 1 374 ? 23.984 32.469 19.391 1 42.69 374 GLU B C 1
ATOM 5884 O O . GLU B 1 374 ? 25.188 32.25 19.188 1 42.69 374 GLU B O 1
ATOM 5889 N N . ARG B 1 375 ? 23.672 33.562 20.031 1 44.5 375 ARG B N 1
ATOM 5890 C CA . ARG B 1 375 ? 24.812 34.062 20.781 1 44.5 375 ARG B CA 1
ATOM 5891 C C . ARG B 1 375 ? 25.031 33.281 22.062 1 44.5 375 ARG B C 1
ATOM 5893 O O . ARG B 1 375 ? 25.906 33.625 22.875 1 44.5 375 ARG B O 1
ATOM 5900 N N . ARG B 1 376 ? 24.125 32.469 22.469 1 34.06 376 ARG B N 1
ATOM 5901 C CA . ARG B 1 376 ? 24.594 31.812 23.672 1 34.06 376 ARG B CA 1
ATOM 5902 C C . ARG B 1 376 ? 25.328 30.516 23.344 1 34.06 376 ARG B C 1
ATOM 5904 O O . ARG B 1 376 ? 24.906 29.766 22.453 1 34.06 376 ARG B O 1
#

Organism: Halalkalibacterium halodurans (strain ATCC BAA-125 / DSM 18197 / FERM 7344 / JCM 9153 / C-125) (NCBI:txid272558)

Radius of gyration: 32.02 Å; Cα contacts (8 Å, |Δi|>4): 1762; chains: 2; bounding box: 58×93×74 Å